Protein 9KHU (pdb70)

Foldseek 3Di:
DLAAPAEEEEEFQQFCLGVVLSVLVVVVVVVVHYAYEYEEEPRNDDDCQFVVSHHYHYWHQPDVDAQQAPPLVVLVSSLVSCLVRVLVVVVVVCVVPVVDHLEYEYELSNLSVLVSCVVVVHAYEYEYSFALLLLVLLLCLVVCVVVVLDDDPQCAPVVRPPDGSNLRFFGPPDHSVSSNVSSVSSLVSNLPGQEYEYAAFCVLCVVCVVVSVVSHPHYYFHQHVSVVSGPDDDPQAVVLQVLLVPADFLQEEEEDAGGRHADELVLQALVLLLVLVLLTQYEYAQAVNRYPDDPDDPPSYDPCSCVSQPVRYHYGRDYPLLCSLLRRRHAAYEYLQGPNNLRSNLLNLHQYEHEHRHGNSSVRNCCSCPPLNLYYYDPDSRHSVSSSVRVNVRSPDVSSVSSVVSNVLRVQLNDVVHRSVVSVVVVSVSSVVD

Nearest PDB structures (foldseek):
  8i90-assembly2_B  TM=8.308E-01  e=8.949E-33  Nemophila menziesii
  7w0k-assembly1_A  TM=8.561E-01  e=2.077E-31  Calotropis gigantea
  6lg0-assembly1_E  TM=8.450E-01  e=1.755E-31  Scutellaria baicalensis
  7w1b-assembly1_A  TM=8.162E-01  e=1.119E-30  Calotropis gigantea
  7w09-assembly1_A  TM=8.205E-01  e=7.988E-30  Calotropis gigantea

Sequence (434 aa):
EQGKGSHLVLLPLPFQGHINPMLQLANLLHSKGFSITIIHPQLNSPNPSDYPNLNFEIIPDGFPQRTGIKIIELLSAVNTNCEAPLRECLARLQAANPLPISCLITDAILYSTQTIAEDLGLPRIVLRTSSPFSFLAFAMYSHLKAKGYLPISEISVVELPPLRVKDLPGYPNTDVNAHSQFFEKIVNTTRSATAVILNSSDHLERAILPELHREFPIPIFFVGPLCKSSNRLSENEQSCLDWLDKQESRSVLYVSFGSVTEMEEADLAETAWGLANSEQPFLWVIRPGLVTGSERTWPHLPEGFAEKTKGKGWVVKWAPQQKVLVHPAVGGFWTHAGWNSTLEGICSGVPMICWPRNGDQTVNARLVSCSWKVGLQLEGRLERGEIEKGLRKLMADEMRERARVLKETAELCVIKGGSSYVAMNKLVNHILSL

Structure (mmCIF, N/CA/C/O backbone):
data_9KHU
#
_entry.id   9KHU
#
_cell.length_a   54.366
_cell.length_b   83.422
_cell.length_c   93.028
_cell.angle_alpha   90.00
_cell.angle_beta   90.00
_cell.angle_gamma   90.00
#
_symmetry.space_group_name_H-M   'P 21 21 21'
#
loop_
_entity.id
_entity.type
_entity.pdbx_description
1 polymer GT
2 non-polymer "URIDINE-5'-DIPHOSPHATE"
3 non-polymer GLYCEROL
4 water water
#
loop_
_atom_site.group_PDB
_atom_site.id
_atom_site.type_symbol
_atom_site.label_atom_id
_atom_site.label_alt_id
_atom_site.label_comp_id
_atom_site.label_asym_id
_atom_site.label_entity_id
_atom_site.label_seq_id
_atom_site.pdbx_PDB_ins_code
_atom_site.Cartn_x
_atom_site.Cartn_y
_atom_site.Cartn_z
_atom_site.occupancy
_atom_site.B_iso_or_equiv
_atom_site.auth_seq_id
_atom_site.auth_comp_id
_atom_site.auth_asym_id
_atom_site.auth_atom_id
_atom_site.pdbx_PDB_model_num
ATOM 1 N N . GLU A 1 11 ? 29.874 34.119 -6.143 1.00 39.66 11 GLU A N 1
ATOM 2 C CA . GLU A 1 11 ? 29.606 34.289 -4.718 1.00 37.26 11 GLU A CA 1
ATOM 3 C C . GLU A 1 11 ? 30.846 34.803 -3.978 1.00 38.99 11 GLU A C 1
ATOM 4 O O . GLU A 1 11 ? 31.976 34.363 -4.231 1.00 30.91 11 GLU A O 1
ATOM 10 N N . GLN A 1 12 ? 30.589 35.709 -3.027 1.00 34.07 12 GLN A N 1
ATOM 11 C CA . GLN A 1 12 ? 31.621 36.605 -2.506 1.00 27.95 12 GLN A CA 1
ATOM 12 C C . GLN A 1 12 ? 32.834 35.855 -1.958 1.00 28.07 12 GLN A C 1
ATOM 13 O O . GLN A 1 12 ? 33.977 36.288 -2.155 1.00 21.23 12 GLN A O 1
ATOM 19 N N . GLY A 1 13 ? 32.616 34.742 -1.262 1.00 22.16 13 GLY A N 1
ATOM 20 C CA . GLY A 1 13 ? 33.749 34.100 -0.627 1.00 21.66 13 GLY A CA 1
ATOM 21 C C . GLY A 1 13 ? 34.419 33.001 -1.415 1.00 30.09 13 GLY A C 1
ATOM 22 O O . GLY A 1 13 ? 35.440 32.474 -0.962 1.00 32.68 13 GLY A O 1
ATOM 23 N N . LYS A 1 14 ? 33.872 32.639 -2.577 1.00 29.07 14 LYS A N 1
ATOM 24 C CA . LYS A 1 14 ? 34.327 31.447 -3.282 1.00 30.59 14 LYS A CA 1
ATOM 25 C C . LYS A 1 14 ? 35.834 31.490 -3.469 1.00 32.48 14 LYS A C 1
ATOM 26 O O . LYS A 1 14 ? 36.406 32.525 -3.822 1.00 33.36 14 LYS A O 1
ATOM 32 N N . GLY A 1 15 ? 36.477 30.358 -3.211 1.00 32.24 15 GLY A N 1
ATOM 33 C CA . GLY A 1 15 ? 37.918 30.289 -3.238 1.00 35.46 15 GLY A CA 1
ATOM 34 C C . GLY A 1 15 ? 38.600 30.645 -1.935 1.00 38.49 15 GLY A C 1
ATOM 35 O O . GLY A 1 15 ? 39.839 30.659 -1.888 1.00 37.36 15 GLY A O 1
ATOM 36 N N . SER A 1 16 ? 37.848 30.933 -0.871 1.00 27.99 16 SER A N 1
ATOM 37 C CA . SER A 1 16 ? 38.455 31.346 0.387 1.00 27.76 16 SER A CA 1
ATOM 38 C C . SER A 1 16 ? 38.151 30.303 1.458 1.00 16.95 16 SER A C 1
ATOM 39 O O . SER A 1 16 ? 36.984 29.980 1.712 1.00 13.27 16 SER A O 1
ATOM 42 N N . HIS A 1 17 ? 39.207 29.776 2.069 1.00 15.52 17 HIS A N 1
ATOM 43 C CA . HIS A 1 17 ? 39.132 28.685 3.030 1.00 22.38 17 HIS A CA 1
ATOM 44 C C . HIS A 1 17 ? 39.206 29.272 4.437 1.00 20.14 17 HIS A C 1
ATOM 45 O O . HIS A 1 17 ? 40.218 29.883 4.802 1.00 13.97 17 HIS A O 1
ATOM 52 N N . LEU A 1 18 ? 38.135 29.106 5.212 1.00 12.51 18 LEU A N 1
ATOM 53 C CA . LEU A 1 18 ? 38.107 29.534 6.603 1.00 11.27 18 LEU A CA 1
ATOM 54 C C . LEU A 1 18 ? 38.105 28.308 7.504 1.00 12.99 18 LEU A C 1
ATOM 55 O O . LEU A 1 18 ? 37.457 27.302 7.202 1.00 9.05 18 LEU A O 1
ATOM 60 N N . VAL A 1 19 ? 38.834 28.398 8.611 1.00 12.06 19 VAL A N 1
ATOM 61 C CA . VAL A 1 19 ? 38.888 27.348 9.617 1.00 6.84 19 VAL A CA 1
ATOM 62 C C . VAL A 1 19 ? 38.257 27.907 10.888 1.00 6.78 19 VAL A C 1
ATOM 63 O O . VAL A 1 19 ? 38.701 28.934 11.408 1.00 8.07 19 VAL A O 1
ATOM 67 N N . LEU A 1 20 ? 37.208 27.258 11.371 1.00 7.62 20 LEU A N 1
ATOM 68 C CA . LEU A 1 20 ? 36.500 27.704 12.560 1.00 8.77 20 LEU A CA 1
ATOM 69 C C . LEU A 1 20 ? 36.782 26.734 13.698 1.00 8.67 20 LEU A C 1
ATOM 70 O O . LEU A 1 20 ? 36.820 25.511 13.499 1.00 5.29 20 LEU A O 1
ATOM 75 N N . LEU A 1 21 ? 37.039 27.289 14.880 1.00 8.30 21 LEU A N 1
ATOM 76 C CA . LEU A 1 21 ? 37.482 26.519 16.043 1.00 8.63 21 LEU A CA 1
ATOM 77 C C . LEU A 1 21 ? 36.508 26.756 17.195 1.00 7.09 21 LEU A C 1
ATOM 78 O O . LEU A 1 21 ? 36.640 27.741 17.941 1.00 8.94 21 LEU A O 1
ATOM 83 N N . PRO A 1 22 ? 35.499 25.900 17.354 1.00 5.67 22 PRO A N 1
ATOM 84 C CA . PRO A 1 22 ? 34.583 26.040 18.487 1.00 3.49 22 PRO A CA 1
ATOM 85 C C . PRO A 1 22 ? 35.194 25.532 19.781 1.00 5.25 22 PRO A C 1
ATOM 86 O O . PRO A 1 22 ? 36.099 24.697 19.795 1.00 6.11 22 PRO A O 1
ATOM 90 N N . LEU A 1 23 ? 34.701 26.057 20.864 1.00 6.60 23 LEU A N 1
ATOM 91 C CA . LEU A 1 23 ? 34.950 25.386 22.130 1.00 6.81 23 LEU A CA 1
ATOM 92 C C . LEU A 1 23 ? 34.033 24.163 22.222 1.00 4.33 23 LEU A C 1
ATOM 93 O O . LEU A 1 23 ? 32.905 24.214 21.744 1.00 6.80 23 LEU A O 1
ATOM 98 N N . PRO A 1 24 ? 34.497 23.039 22.767 1.00 3.73 24 PRO A N 1
ATOM 99 C CA . PRO A 1 24 ? 33.763 21.764 22.608 1.00 4.93 24 PRO A CA 1
ATOM 100 C C . PRO A 1 24 ? 32.650 21.542 23.634 1.00 10.05 24 PRO A C 1
ATOM 101 O O . PRO A 1 24 ? 32.645 20.551 24.390 1.00 8.22 24 PRO A O 1
ATOM 105 N N . PHE A 1 25 ? 31.669 22.451 23.653 1.00 5.99 25 PHE A N 1
ATOM 106 C CA . PHE A 1 25 ? 30.431 22.230 24.389 1.00 6.48 25 PHE A CA 1
ATOM 107 C C . PHE A 1 25 ? 29.302 22.868 23.605 1.00 5.10 25 PHE A C 1
ATOM 108 O O . PHE A 1 25 ? 29.508 23.868 22.916 1.00 7.40 25 PHE A O 1
ATOM 116 N N . GLN A 1 26 ? 28.098 22.314 23.767 1.00 5.37 26 GLN A N 1
ATOM 117 C CA . GLN A 1 26 ? 27.016 22.566 22.816 1.00 6.96 26 GLN A CA 1
ATOM 118 C C . GLN A 1 26 ? 26.712 24.055 22.655 1.00 7.96 26 GLN A C 1
ATOM 119 O O . GLN A 1 26 ? 26.371 24.495 21.555 1.00 8.33 26 GLN A O 1
ATOM 125 N N . GLY A 1 27 ? 26.765 24.831 23.745 1.00 6.10 27 GLY A N 1
ATOM 126 C CA . GLY A 1 27 ? 26.420 26.246 23.682 1.00 5.88 27 GLY A CA 1
ATOM 127 C C . GLY A 1 27 ? 27.462 27.088 22.977 1.00 8.38 27 GLY A C 1
ATOM 128 O O . GLY A 1 27 ? 27.224 28.270 22.713 1.00 5.85 27 GLY A O 1
ATOM 129 N N . HIS A 1 28 ? 28.606 26.492 22.663 1.00 4.51 28 HIS A N 1
ATOM 130 C CA . HIS A 1 28 ? 29.644 27.103 21.855 1.00 6.25 28 HIS A CA 1
ATOM 131 C C . HIS A 1 28 ? 29.673 26.535 20.449 1.00 6.72 28 HIS A C 1
ATOM 132 O O . HIS A 1 28 ? 29.783 27.299 19.488 1.00 5.02 28 HIS A O 1
ATOM 139 N N . ILE A 1 29 ? 29.526 25.213 20.324 1.00 5.60 29 ILE A N 1
ATOM 140 C CA . ILE A 1 29 ? 29.470 24.575 19.010 1.00 4.43 29 ILE A CA 1
ATOM 141 C C . ILE A 1 29 ? 28.340 25.168 18.192 1.00 5.76 29 ILE A C 1
ATOM 142 O O . ILE A 1 29 ? 28.494 25.448 17.001 1.00 6.38 29 ILE A O 1
ATOM 147 N N . ASN A 1 30 ? 27.172 25.338 18.822 1.00 4.05 30 ASN A N 1
ATOM 148 C CA . ASN A 1 30 ? 25.966 25.713 18.092 1.00 6.83 30 ASN A CA 1
ATOM 149 C C . ASN A 1 30 ? 26.104 27.058 17.388 1.00 7.06 30 ASN A C 1
ATOM 150 O O . ASN A 1 30 ? 25.802 27.134 16.184 1.00 4.53 30 ASN A O 1
ATOM 155 N N . PRO A 1 31 ? 26.523 28.141 18.049 1.00 6.01 31 PRO A N 1
ATOM 156 C CA . PRO A 1 31 ? 26.663 29.408 17.312 1.00 5.44 31 PRO A CA 1
ATOM 157 C C . PRO A 1 31 ? 27.824 29.408 16.327 1.00 5.94 31 PRO A C 1
ATOM 158 O O . PRO A 1 31 ? 27.726 30.033 15.257 1.00 4.67 31 PRO A O 1
ATOM 162 N N . MET A 1 32 ? 28.937 28.750 16.664 1.00 4.98 32 MET A N 1
ATOM 163 C CA . MET A 1 32 ? 30.049 28.666 15.717 1.00 3.82 32 MET A CA 1
ATOM 164 C C . MET A 1 32 ? 29.600 28.016 14.409 1.00 5.57 32 MET A C 1
ATOM 165 O O . MET A 1 32 ? 29.984 28.457 13.318 1.00 5.69 32 MET A O 1
ATOM 170 N N . LEU A 1 33 ? 28.763 26.974 14.501 1.00 6.42 33 LEU A N 1
ATOM 171 C CA . LEU A 1 33 ? 28.337 26.254 13.307 1.00 6.17 33 LEU A CA 1
ATOM 172 C C . LEU A 1 33 ? 27.182 26.959 12.616 1.00 5.09 33 LEU A C 1
ATOM 173 O O . LEU A 1 33 ? 27.051 26.863 11.393 1.00 7.44 33 LEU A O 1
ATOM 178 N N . GLN A 1 34 ? 26.348 27.687 13.354 1.00 4.12 34 GLN A N 1
ATOM 179 C CA . GLN A 1 34 ? 25.427 28.595 12.683 1.00 4.93 34 GLN A CA 1
ATOM 180 C C . GLN A 1 34 ? 26.220 29.612 11.874 1.00 5.01 34 GLN A C 1
ATOM 181 O O . GLN A 1 34 ? 25.926 29.866 10.706 1.00 2.57 34 GLN A O 1
ATOM 187 N N . LEU A 1 35 ? 27.260 30.179 12.483 1.00 5.63 35 LEU A N 1
ATOM 188 C CA . LEU A 1 35 ? 28.132 31.086 11.756 1.00 5.22 35 LEU A CA 1
ATOM 189 C C . LEU A 1 35 ? 28.779 30.379 10.576 1.00 6.57 35 LEU A C 1
ATOM 190 O O . LEU A 1 35 ? 28.894 30.953 9.489 1.00 6.16 35 LEU A O 1
ATOM 195 N N . ALA A 1 36 ? 29.194 29.122 10.771 1.00 6.52 36 ALA A N 1
ATOM 196 C CA . ALA A 1 36 ? 29.831 28.369 9.697 1.00 6.59 36 ALA A CA 1
ATOM 197 C C . ALA A 1 36 ? 28.912 28.241 8.491 1.00 9.38 36 ALA A C 1
ATOM 198 O O . ALA A 1 36 ? 29.313 28.521 7.355 1.00 5.72 36 ALA A O 1
ATOM 200 N N . ASN A 1 37 ? 27.674 27.791 8.729 1.00 9.75 37 ASN A N 1
ATOM 201 C CA . ASN A 1 37 ? 26.696 27.624 7.655 1.00 12.31 37 ASN A CA 1
ATOM 202 C C . ASN A 1 37 ? 26.404 28.955 6.980 1.00 11.74 37 ASN A C 1
ATOM 203 O O . ASN A 1 37 ? 26.263 29.024 5.756 1.00 10.62 37 ASN A O 1
ATOM 208 N N . LEU A 1 38 ? 26.300 30.026 7.766 1.00 9.42 38 LEU A N 1
ATOM 209 C CA . LEU A 1 38 ? 26.089 31.344 7.182 1.00 10.55 38 LEU A CA 1
ATOM 210 C C . LEU A 1 38 ? 27.235 31.720 6.254 1.00 11.85 38 LEU A C 1
ATOM 211 O O . LEU A 1 38 ? 27.011 32.169 5.124 1.00 13.84 38 LEU A O 1
ATOM 216 N N . LEU A 1 39 ? 28.475 31.565 6.726 1.00 11.84 39 LEU A N 1
ATOM 217 C CA . LEU A 1 39 ? 29.623 31.913 5.894 1.00 11.40 39 LEU A CA 1
ATOM 218 C C . LEU A 1 39 ? 29.700 31.028 4.663 1.00 11.51 39 LEU A C 1
ATOM 219 O O . LEU A 1 39 ? 30.033 31.502 3.573 1.00 9.85 39 LEU A O 1
ATOM 224 N N . HIS A 1 40 ? 29.427 29.731 4.818 1.00 8.22 40 HIS A N 1
ATOM 225 C CA . HIS A 1 40 ? 29.451 28.857 3.651 1.00 12.50 40 HIS A CA 1
ATOM 226 C C . HIS A 1 40 ? 28.461 29.339 2.591 1.00 15.91 40 HIS A C 1
ATOM 227 O O . HIS A 1 40 ? 28.769 29.332 1.388 1.00 9.40 40 HIS A O 1
ATOM 234 N N . SER A 1 41 ? 27.271 29.777 3.028 1.00 10.50 41 SER A N 1
ATOM 235 C CA . SER A 1 41 ? 26.277 30.350 2.137 1.00 12.07 41 SER A CA 1
ATOM 236 C C . SER A 1 41 ? 26.748 31.657 1.505 1.00 20.02 41 SER A C 1
ATOM 237 O O . SER A 1 41 ? 26.195 32.065 0.480 1.00 18.04 41 SER A O 1
ATOM 240 N N . LYS A 1 42 ? 27.731 32.333 2.098 1.00 15.52 42 LYS A N 1
ATOM 241 C CA . LYS A 1 42 ? 28.342 33.491 1.457 1.00 18.46 42 LYS A CA 1
ATOM 242 C C . LYS A 1 42 ? 29.437 33.094 0.479 1.00 16.75 42 LYS A C 1
ATOM 243 O O . LYS A 1 42 ? 30.026 33.971 -0.164 1.00 16.22 42 LYS A O 1
ATOM 249 N N . GLY A 1 43 ? 29.734 31.804 0.364 1.00 12.27 43 GLY A N 1
ATOM 250 C CA . GLY A 1 43 ? 30.686 31.323 -0.614 1.00 16.29 43 GLY A CA 1
ATOM 251 C C . GLY A 1 43 ? 32.000 30.820 -0.055 1.00 17.32 43 GLY A C 1
ATOM 252 O O . GLY A 1 43 ? 32.854 30.392 -0.838 1.00 20.06 43 GLY A O 1
ATOM 253 N N . PHE A 1 44 ? 32.204 30.844 1.257 1.00 13.27 44 PHE A N 1
ATOM 254 C CA . PHE A 1 44 ? 33.469 30.361 1.797 1.00 13.42 44 PHE A CA 1
ATOM 255 C C . PHE A 1 44 ? 33.475 28.836 1.860 1.00 9.29 44 PHE A C 1
ATOM 256 O O . PHE A 1 44 ? 32.433 28.200 1.981 1.00 9.66 44 PHE A O 1
ATOM 264 N N . SER A 1 45 ? 34.665 28.250 1.757 1.00 10.82 45 SER A N 1
ATOM 265 C CA . SER A 1 45 ? 34.864 26.855 2.130 1.00 13.47 45 SER A CA 1
ATOM 266 C C . SER A 1 45 ? 35.245 26.793 3.601 1.00 12.73 45 SER A C 1
ATOM 267 O O . SER A 1 45 ? 36.131 27.531 4.049 1.00 15.39 45 SER A O 1
ATOM 270 N N . ILE A 1 46 ? 34.581 25.914 4.350 1.00 7.79 46 ILE A N 1
ATOM 271 C CA . ILE A 1 46 ? 34.669 25.900 5.807 1.00 9.56 46 ILE A CA 1
ATOM 272 C C . ILE A 1 46 ? 35.269 24.581 6.268 1.00 13.92 46 ILE A C 1
ATOM 273 O O . ILE A 1 46 ? 34.727 23.506 5.971 1.00 13.79 46 ILE A O 1
ATOM 278 N N . THR A 1 47 ? 36.360 24.661 7.028 1.00 12.72 47 THR A N 1
ATOM 279 C CA . THR A 1 47 ? 36.870 23.537 7.804 1.00 12.47 47 THR A CA 1
ATOM 280 C C . THR A 1 47 ? 36.599 23.841 9.273 1.00 11.41 47 THR A C 1
ATOM 281 O O . THR A 1 47 ? 37.010 24.892 9.774 1.00 8.00 47 THR A O 1
ATOM 285 N N . ILE A 1 48 ? 35.903 22.931 9.955 1.00 11.52 48 ILE A N 1
ATOM 286 C CA . ILE A 1 48 ? 35.809 22.922 11.414 1.00 10.64 48 ILE A CA 1
ATOM 287 C C . ILE A 1 48 ? 36.887 21.977 11.943 1.00 10.67 48 ILE A C 1
ATOM 288 O O . ILE A 1 48 ? 37.033 20.852 11.444 1.00 15.01 48 ILE A O 1
ATOM 293 N N . ILE A 1 49 ? 37.659 22.428 12.931 1.00 5.76 49 ILE A N 1
ATOM 294 C CA . ILE A 1 49 ? 38.509 21.543 13.725 1.00 6.34 49 ILE A CA 1
ATOM 295 C C . ILE A 1 49 ? 37.923 21.442 15.126 1.00 8.95 49 ILE A C 1
ATOM 296 O O . ILE A 1 49 ? 37.666 22.462 15.775 1.00 6.93 49 ILE A O 1
ATOM 301 N N . HIS A 1 50 ? 37.740 20.217 15.604 1.00 9.79 50 HIS A N 1
ATOM 302 C CA . HIS A 1 50 ? 37.089 20.009 16.872 1.00 13.14 50 HIS A CA 1
ATOM 303 C C . HIS A 1 50 ? 37.674 18.828 17.642 1.00 10.01 50 HIS A C 1
ATOM 304 O O . HIS A 1 50 ? 37.943 17.777 17.042 1.00 8.25 50 HIS A O 1
ATOM 311 N N . PRO A 1 51 ? 37.848 18.960 18.967 1.00 9.85 51 PRO A N 1
ATOM 312 C CA . PRO A 1 51 ? 38.191 17.793 19.791 1.00 15.38 51 PRO A CA 1
ATOM 313 C C . PRO A 1 51 ? 37.125 16.713 19.683 1.00 13.75 51 PRO A C 1
ATOM 314 O O . PRO A 1 51 ? 35.990 16.961 19.269 1.00 12.49 51 PRO A O 1
ATOM 318 N N . GLN A 1 52 ? 37.493 15.490 20.086 1.00 13.41 52 GLN A N 1
ATOM 319 C CA . GLN A 1 52 ? 36.482 14.433 20.150 1.00 15.15 52 GLN A CA 1
ATOM 320 C C . GLN A 1 52 ? 35.422 14.750 21.199 1.00 17.85 52 GLN A C 1
ATOM 321 O O . GLN A 1 52 ? 34.253 14.366 21.045 1.00 15.19 52 GLN A O 1
ATOM 327 N N . LEU A 1 53 ? 35.801 15.477 22.245 1.00 14.31 53 LEU A N 1
ATOM 328 C CA . LEU A 1 53 ? 34.867 15.897 23.283 1.00 21.00 53 LEU A CA 1
ATOM 329 C C . LEU A 1 53 ? 33.631 16.573 22.687 1.00 13.09 53 LEU A C 1
ATOM 330 O O . LEU A 1 53 ? 33.745 17.582 21.988 1.00 13.11 53 LEU A O 1
ATOM 335 N N . ASN A 1 54 ? 32.448 16.019 22.972 1.00 12.12 54 ASN A N 1
ATOM 336 C CA . ASN A 1 54 ? 31.166 16.603 22.543 1.00 13.85 54 ASN A CA 1
ATOM 337 C C . ASN A 1 54 ? 31.175 16.928 21.058 1.00 13.84 54 ASN A C 1
ATOM 338 O O . ASN A 1 54 ? 30.538 17.887 20.610 1.00 10.89 54 ASN A O 1
ATOM 343 N N . SER A 1 55 ? 31.902 16.116 20.304 1.00 10.78 55 SER A N 1
ATOM 344 C CA . SER A 1 55 ? 32.062 16.329 18.874 1.00 12.44 55 SER A CA 1
ATOM 345 C C . SER A 1 55 ? 30.705 16.446 18.188 1.00 12.46 55 SER A C 1
ATOM 346 O O . SER A 1 55 ? 29.806 15.638 18.455 1.00 19.25 55 SER A O 1
ATOM 349 N N . PRO A 1 56 ? 30.519 17.410 17.289 1.00 14.01 56 PRO A N 1
ATOM 350 C CA . PRO A 1 56 ? 29.266 17.473 16.528 1.00 14.68 56 PRO A CA 1
ATOM 351 C C . PRO A 1 56 ? 29.195 16.365 15.482 1.00 16.89 56 PRO A C 1
ATOM 352 O O . PRO A 1 56 ? 30.189 15.717 15.142 1.00 13.21 56 PRO A O 1
ATOM 356 N N . ASN A 1 57 ? 27.992 16.161 14.952 1.00 16.52 57 ASN A N 1
ATOM 357 C CA . ASN A 1 57 ? 27.787 15.153 13.918 1.00 18.23 57 ASN A CA 1
ATOM 358 C C . ASN A 1 57 ? 28.092 15.780 12.564 1.00 17.26 57 ASN A C 1
ATOM 359 O O . ASN A 1 57 ? 27.396 16.726 12.162 1.00 14.27 57 ASN A O 1
ATOM 364 N N . PRO A 1 58 ? 29.119 15.325 11.842 1.00 14.29 58 PRO A N 1
ATOM 365 C CA . PRO A 1 58 ? 29.335 15.863 10.489 1.00 15.25 58 PRO A CA 1
ATOM 366 C C . PRO A 1 58 ? 28.101 15.773 9.601 1.00 13.05 58 PRO A C 1
ATOM 367 O O . PRO A 1 58 ? 27.838 16.702 8.828 1.00 14.42 58 PRO A O 1
ATOM 371 N N . SER A 1 59 ? 27.329 14.684 9.699 1.00 12.32 59 SER A N 1
ATOM 372 C CA . SER A 1 59 ? 26.162 14.484 8.834 1.00 14.84 59 SER A CA 1
ATOM 373 C C . SER A 1 59 ? 25.084 15.559 9.002 1.00 14.77 59 SER A C 1
ATOM 374 O O . SER A 1 59 ? 24.271 15.753 8.092 1.00 12.77 59 SER A O 1
ATOM 377 N N . ASP A 1 60 ? 25.040 16.247 10.144 1.00 12.16 60 ASP A N 1
ATOM 378 C CA . ASP A 1 60 ? 24.135 17.377 10.317 1.00 9.79 60 ASP A CA 1
ATOM 379 C C . ASP A 1 60 ? 24.662 18.662 9.689 1.00 7.88 60 ASP A C 1
ATOM 380 O O . ASP A 1 60 ? 23.908 19.633 9.593 1.00 10.40 60 ASP A O 1
ATOM 385 N N . TYR A 1 61 ? 25.926 18.691 9.262 1.00 8.35 61 TYR A N 1
ATOM 386 C CA . TYR A 1 61 ? 26.536 19.866 8.630 1.00 12.12 61 TYR A CA 1
ATOM 387 C C . TYR A 1 61 ? 27.185 19.482 7.300 1.00 11.60 61 TYR A C 1
ATOM 388 O O . TYR A 1 61 ? 28.393 19.630 7.114 1.00 7.57 61 TYR A O 1
ATOM 397 N N . PRO A 1 62 ? 26.394 19.018 6.332 1.00 9.89 62 PRO A N 1
ATOM 398 C CA . PRO A 1 62 ? 26.994 18.424 5.124 1.00 12.67 62 PRO A CA 1
ATOM 399 C C . PRO A 1 62 ? 27.802 19.404 4.300 1.00 10.10 62 PRO A C 1
ATOM 400 O O . PRO A 1 62 ? 28.644 18.974 3.500 1.00 12.16 62 PRO A O 1
ATOM 404 N N . ASN A 1 63 ? 27.616 20.701 4.487 1.00 11.81 63 ASN A N 1
ATOM 405 C CA . ASN A 1 63 ? 28.372 21.689 3.724 1.00 15.91 63 ASN A CA 1
ATOM 406 C C . ASN A 1 63 ? 29.696 22.056 4.360 1.00 14.40 63 ASN A C 1
ATOM 407 O O . ASN A 1 63 ? 30.455 22.826 3.764 1.00 14.66 63 ASN A O 1
ATOM 412 N N . LEU A 1 64 ? 29.980 21.527 5.544 1.00 9.83 64 LEU A N 1
ATOM 413 C CA . LEU A 1 64 ? 31.194 21.806 6.285 1.00 9.21 64 LEU A CA 1
ATOM 414 C C . LEU A 1 64 ? 32.109 20.592 6.242 1.00 11.08 64 LEU A C 1
ATOM 415 O O . LEU A 1 64 ? 31.648 19.446 6.233 1.00 15.26 64 LEU A O 1
ATOM 420 N N . ASN A 1 65 ? 33.411 20.861 6.238 1.00 11.80 65 ASN A N 1
ATOM 421 C CA . ASN A 1 65 ? 34.448 19.850 6.387 1.00 15.91 65 ASN A CA 1
ATOM 422 C C . ASN A 1 65 ? 34.878 19.779 7.850 1.00 11.86 65 ASN A C 1
ATOM 423 O O . ASN A 1 65 ? 35.040 20.809 8.505 1.00 9.48 65 ASN A O 1
ATOM 428 N N . PHE A 1 66 ? 35.031 18.562 8.371 1.00 14.10 66 PHE A N 1
ATOM 429 C CA . PHE A 1 66 ? 35.286 18.347 9.791 1.00 11.56 66 PHE A CA 1
ATOM 430 C C . PHE A 1 66 ? 36.615 17.632 9.978 1.00 13.44 66 PHE A C 1
ATOM 431 O O . PHE A 1 66 ? 36.872 16.607 9.342 1.00 10.44 66 PHE A O 1
ATOM 439 N N . GLU A 1 67 ? 37.446 18.165 10.866 1.00 13.91 67 GLU A N 1
ATOM 440 C CA . GLU A 1 67 ? 38.667 17.504 11.300 1.00 17.78 67 GLU A CA 1
ATOM 441 C C . GLU A 1 67 ? 38.558 17.325 12.803 1.00 14.65 67 GLU A C 1
ATOM 442 O O . GLU A 1 67 ? 38.391 18.308 13.535 1.00 12.10 67 GLU A O 1
ATOM 448 N N . ILE A 1 68 ? 38.608 16.078 13.257 1.00 12.74 68 ILE A N 1
ATOM 449 C CA . ILE A 1 68 ? 38.439 15.749 14.668 1.00 14.90 68 ILE A CA 1
ATOM 450 C C . ILE A 1 68 ? 39.811 15.452 15.250 1.00 12.26 68 ILE A C 1
ATOM 451 O O . ILE A 1 68 ? 40.619 14.756 14.625 1.00 18.90 68 ILE A O 1
ATOM 456 N N . ILE A 1 69 ? 40.098 16.017 16.418 1.00 12.33 69 ILE A N 1
ATOM 457 C CA . ILE A 1 69 ? 41.402 15.835 17.048 1.00 14.28 69 ILE A CA 1
ATOM 458 C C . ILE A 1 69 ? 41.231 15.141 18.393 1.00 17.36 69 ILE A C 1
ATOM 459 O O . ILE A 1 69 ? 40.199 15.316 19.064 1.00 16.31 69 ILE A O 1
ATOM 464 N N . PRO A 1 70 ? 42.216 14.358 18.824 1.00 19.82 70 PRO A N 1
ATOM 465 C CA . PRO A 1 70 ? 42.192 13.834 20.192 1.00 24.37 70 PRO A CA 1
ATOM 466 C C . PRO A 1 70 ? 42.282 14.972 21.197 1.00 27.75 70 PRO A C 1
ATOM 467 O O . PRO A 1 70 ? 42.995 15.954 20.985 1.00 30.45 70 PRO A O 1
ATOM 471 N N . ASP A 1 71 ? 41.535 14.841 22.292 1.00 32.33 71 ASP A N 1
ATOM 472 C CA . ASP A 1 71 ? 41.527 15.829 23.363 1.00 28.76 71 ASP A CA 1
ATOM 473 C C . ASP A 1 71 ? 42.262 15.348 24.613 1.00 38.29 71 ASP A C 1
ATOM 474 O O . ASP A 1 71 ? 42.386 16.113 25.580 1.00 37.97 71 ASP A O 1
ATOM 479 N N . GLY A 1 72 ? 42.731 14.103 24.623 1.00 30.71 72 GLY A N 1
ATOM 480 C CA . GLY A 1 72 ? 43.550 13.579 25.711 1.00 38.97 72 GLY A CA 1
ATOM 481 C C . GLY A 1 72 ? 42.948 13.614 27.101 1.00 37.08 72 GLY A C 1
ATOM 482 O O . GLY A 1 72 ? 43.651 13.947 28.062 1.00 44.10 72 GLY A O 1
ATOM 483 N N . PHE A 1 73 ? 41.681 13.241 27.244 1.00 33.83 73 PHE A N 1
ATOM 484 C CA . PHE A 1 73 ? 41.013 13.341 28.544 1.00 42.40 73 PHE A CA 1
ATOM 485 C C . PHE A 1 73 ? 40.848 11.956 29.184 1.00 49.25 73 PHE A C 1
ATOM 486 O O . PHE A 1 73 ? 39.846 11.262 28.965 1.00 56.40 73 PHE A O 1
ATOM 494 N N . PRO A 1 76 ? 36.492 11.495 31.676 1.00 51.47 76 PRO A N 1
ATOM 495 C CA . PRO A 1 76 ? 35.301 12.349 31.547 1.00 49.32 76 PRO A CA 1
ATOM 496 C C . PRO A 1 76 ? 35.617 13.801 31.911 1.00 48.20 76 PRO A C 1
ATOM 497 O O . PRO A 1 76 ? 36.662 14.297 31.482 1.00 54.28 76 PRO A O 1
ATOM 501 N N . GLN A 1 77 ? 34.738 14.463 32.672 1.00 40.50 77 GLN A N 1
ATOM 502 C CA . GLN A 1 77 ? 35.003 15.806 33.200 1.00 40.44 77 GLN A CA 1
ATOM 503 C C . GLN A 1 77 ? 33.717 16.503 33.644 1.00 35.37 77 GLN A C 1
ATOM 504 O O . GLN A 1 77 ? 32.718 16.513 32.911 1.00 28.82 77 GLN A O 1
ATOM 506 N N . ARG A 1 78 ? 33.735 17.074 34.851 1.00 24.00 78 ARG A N 1
ATOM 507 C CA . ARG A 1 78 ? 32.588 17.795 35.384 1.00 17.91 78 ARG A CA 1
ATOM 508 C C . ARG A 1 78 ? 32.550 19.205 34.809 1.00 15.81 78 ARG A C 1
ATOM 509 O O . ARG A 1 78 ? 33.584 19.855 34.644 1.00 15.99 78 ARG A O 1
ATOM 517 N N . THR A 1 79 ? 31.350 19.676 34.488 1.00 15.36 79 THR A N 1
ATOM 518 C CA . THR A 1 79 ? 31.201 20.953 33.808 1.00 13.30 79 THR A CA 1
ATOM 519 C C . THR A 1 79 ? 30.567 22.032 34.670 1.00 9.98 79 THR A C 1
ATOM 520 O O . THR A 1 79 ? 30.503 23.181 34.229 1.00 13.89 79 THR A O 1
ATOM 524 N N . GLY A 1 80 ? 30.112 21.702 35.878 1.00 13.98 80 GLY A N 1
ATOM 525 C CA . GLY A 1 80 ? 29.475 22.668 36.751 1.00 12.76 80 GLY A CA 1
ATOM 526 C C . GLY A 1 80 ? 30.295 23.097 37.952 1.00 10.87 80 GLY A C 1
ATOM 527 O O . GLY A 1 80 ? 29.866 23.962 38.719 1.00 14.95 80 GLY A O 1
ATOM 528 N N . ILE A 1 81 ? 31.469 22.510 38.144 1.00 10.83 81 ILE A N 1
ATOM 529 C CA . ILE A 1 81 ? 32.406 22.965 39.162 1.00 10.48 81 ILE A CA 1
ATOM 530 C C . ILE A 1 81 ? 33.774 23.090 38.513 1.00 9.05 81 ILE A C 1
ATOM 531 O O . ILE A 1 81 ? 34.013 22.573 37.422 1.00 10.10 81 ILE A O 1
ATOM 536 N N . LYS A 1 82 ? 34.680 23.770 39.215 1.00 10.11 82 LYS A N 1
ATOM 537 C CA . LYS A 1 82 ? 36.081 23.898 38.795 1.00 16.05 82 LYS A CA 1
ATOM 538 C C . LYS A 1 82 ? 36.170 24.342 37.338 1.00 13.93 82 LYS A C 1
ATOM 539 O O . LYS A 1 82 ? 36.890 23.763 36.518 1.00 13.83 82 LYS A O 1
ATOM 545 N N . ILE A 1 83 ? 35.411 25.387 37.016 1.00 9.43 83 ILE A N 1
ATOM 546 C CA . ILE A 1 83 ? 35.185 25.713 35.611 1.00 16.04 83 ILE A CA 1
ATOM 547 C C . ILE A 1 83 ? 36.454 26.275 34.965 1.00 10.29 83 ILE A C 1
ATOM 548 O O . ILE A 1 83 ? 36.817 25.880 33.851 1.00 11.92 83 ILE A O 1
ATOM 553 N N . ILE A 1 84 ? 37.176 27.159 35.665 1.00 14.37 84 ILE A N 1
ATOM 554 C CA . ILE A 1 84 ? 38.437 27.672 35.121 1.00 14.72 84 ILE A CA 1
ATOM 555 C C . ILE A 1 84 ? 39.422 26.529 34.870 1.00 15.22 84 ILE A C 1
ATOM 556 O O . ILE A 1 84 ? 40.095 26.488 33.831 1.00 14.48 84 ILE A O 1
ATOM 561 N N . GLU A 1 85 ? 39.514 25.579 35.804 1.00 10.56 85 GLU A N 1
ATOM 562 C CA . GLU A 1 85 ? 40.370 24.412 35.592 1.00 17.85 85 GLU A CA 1
ATOM 563 C C . GLU A 1 85 ? 39.974 23.651 34.322 1.00 12.37 85 GLU A C 1
ATOM 564 O O . GLU A 1 85 ? 40.828 23.302 33.497 1.00 13.57 85 GLU A O 1
ATOM 570 N N . LEU A 1 86 ? 38.684 23.347 34.166 1.00 10.83 86 LEU A N 1
ATOM 571 C CA . LEU A 1 86 ? 38.232 22.594 32.993 1.00 11.26 86 LEU A CA 1
ATOM 572 C C . LEU A 1 86 ? 38.555 23.339 31.704 1.00 10.54 86 LEU A C 1
ATOM 573 O O . LEU A 1 86 ? 39.088 22.755 30.755 1.00 9.19 86 LEU A O 1
ATOM 578 N N . LEU A 1 87 ? 38.261 24.645 31.668 1.00 7.70 87 LEU A N 1
ATOM 579 C CA . LEU A 1 87 ? 38.441 25.418 30.446 1.00 8.59 87 LEU A CA 1
ATOM 580 C C . LEU A 1 87 ? 39.915 25.620 30.124 1.00 7.49 87 LEU A C 1
ATOM 581 O O . LEU A 1 87 ? 40.286 25.611 28.946 1.00 5.46 87 LEU A O 1
ATOM 586 N N . SER A 1 88 ? 40.770 25.811 31.150 1.00 9.15 88 SER A N 1
ATOM 587 C CA . SER A 1 88 ? 42.227 25.772 30.936 1.00 8.57 88 SER A CA 1
ATOM 588 C C . SER A 1 88 ? 42.671 24.390 30.474 1.00 10.19 88 SER A C 1
ATOM 589 O O . SER A 1 88 ? 43.605 24.255 29.672 1.00 10.78 88 SER A O 1
ATOM 592 N N . ALA A 1 89 ? 42.032 23.344 30.989 1.00 7.78 89 ALA A N 1
ATOM 593 C CA . ALA A 1 89 ? 42.396 21.998 30.561 1.00 9.92 89 ALA A CA 1
ATOM 594 C C . ALA A 1 89 ? 41.968 21.733 29.119 1.00 9.26 89 ALA A C 1
ATOM 595 O O . ALA A 1 89 ? 42.658 21.020 28.379 1.00 5.81 89 ALA A O 1
ATOM 597 N N . VAL A 1 90 ? 40.843 22.302 28.686 1.00 8.04 90 VAL A N 1
ATOM 598 C CA . VAL A 1 90 ? 40.456 22.101 27.292 1.00 9.33 90 VAL A CA 1
ATOM 599 C C . VAL A 1 90 ? 41.455 22.779 26.363 1.00 9.76 90 VAL A C 1
ATOM 600 O O . VAL A 1 90 ? 41.894 22.192 25.362 1.00 9.48 90 VAL A O 1
ATOM 604 N N . ASN A 1 91 ? 41.838 24.017 26.691 1.00 7.60 91 ASN A N 1
ATOM 605 C CA . ASN A 1 91 ? 42.850 24.727 25.916 1.00 9.48 91 ASN A CA 1
ATOM 606 C C . ASN A 1 91 ? 44.135 23.915 25.840 1.00 9.59 91 ASN A C 1
ATOM 607 O O . ASN A 1 91 ? 44.680 23.709 24.752 1.00 9.68 91 ASN A O 1
ATOM 612 N N . THR A 1 92 ? 44.611 23.405 26.985 1.00 8.39 92 THR A N 1
ATOM 613 C CA . THR A 1 92 ? 45.934 22.779 27.033 1.00 9.64 92 THR A CA 1
ATOM 614 C C . THR A 1 92 ? 45.947 21.433 26.319 1.00 7.94 92 THR A C 1
ATOM 615 O O . THR A 1 92 ? 46.822 21.176 25.485 1.00 9.65 92 THR A O 1
ATOM 619 N N . ASN A 1 93 ? 44.988 20.555 26.628 1.00 10.49 93 ASN A N 1
ATOM 620 C CA . ASN A 1 93 ? 45.031 19.197 26.084 1.00 11.71 93 ASN A CA 1
ATOM 621 C C . ASN A 1 93 ? 44.755 19.164 24.592 1.00 12.20 93 ASN A C 1
ATOM 622 O O . ASN A 1 93 ? 45.155 18.212 23.914 1.00 11.93 93 ASN A O 1
ATOM 627 N N . CYS A 1 94 ? 44.072 20.172 24.070 1.00 12.33 94 CYS A N 1
ATOM 628 C CA . CYS A 1 94 ? 43.792 20.236 22.650 1.00 15.19 94 CYS A CA 1
ATOM 629 C C . CYS A 1 94 ? 44.867 20.984 21.870 1.00 13.64 94 CYS A C 1
ATOM 630 O O . CYS A 1 94 ? 44.919 20.854 20.641 1.00 7.02 94 CYS A O 1
ATOM 633 N N . GLU A 1 95 ? 45.742 21.734 22.552 1.00 7.11 95 GLU A N 1
ATOM 634 C CA . GLU A 1 95 ? 46.557 22.720 21.849 1.00 7.46 95 GLU A CA 1
ATOM 635 C C . GLU A 1 95 ? 47.534 22.049 20.889 1.00 7.32 95 GLU A C 1
ATOM 636 O O . GLU A 1 95 ? 47.537 22.338 19.688 1.00 10.06 95 GLU A O 1
ATOM 642 N N . ALA A 1 96 ? 48.376 21.144 21.397 1.00 16.32 96 ALA A N 1
ATOM 643 C CA . ALA A 1 96 ? 49.358 20.479 20.539 1.00 12.41 96 ALA A CA 1
ATOM 644 C C . ALA A 1 96 ? 48.706 19.750 19.374 1.00 14.41 96 ALA A C 1
ATOM 645 O O . ALA A 1 96 ? 49.177 19.911 18.233 1.00 10.83 96 ALA A O 1
ATOM 647 N N . PRO A 1 97 ? 47.647 18.949 19.577 1.00 11.26 97 PRO A N 1
ATOM 648 C CA . PRO A 1 97 ? 46.957 18.326 18.430 1.00 13.30 97 PRO A CA 1
ATOM 649 C C . PRO A 1 97 ? 46.368 19.332 17.463 1.00 14.22 97 PRO A C 1
ATOM 650 O O . PRO A 1 97 ? 46.341 19.083 16.249 1.00 11.36 97 PRO A O 1
ATOM 654 N N . LEU A 1 98 ? 45.856 20.453 17.971 1.00 11.75 98 LEU A N 1
ATOM 655 C CA . LEU A 1 98 ? 45.399 21.511 17.080 1.00 9.12 98 LEU A CA 1
ATOM 656 C C . LEU A 1 98 ? 46.557 22.064 16.262 1.00 10.27 98 LEU A C 1
ATOM 657 O O . LEU A 1 98 ? 46.460 22.209 15.039 1.00 10.16 98 LEU A O 1
ATOM 662 N N . ARG A 1 99 ? 47.661 22.398 16.924 1.00 10.40 99 ARG A N 1
ATOM 663 C CA . ARG A 1 99 ? 48.804 22.929 16.188 1.00 16.66 99 ARG A CA 1
ATOM 664 C C . ARG A 1 99 ? 49.199 21.980 15.060 1.00 14.62 99 ARG A C 1
ATOM 665 O O . ARG A 1 99 ? 49.292 22.382 13.893 1.00 13.03 99 ARG A O 1
ATOM 673 N N . GLU A 1 100 ? 49.392 20.699 15.386 1.00 13.48 100 GLU A N 1
ATOM 674 C CA . GLU A 1 100 ? 49.816 19.746 14.374 1.00 11.81 100 GLU A CA 1
ATOM 675 C C . GLU A 1 100 ? 48.770 19.576 13.276 1.00 15.58 100 GLU A C 1
ATOM 676 O O . GLU A 1 100 ? 49.131 19.358 12.117 1.00 15.68 100 GLU A O 1
ATOM 682 N N . CYS A 1 101 ? 47.475 19.681 13.604 1.00 13.35 101 CYS A N 1
ATOM 683 C CA . CYS A 1 101 ? 46.451 19.482 12.583 1.00 14.47 101 CYS A CA 1
ATOM 684 C C . CYS A 1 101 ? 46.368 20.683 11.645 1.00 15.09 101 CYS A C 1
ATOM 685 O O . CYS A 1 101 ? 46.209 20.521 10.430 1.00 17.69 101 CYS A O 1
ATOM 688 N N . LEU A 1 102 ? 46.495 21.895 12.180 1.00 12.33 102 LEU A N 1
ATOM 689 C CA . LEU A 1 102 ? 46.505 23.067 11.314 1.00 16.39 102 LEU A CA 1
ATOM 690 C C . LEU A 1 102 ? 47.717 23.051 10.389 1.00 26.22 102 LEU A C 1
ATOM 691 O O . LEU A 1 102 ? 47.601 23.351 9.195 1.00 22.25 102 LEU A O 1
ATOM 696 N N . ALA A 1 103 ? 48.891 22.696 10.924 1.00 21.60 103 ALA A N 1
ATOM 697 C CA . ALA A 1 103 ? 50.092 22.641 10.096 1.00 26.70 103 ALA A CA 1
ATOM 698 C C . ALA A 1 103 ? 49.958 21.590 9.004 1.00 26.29 103 ALA A C 1
ATOM 699 O O . ALA A 1 103 ? 50.329 21.830 7.851 1.00 35.26 103 ALA A O 1
ATOM 701 N N . ARG A 1 104 ? 49.437 20.411 9.346 1.00 26.52 104 ARG A N 1
ATOM 702 C CA . ARG A 1 104 ? 49.206 19.402 8.318 1.00 28.20 104 ARG A CA 1
ATOM 703 C C . ARG A 1 104 ? 48.214 19.898 7.269 1.00 36.36 104 ARG A C 1
ATOM 704 O O . ARG A 1 104 ? 48.349 19.584 6.080 1.00 40.62 104 ARG A O 1
ATOM 712 N N . LEU A 1 105 ? 47.215 20.682 7.690 1.00 31.72 105 LEU A N 1
ATOM 713 C CA . LEU A 1 105 ? 46.203 21.173 6.754 1.00 30.19 105 LEU A CA 1
ATOM 714 C C . LEU A 1 105 ? 46.807 22.135 5.743 1.00 31.99 105 LEU A C 1
ATOM 715 O O . LEU A 1 105 ? 46.500 22.062 4.549 1.00 30.80 105 LEU A O 1
ATOM 720 N N . GLN A 1 106 ? 47.643 23.064 6.208 1.00 33.03 106 GLN A N 1
ATOM 721 C CA . GLN A 1 106 ? 48.366 23.929 5.285 1.00 34.61 106 GLN A CA 1
ATOM 722 C C . GLN A 1 106 ? 49.236 23.102 4.347 1.00 40.09 106 GLN A C 1
ATOM 723 O O . GLN A 1 106 ? 49.141 23.222 3.120 1.00 38.27 106 GLN A O 1
ATOM 729 N N . ALA A 1 107 ? 50.074 22.232 4.913 1.00 35.54 107 ALA A N 1
ATOM 730 C CA . ALA A 1 107 ? 50.975 21.431 4.093 1.00 39.30 107 ALA A CA 1
ATOM 731 C C . ALA A 1 107 ? 50.209 20.589 3.076 1.00 44.11 107 ALA A C 1
ATOM 732 O O . ALA A 1 107 ? 50.626 20.471 1.917 1.00 49.38 107 ALA A O 1
ATOM 734 N N . ALA A 1 108 ? 49.080 20.009 3.485 1.00 42.42 108 ALA A N 1
ATOM 735 C CA . ALA A 1 108 ? 48.354 19.074 2.636 1.00 40.27 108 ALA A CA 1
ATOM 736 C C . ALA A 1 108 ? 47.491 19.753 1.579 1.00 45.30 108 ALA A C 1
ATOM 737 O O . ALA A 1 108 ? 46.948 19.059 0.711 1.00 54.07 108 ALA A O 1
ATOM 739 N N . ASN A 1 109 ? 47.339 21.076 1.629 1.00 41.91 109 ASN A N 1
ATOM 740 C CA . ASN A 1 109 ? 46.617 21.822 0.597 1.00 37.37 109 ASN A CA 1
ATOM 741 C C . ASN A 1 109 ? 47.307 23.158 0.379 1.00 33.57 109 ASN A C 1
ATOM 742 O O . ASN A 1 109 ? 46.705 24.221 0.543 1.00 36.56 109 ASN A O 1
ATOM 747 N N . PRO A 1 110 ? 48.583 23.135 -0.021 1.00 41.85 110 PRO A N 1
ATOM 748 C CA . PRO A 1 110 ? 49.254 24.396 -0.381 1.00 44.13 110 PRO A CA 1
ATOM 749 C C . PRO A 1 110 ? 48.514 25.134 -1.473 1.00 40.33 110 PRO A C 1
ATOM 750 O O . PRO A 1 110 ? 48.766 26.326 -1.692 1.00 41.66 110 PRO A O 1
ATOM 754 N N . LEU A 1 111 ? 47.577 24.463 -2.124 1.00 37.36 111 LEU A N 1
ATOM 755 C CA . LEU A 1 111 ? 46.719 25.042 -3.114 1.00 40.42 111 LEU A CA 1
ATOM 756 C C . LEU A 1 111 ? 45.424 25.551 -2.491 1.00 39.49 111 LEU A C 1
ATOM 757 O O . LEU A 1 111 ? 45.132 26.742 -2.572 1.00 42.44 111 LEU A O 1
ATOM 762 N N . PRO A 1 113 ? 45.245 27.643 0.786 1.00 31.43 113 PRO A N 1
ATOM 763 C CA . PRO A 1 113 ? 45.735 28.365 1.964 1.00 33.64 113 PRO A CA 1
ATOM 764 C C . PRO A 1 113 ? 44.597 28.853 2.860 1.00 30.14 113 PRO A C 1
ATOM 765 O O . PRO A 1 113 ? 43.556 29.278 2.355 1.00 22.28 113 PRO A O 1
ATOM 769 N N . ILE A 1 114 ? 44.800 28.792 4.173 1.00 23.88 114 ILE A N 1
ATOM 770 C CA . ILE A 1 114 ? 43.760 29.175 5.119 1.00 18.47 114 ILE A CA 1
ATOM 771 C C . ILE A 1 114 ? 43.741 30.693 5.214 1.00 20.82 114 ILE A C 1
ATOM 772 O O . ILE A 1 114 ? 44.742 31.312 5.586 1.00 23.47 114 ILE A O 1
ATOM 777 N N . SER A 1 115 ? 42.610 31.305 4.846 1.00 18.29 115 SER A N 1
ATOM 778 C CA . SER A 1 115 ? 42.529 32.768 4.851 1.00 22.50 115 SER A CA 1
ATOM 779 C C . SER A 1 115 ? 42.519 33.331 6.276 1.00 23.32 115 SER A C 1
ATOM 780 O O . SER A 1 115 ? 43.124 34.379 6.543 1.00 17.86 115 SER A O 1
ATOM 783 N N . CYS A 1 116 ? 41.833 32.656 7.199 1.00 13.29 116 CYS A N 1
ATOM 784 C CA . CYS A 1 116 ? 41.547 33.210 8.513 1.00 10.40 116 CYS A CA 1
ATOM 785 C C . CYS A 1 116 ? 41.235 32.072 9.487 1.00 11.54 116 CYS A C 1
ATOM 786 O O . CYS A 1 116 ? 40.728 31.026 9.085 1.00 9.47 116 CYS A O 1
ATOM 789 N N . LEU A 1 117 ? 41.528 32.282 10.767 1.00 11.51 117 LEU A N 1
ATOM 790 C CA . LEU A 1 117 ? 41.045 31.408 11.833 1.00 8.11 117 LEU A CA 1
ATOM 791 C C . LEU A 1 117 ? 39.944 32.144 12.586 1.00 10.17 117 LEU A C 1
ATOM 792 O O . LEU A 1 117 ? 40.135 33.298 12.979 1.00 9.85 117 LEU A O 1
ATOM 797 N N . ILE A 1 118 ? 38.808 31.484 12.797 1.00 7.71 118 ILE A N 1
ATOM 798 C CA . ILE A 1 118 ? 37.710 32.046 13.578 1.00 6.51 118 ILE A CA 1
ATOM 799 C C . ILE A 1 118 ? 37.556 31.189 14.829 1.00 6.71 118 ILE A C 1
ATOM 800 O O . ILE A 1 118 ? 37.253 29.991 14.738 1.00 10.36 118 ILE A O 1
ATOM 805 N N . THR A 1 119 ? 37.788 31.791 15.991 1.00 3.81 119 THR A N 1
ATOM 806 C CA . THR A 1 119 ? 38.066 31.036 17.204 1.00 6.99 119 THR A CA 1
ATOM 807 C C . THR A 1 119 ? 37.129 31.446 18.326 1.00 7.16 119 THR A C 1
ATOM 808 O O . THR A 1 119 ? 36.819 32.630 18.499 1.00 5.17 119 THR A O 1
ATOM 812 N N . ASP A 1 120 ? 36.698 30.467 19.108 1.00 4.82 120 ASP A N 1
ATOM 813 C CA . ASP A 1 120 ? 35.903 30.805 20.274 1.00 6.26 120 ASP A CA 1
ATOM 814 C C . ASP A 1 120 ? 36.757 31.637 21.222 1.00 5.18 120 ASP A C 1
ATOM 815 O O . ASP A 1 120 ? 37.916 31.308 21.468 1.00 5.00 120 ASP A O 1
ATOM 820 N N . ALA A 1 121 ? 36.179 32.731 21.734 1.00 6.83 121 ALA A N 1
ATOM 821 C CA . ALA A 1 121 ? 36.884 33.604 22.665 1.00 6.04 121 ALA A CA 1
ATOM 822 C C . ALA A 1 121 ? 37.519 32.825 23.814 1.00 5.34 121 ALA A C 1
ATOM 823 O O . ALA A 1 121 ? 38.586 33.220 24.316 1.00 3.54 121 ALA A O 1
ATOM 825 N N . ILE A 1 122 ? 36.891 31.720 24.237 1.00 2.71 122 ILE A N 1
ATOM 826 C CA . ILE A 1 122 ? 37.410 30.950 25.374 1.00 6.39 122 ILE A CA 1
ATOM 827 C C . ILE A 1 122 ? 38.660 30.153 25.004 1.00 6.51 122 ILE A C 1
ATOM 828 O O . ILE A 1 122 ? 39.395 29.719 25.898 1.00 5.67 122 ILE A O 1
ATOM 833 N N . LEU A 1 123 ? 38.915 29.924 23.715 1.00 7.08 123 LEU A N 1
ATOM 834 C CA . LEU A 1 123 ? 40.119 29.197 23.288 1.00 6.51 123 LEU A CA 1
ATOM 835 C C . LEU A 1 123 ? 41.260 30.194 23.089 1.00 7.91 123 LEU A C 1
ATOM 836 O O . LEU A 1 123 ? 41.692 30.501 21.972 1.00 6.35 123 LEU A O 1
ATOM 841 N N . TYR A 1 124 ? 41.719 30.737 24.212 1.00 6.50 124 TYR A N 1
ATOM 842 C CA . TYR A 1 124 ? 42.743 31.759 24.147 1.00 8.39 124 TYR A CA 1
ATOM 843 C C . TYR A 1 124 ? 44.064 31.197 23.660 1.00 10.02 124 TYR A C 1
ATOM 844 O O . TYR A 1 124 ? 44.969 31.971 23.328 1.00 13.86 124 TYR A O 1
ATOM 853 N N . SER A 1 125 ? 44.188 29.870 23.612 1.00 8.70 125 SER A N 1
ATOM 854 C CA . SER A 1 125 ? 45.394 29.253 23.100 1.00 11.16 125 SER A CA 1
ATOM 855 C C . SER A 1 125 ? 45.545 29.442 21.603 1.00 10.83 125 SER A C 1
ATOM 856 O O . SER A 1 125 ? 46.638 29.184 21.080 1.00 9.14 125 SER A O 1
ATOM 859 N N . THR A 1 126 ? 44.489 29.875 20.903 1.00 6.85 126 THR A N 1
ATOM 860 C CA . THR A 1 126 ? 44.579 29.986 19.450 1.00 10.82 126 THR A CA 1
ATOM 861 C C . THR A 1 126 ? 45.353 31.209 19.003 1.00 7.97 126 THR A C 1
ATOM 862 O O . THR A 1 126 ? 45.710 31.295 17.823 1.00 10.96 126 THR A O 1
ATOM 866 N N . GLN A 1 127 ? 45.633 32.140 19.913 1.00 10.10 127 GLN A N 1
ATOM 867 C CA . GLN A 1 127 ? 46.419 33.314 19.560 1.00 13.33 127 GLN A CA 1
ATOM 868 C C . GLN A 1 127 ? 47.851 32.928 19.189 1.00 12.11 127 GLN A C 1
ATOM 869 O O . GLN A 1 127 ? 48.351 33.280 18.112 1.00 10.04 127 GLN A O 1
ATOM 875 N N . THR A 1 128 ? 48.538 32.212 20.078 1.00 12.76 128 THR A N 1
ATOM 876 C CA . THR A 1 128 ? 49.897 31.778 19.754 1.00 14.63 128 THR A CA 1
ATOM 877 C C . THR A 1 128 ? 49.905 30.884 18.520 1.00 11.67 128 THR A C 1
ATOM 878 O O . THR A 1 128 ? 50.761 31.031 17.638 1.00 9.99 128 THR A O 1
ATOM 882 N N . ILE A 1 129 ? 48.954 29.953 18.437 1.00 11.85 129 ILE A N 1
ATOM 883 C CA . ILE A 1 129 ? 48.838 29.108 17.251 1.00 9.64 129 ILE A CA 1
ATOM 884 C C . ILE A 1 129 ? 48.723 29.955 15.988 1.00 9.36 129 ILE A C 1
ATOM 885 O O . ILE A 1 129 ? 49.371 29.673 14.977 1.00 7.93 129 ILE A O 1
ATOM 890 N N . ALA A 1 130 ? 47.887 30.999 16.013 1.00 11.40 130 ALA A N 1
ATOM 891 C CA . ALA A 1 130 ? 47.697 31.792 14.797 1.00 14.54 130 ALA A CA 1
ATOM 892 C C . ALA A 1 130 ? 48.939 32.613 14.471 1.00 11.33 130 ALA A C 1
ATOM 893 O O . ALA A 1 130 ? 49.287 32.789 13.292 1.00 6.91 130 ALA A O 1
ATOM 895 N N . GLU A 1 131 ? 49.600 33.153 15.494 1.00 10.25 131 GLU A N 1
ATOM 896 C CA . GLU A 1 131 ? 50.799 33.943 15.232 1.00 15.53 131 GLU A CA 1
ATOM 897 C C . GLU A 1 131 ? 51.896 33.086 14.619 1.00 12.14 131 GLU A C 1
ATOM 898 O O . GLU A 1 131 ? 52.575 33.521 13.683 1.00 12.05 131 GLU A O 1
ATOM 904 N N . ASP A 1 132 ? 52.078 31.858 15.124 1.00 13.52 132 ASP A N 1
ATOM 905 C CA . ASP A 1 132 ? 53.126 30.989 14.592 1.00 10.16 132 ASP A CA 1
ATOM 906 C C . ASP A 1 132 ? 52.850 30.607 13.141 1.00 10.88 132 ASP A C 1
ATOM 907 O O . ASP A 1 132 ? 53.781 30.510 12.333 1.00 9.30 132 ASP A O 1
ATOM 912 N N . LEU A 1 133 ? 51.582 30.386 12.784 1.00 10.52 133 LEU A N 1
ATOM 913 C CA . LEU A 1 133 ? 51.227 30.060 11.409 1.00 10.84 133 LEU A CA 1
ATOM 914 C C . LEU A 1 133 ? 51.055 31.298 10.535 1.00 9.29 133 LEU A C 1
ATOM 915 O O . LEU A 1 133 ? 50.678 31.164 9.369 1.00 14.28 133 LEU A O 1
ATOM 920 N N . GLY A 1 134 ? 51.332 32.486 11.060 1.00 10.59 134 GLY A N 1
ATOM 921 C CA . GLY A 1 134 ? 51.022 33.706 10.329 1.00 13.08 134 GLY A CA 1
ATOM 922 C C . GLY A 1 134 ? 49.581 33.787 9.878 1.00 12.63 134 GLY A C 1
ATOM 923 O O . GLY A 1 134 ? 49.300 34.302 8.792 1.00 14.40 134 GLY A O 1
ATOM 924 N N . LEU A 1 135 ? 48.664 33.298 10.680 1.00 11.22 135 LEU A N 1
ATOM 925 C CA . LEU A 1 135 ? 47.297 33.406 10.187 1.00 14.75 135 LEU A CA 1
ATOM 926 C C . LEU A 1 135 ? 46.529 34.479 10.950 1.00 11.82 135 LEU A C 1
ATOM 927 O O . LEU A 1 135 ? 46.721 34.633 12.158 1.00 12.77 135 LEU A O 1
ATOM 932 N N . PRO A 1 136 ? 45.662 35.239 10.286 1.00 11.01 136 PRO A N 1
ATOM 933 C CA . PRO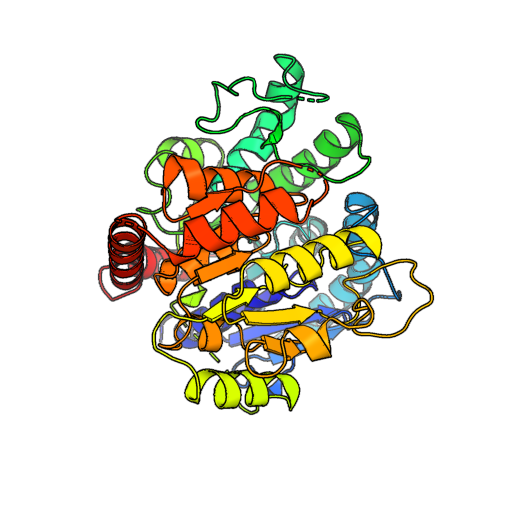 A 1 136 ? 44.822 36.191 11.018 1.00 11.54 136 PRO A CA 1
ATOM 934 C C . PRO A 1 136 ? 43.707 35.497 11.794 1.00 8.75 136 PRO A C 1
ATOM 935 O O . PRO A 1 136 ? 43.154 34.470 11.379 1.00 8.51 136 PRO A O 1
ATOM 939 N N . ARG A 1 137 ? 43.386 36.078 12.916 1.00 6.53 137 ARG A N 1
ATOM 940 C CA . ARG A 1 137 ? 42.353 35.559 13.817 1.00 11.19 137 ARG A CA 1
ATOM 941 C C . ARG A 1 137 ? 41.139 36.496 13.914 1.00 10.50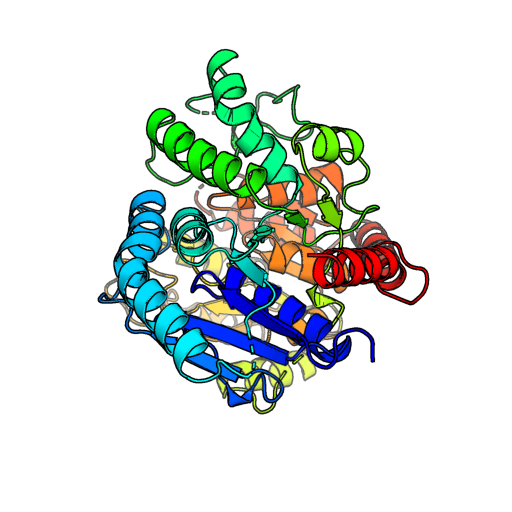 137 ARG A C 1
ATOM 942 O O . ARG A 1 137 ? 41.334 37.682 13.881 1.00 6.96 137 ARG A O 1
ATOM 950 N N . ILE A 1 138 ? 39.947 35.914 13.927 1.00 7.54 138 ILE A N 1
ATOM 951 C CA . ILE A 1 138 ? 38.728 36.616 14.318 1.00 7.66 138 ILE A CA 1
ATOM 952 C C . ILE A 1 138 ? 38.130 35.857 15.496 1.00 13.04 138 ILE A C 1
ATOM 953 O O . ILE A 1 138 ? 38.005 34.625 15.447 1.00 8.87 138 ILE A O 1
ATOM 958 N N . VAL A 1 139 ? 37.769 36.579 16.552 1.00 5.76 139 VAL A N 1
ATOM 959 C CA . VAL A 1 139 ? 37.238 35.957 17.762 1.00 8.94 139 VAL A CA 1
ATOM 960 C C . VAL A 1 139 ? 35.717 36.031 17.744 1.00 8.01 139 VAL A C 1
ATOM 961 O O . VAL A 1 139 ? 35.134 37.107 17.550 1.00 5.42 139 VAL A O 1
ATOM 965 N N . LEU A 1 140 ? 35.083 34.881 17.952 1.00 5.29 140 LEU A N 1
ATOM 966 C CA . LEU A 1 140 ? 33.652 34.787 18.203 1.00 5.76 140 LEU A CA 1
ATOM 967 C C . LEU A 1 140 ? 33.409 34.717 19.699 1.00 4.54 140 LEU A C 1
ATOM 968 O O . LEU A 1 140 ? 33.922 33.815 20.369 1.00 7.55 140 LEU A O 1
ATOM 973 N N . ARG A 1 141 ? 32.602 35.630 20.213 1.00 6.30 141 ARG A N 1
ATOM 974 C CA . ARG A 1 141 ? 32.184 35.589 21.607 1.00 7.33 141 ARG A CA 1
ATOM 975 C C . ARG A 1 141 ? 30.783 34.997 21.669 1.00 7.23 141 ARG A C 1
ATOM 976 O O . ARG A 1 141 ? 29.848 35.558 21.099 1.00 6.83 141 ARG A O 1
ATOM 984 N N . THR A 1 142 ? 30.638 33.869 22.359 1.00 4.05 142 THR A N 1
ATOM 985 C CA . THR A 1 142 ? 29.360 33.171 22.387 1.00 12.08 142 THR A CA 1
ATOM 986 C C . THR A 1 142 ? 28.505 33.526 23.599 1.00 9.10 142 THR A C 1
ATOM 987 O O . THR A 1 142 ? 27.334 33.127 23.653 1.00 6.10 142 THR A O 1
ATOM 991 N N . SER A 1 143 ? 29.055 34.260 24.560 1.00 8.73 143 SER A N 1
ATOM 992 C CA . SER A 1 143 ? 28.277 34.751 25.682 1.00 11.20 143 SER A CA 1
ATOM 993 C C . SER A 1 143 ? 27.569 36.052 25.296 1.00 10.27 143 SER A C 1
ATOM 994 O O . SER A 1 143 ? 27.761 36.591 24.206 1.00 7.70 143 SER A O 1
ATOM 997 N N . SER A 1 144 ? 26.741 36.562 26.206 1.00 4.98 144 SER A N 1
ATOM 998 C CA . SER A 1 144 ? 26.059 37.823 25.949 1.00 8.75 144 SER A CA 1
ATOM 999 C C . SER A 1 144 ? 27.074 38.961 25.806 1.00 8.86 144 SER A C 1
ATOM 1000 O O . SER A 1 144 ? 28.030 39.039 26.587 1.00 10.55 144 SER A O 1
ATOM 1003 N N . PRO A 1 145 ? 26.896 39.863 24.830 1.00 9.94 145 PRO A N 1
ATOM 1004 C CA . PRO A 1 145 ? 27.762 41.056 24.779 1.00 6.76 145 PRO A CA 1
ATOM 1005 C C . PRO A 1 145 ? 27.747 41.856 26.072 1.00 6.93 145 PRO A C 1
ATOM 1006 O O . PRO A 1 145 ? 28.782 42.380 26.478 1.00 6.72 145 PRO A O 1
ATOM 1010 N N . PHE A 1 146 ? 26.611 41.945 26.760 1.00 9.55 146 PHE A N 1
ATOM 1011 C CA . PHE A 1 146 ? 26.606 42.679 28.021 1.00 7.68 146 PHE A CA 1
ATOM 1012 C C . PHE A 1 146 ? 27.616 42.080 28.997 1.00 14.21 146 PHE A C 1
ATOM 1013 O O . PHE A 1 146 ? 28.325 42.814 29.699 1.00 10.31 146 PHE A O 1
ATOM 1021 N N . SER A 1 147 ? 27.696 40.743 29.053 1.00 9.65 147 SER A N 1
ATOM 1022 C CA . SER A 1 147 ? 28.635 40.106 29.971 1.00 13.48 147 SER A CA 1
ATOM 1023 C C . SER A 1 147 ? 30.075 40.507 29.676 1.00 9.32 147 SER A C 1
ATOM 1024 O O . SER A 1 147 ? 30.874 40.640 30.608 1.00 10.56 147 SER A O 1
ATOM 1027 N N . PHE A 1 148 ? 30.425 40.744 28.403 1.00 9.39 148 PHE A N 1
ATOM 1028 C CA . PHE A 1 148 ? 31.780 41.204 28.103 1.00 10.56 148 PHE A CA 1
ATOM 1029 C C . PHE A 1 148 ? 32.125 42.477 28.861 1.00 13.18 148 PHE A C 1
ATOM 1030 O O . PHE A 1 148 ? 33.263 42.642 29.327 1.00 10.47 148 PHE A O 1
ATOM 1038 N N . LEU A 1 149 ? 31.185 43.425 28.930 1.00 9.96 149 LEU A N 1
ATOM 1039 C CA . LEU A 1 149 ? 31.438 44.663 29.665 1.00 12.22 149 LEU A CA 1
ATOM 1040 C C . LEU A 1 149 ? 31.855 44.376 31.102 1.00 10.92 149 LEU A C 1
ATOM 1041 O O . LEU A 1 149 ? 32.756 45.031 31.646 1.00 12.84 149 LEU A O 1
ATOM 1046 N N . ALA A 1 150 ? 31.185 43.418 31.745 1.00 9.03 150 ALA A N 1
ATOM 1047 C CA . ALA A 1 150 ? 31.560 43.030 33.101 1.00 8.46 150 ALA A CA 1
ATOM 1048 C C . ALA A 1 150 ? 32.967 42.460 33.120 1.00 10.37 150 ALA A C 1
ATOM 1049 O O . ALA A 1 150 ? 33.795 42.868 33.937 1.00 6.23 150 ALA A O 1
ATOM 1051 N N . PHE A 1 151 ? 33.259 41.522 32.210 1.00 8.83 151 PHE A N 1
ATOM 1052 C CA . PHE A 1 151 ? 34.598 40.943 32.159 1.00 12.43 151 PHE A CA 1
ATOM 1053 C C . PHE A 1 151 ? 35.663 42.002 31.921 1.00 10.55 151 PHE A C 1
ATOM 1054 O O . PHE A 1 151 ? 36.752 41.925 32.494 1.00 12.22 151 PHE A O 1
ATOM 1062 N N . ALA A 1 152 ? 35.378 42.985 31.064 1.00 10.07 152 ALA A N 1
ATOM 1063 C CA . ALA A 1 152 ? 36.386 43.988 30.720 1.00 13.23 152 ALA A CA 1
ATOM 1064 C C . ALA A 1 152 ? 36.780 44.839 31.924 1.00 18.34 152 ALA A C 1
ATOM 1065 O O . ALA A 1 152 ? 37.945 45.241 32.063 1.00 20.56 152 ALA A O 1
ATOM 1067 N N . MET A 1 153 ? 35.821 45.155 32.786 1.00 10.38 153 MET A N 1
ATOM 1068 C CA . MET A 1 153 ? 36.056 46.034 33.919 1.00 16.88 153 MET A CA 1
ATOM 1069 C C . MET A 1 153 ? 36.077 45.259 35.240 1.00 15.67 153 MET A C 1
ATOM 1070 O O . MET A 1 153 ? 35.829 45.820 36.304 1.00 13.10 153 MET A O 1
ATOM 1075 N N . TYR A 1 154 ? 36.422 43.969 35.182 1.00 15.03 154 TYR A N 1
ATOM 1076 C CA . TYR A 1 154 ? 36.368 43.123 36.372 1.00 20.40 154 TYR A CA 1
ATOM 1077 C C . TYR A 1 154 ? 37.233 43.671 37.506 1.00 19.98 154 TYR A C 1
ATOM 1078 O O . TYR A 1 154 ? 36.777 43.780 38.650 1.00 16.91 154 TYR A O 1
ATOM 1087 N N . SER A 1 155 ? 38.495 44.002 37.221 1.00 11.95 155 SER A N 1
ATOM 1088 C CA . SER A 1 155 ? 39.343 44.499 38.303 1.00 15.07 155 SER A CA 1
ATOM 1089 C C . SER A 1 155 ? 38.871 45.856 38.805 1.00 17.75 155 SER A C 1
ATOM 1090 O O . SER A 1 155 ? 39.078 46.185 39.978 1.00 23.11 155 SER A O 1
ATOM 1093 N N . HIS A 1 156 ? 38.222 46.651 37.951 1.00 13.49 156 HIS A N 1
ATOM 1094 C CA . HIS A 1 156 ? 37.580 47.861 38.449 1.00 17.54 156 HIS A CA 1
ATOM 1095 C C . HIS A 1 156 ? 36.440 47.540 39.402 1.00 21.50 156 HIS A C 1
ATOM 1096 O O . HIS A 1 156 ? 36.206 48.288 40.354 1.00 24.75 156 HIS A O 1
ATOM 1103 N N . LEU A 1 157 ? 35.709 46.449 39.166 1.00 20.26 157 LEU A N 1
ATOM 1104 C CA . LEU A 1 157 ? 34.635 46.106 40.092 1.00 19.69 157 LEU A CA 1
ATOM 1105 C C . LEU A 1 157 ? 35.206 45.639 41.423 1.00 27.10 157 LEU A C 1
ATOM 1106 O O . LEU A 1 157 ? 34.646 45.941 42.487 1.00 22.15 157 LEU A O 1
ATOM 1111 N N . LYS A 1 158 ? 36.323 44.908 41.390 1.00 19.55 158 LYS A N 1
ATOM 1112 C CA . LYS A 1 158 ? 37.020 44.620 42.635 1.00 24.20 158 LYS A CA 1
ATOM 1113 C C . LYS A 1 158 ? 37.434 45.915 43.325 1.00 25.43 158 LYS A C 1
ATOM 1114 O O . LYS A 1 158 ? 37.254 46.066 44.540 1.00 19.56 158 LYS A O 1
ATOM 1120 N N . ALA A 1 159 ? 37.942 46.881 42.552 1.00 25.00 159 ALA A N 1
ATOM 1121 C CA . ALA A 1 159 ? 38.469 48.110 43.136 1.00 25.85 159 ALA A CA 1
ATOM 1122 C C . ALA A 1 159 ? 37.411 48.829 43.960 1.00 29.17 159 ALA A C 1
ATOM 1123 O O . ALA A 1 159 ? 37.667 49.248 45.096 1.00 32.86 159 ALA A O 1
ATOM 1125 N N . LYS A 1 160 ? 36.219 48.980 43.406 1.00 24.07 160 LYS A N 1
ATOM 1126 C CA . LYS A 1 160 ? 35.145 49.704 44.064 1.00 24.33 160 LYS A CA 1
ATOM 1127 C C . LYS A 1 160 ? 34.495 48.910 45.193 1.00 25.79 160 LYS A C 1
ATOM 1128 O O . LYS A 1 160 ? 33.500 49.371 45.762 1.00 33.84 160 LYS A O 1
ATOM 1134 N N . GLY A 1 161 ? 35.030 47.741 45.536 1.00 31.03 161 GLY A N 1
ATOM 1135 C CA . GLY A 1 161 ? 34.467 46.954 46.616 1.00 23.35 161 GLY A CA 1
ATOM 1136 C C . GLY A 1 161 ? 33.178 46.229 46.301 1.00 32.96 161 GLY A C 1
ATOM 1137 O O . GLY A 1 161 ? 32.468 45.824 47.227 1.00 31.45 161 GLY A O 1
ATOM 1138 N N . TYR A 1 162 ? 32.833 46.064 45.021 1.00 32.09 162 TYR A N 1
ATOM 1139 C CA . TYR A 1 162 ? 31.719 45.185 44.677 1.00 23.40 162 TYR A CA 1
ATOM 1140 C C . TYR A 1 162 ? 32.074 43.734 44.948 1.00 26.38 162 TYR A C 1
ATOM 1141 O O . TYR A 1 162 ? 31.239 42.958 45.429 1.00 29.12 162 TYR A O 1
ATOM 1150 N N . LEU A 1 163 ? 33.290 43.350 44.625 1.00 24.40 163 LEU A N 1
ATOM 1151 C CA . LEU A 1 163 ? 33.738 41.995 44.835 1.00 31.53 163 LEU A CA 1
ATOM 1152 C C . LEU A 1 163 ? 34.820 41.963 45.912 1.00 30.30 163 LEU A C 1
ATOM 1153 O O . LEU A 1 163 ? 35.509 42.963 46.136 1.00 28.01 163 LEU A O 1
ATOM 1158 N N . PRO A 1 164 ? 34.980 40.832 46.616 1.00 30.83 164 PRO A N 1
ATOM 1159 C CA . PRO A 1 164 ? 34.152 39.631 46.455 1.00 26.86 164 PRO A CA 1
ATOM 1160 C C . PRO A 1 164 ? 32.784 39.732 47.133 1.00 29.01 164 PRO A C 1
ATOM 1161 O O . PRO A 1 164 ? 32.518 40.705 47.830 1.00 30.79 164 PRO A O 1
ATOM 1165 N N . ILE A 1 165 ? 31.952 38.713 46.919 1.00 35.64 165 ILE A N 1
ATOM 1166 C CA . ILE A 1 165 ? 30.628 38.559 47.529 1.00 39.83 165 ILE A CA 1
ATOM 1167 C C . ILE A 1 165 ? 29.584 38.929 46.492 1.00 36.49 165 ILE A C 1
ATOM 1168 O O . ILE A 1 165 ? 28.430 38.525 46.599 1.00 35.30 165 ILE A O 1
ATOM 1173 N N . SER A 1 170 ? 24.826 42.217 48.197 1.00 15.74 170 SER A N 1
ATOM 1174 C CA . SER A 1 170 ? 24.487 41.120 47.284 1.00 26.23 170 SER A CA 1
ATOM 1175 C C . SER A 1 170 ? 23.405 41.596 46.319 1.00 33.22 170 SER A C 1
ATOM 1176 O O . SER A 1 170 ? 23.386 41.203 45.150 1.00 27.41 170 SER A O 1
ATOM 1179 N N . GLU A 1 171 ? 22.497 42.440 46.811 1.00 23.41 171 GLU A N 1
ATOM 1180 C CA . GLU A 1 171 ? 21.536 43.110 45.951 1.00 23.82 171 GLU A CA 1
ATOM 1181 C C . GLU A 1 171 ? 21.924 44.553 45.665 1.00 20.38 171 GLU A C 1
ATOM 1182 O O . GLU A 1 171 ? 21.164 45.266 45.006 1.00 23.08 171 GLU A O 1
ATOM 1188 N N . ILE A 1 172 ? 23.099 44.994 46.122 1.00 18.97 172 ILE A N 1
ATOM 1189 C CA . ILE A 1 172 ? 23.539 46.352 45.827 1.00 23.23 172 ILE A CA 1
ATOM 1190 C C . ILE A 1 172 ? 23.641 46.564 44.317 1.00 19.41 172 ILE A C 1
ATOM 1191 O O . ILE A 1 172 ? 24.158 45.715 43.582 1.00 12.59 172 ILE A O 1
ATOM 1196 N N . SER A 1 173 ? 23.132 47.706 43.853 1.00 13.15 173 SER A N 1
ATOM 1197 C CA . SER A 1 173 ? 23.210 48.071 42.445 1.00 17.60 173 SER A CA 1
ATOM 1198 C C . SER A 1 173 ? 24.660 48.269 42.022 1.00 17.95 173 SER A C 1
ATOM 1199 O O . SER A 1 173 ? 25.414 49.006 42.673 1.00 16.22 173 SER A O 1
ATOM 1202 N N . VAL A 1 174 ? 25.060 47.610 40.935 1.00 10.16 174 VAL A N 1
ATOM 1203 C CA . VAL A 1 174 ? 26.357 47.905 40.323 1.00 10.21 174 VAL A CA 1
ATOM 1204 C C . VAL A 1 174 ? 26.123 49.100 39.401 1.00 13.17 174 VAL A C 1
ATOM 1205 O O . VAL A 1 174 ? 25.602 48.964 38.287 1.00 14.24 174 VAL A O 1
ATOM 1209 N N . VAL A 1 175 ? 26.456 50.296 39.889 1.00 13.57 175 VAL A N 1
ATOM 1210 C CA . VAL A 1 175 ? 26.012 51.495 39.186 1.00 14.88 175 VAL A CA 1
ATOM 1211 C C . VAL A 1 175 ? 26.654 51.586 37.807 1.00 14.57 175 VAL A C 1
ATOM 1212 O O . VAL A 1 175 ? 26.039 52.102 36.863 1.00 11.39 175 VAL A O 1
ATOM 1216 N N . GLU A 1 176 ? 27.872 51.057 37.649 1.00 11.44 176 GLU A N 1
ATOM 1217 C CA . GLU A 1 176 ? 28.501 51.094 36.336 1.00 17.42 176 GLU A CA 1
ATOM 1218 C C . GLU A 1 176 ? 27.793 50.207 35.318 1.00 18.25 176 GLU A C 1
ATOM 1219 O O . GLU A 1 176 ? 27.991 50.402 34.113 1.00 15.97 176 GLU A O 1
ATOM 1225 N N . LEU A 1 177 ? 26.968 49.249 35.763 1.00 14.03 177 LEU A N 1
ATOM 1226 C CA . LEU A 1 177 ? 26.450 48.200 34.881 1.00 13.93 177 LEU A CA 1
ATOM 1227 C C . LEU A 1 177 ? 24.980 47.951 35.174 1.00 15.46 177 LEU A C 1
ATOM 1228 O O . LEU A 1 177 ? 24.576 46.831 35.507 1.00 15.63 177 LEU A O 1
ATOM 1233 N N . PRO A 1 178 ? 24.149 48.980 35.064 1.00 12.74 178 PRO A N 1
ATOM 1234 C CA . PRO A 1 178 ? 22.720 48.792 35.284 1.00 11.56 178 PRO A CA 1
ATOM 1235 C C . PRO A 1 178 ? 22.145 47.928 34.181 1.00 14.35 178 PRO A C 1
ATOM 1236 O O . PRO A 1 178 ? 22.603 47.999 33.028 1.00 10.46 178 PRO A O 1
ATOM 1240 N N . PRO A 1 179 ? 21.163 47.071 34.495 1.00 10.55 179 PRO A N 1
ATOM 1241 C CA . PRO A 1 179 ? 20.549 46.887 35.812 1.00 11.89 179 PRO A CA 1
ATOM 1242 C C . PRO A 1 179 ? 21.195 45.880 36.756 1.00 11.19 179 PRO A C 1
ATOM 1243 O O . PRO A 1 179 ? 20.465 45.441 37.636 1.00 10.68 179 PRO A O 1
ATOM 1247 N N . LEU A 1 180 ? 22.472 45.525 36.589 1.00 7.75 180 LEU A N 1
ATOM 1248 C CA . LEU A 1 180 ? 23.064 44.439 37.362 1.00 10.60 180 LEU A CA 1
ATOM 1249 C C . LEU A 1 180 ? 23.201 44.815 38.830 1.00 17.65 180 LEU A C 1
ATOM 1250 O O . LEU A 1 180 ? 23.530 45.957 39.167 1.00 8.92 180 LEU A O 1
ATOM 1255 N N . ARG A 1 181 ? 22.975 43.826 39.694 1.00 13.01 181 ARG A N 1
ATOM 1256 C CA . ARG A 1 181 ? 23.368 43.846 41.092 1.00 13.68 181 ARG A CA 1
ATOM 1257 C C . ARG A 1 181 ? 24.644 43.024 41.290 1.00 11.65 181 ARG A C 1
ATOM 1258 O O . ARG A 1 181 ? 25.110 42.317 40.396 1.00 8.02 181 ARG A O 1
ATOM 1266 N N . VAL A 1 182 ? 25.222 43.138 42.489 1.00 9.60 182 VAL A N 1
ATOM 1267 C CA . VAL A 1 182 ? 26.412 42.358 42.823 1.00 10.90 182 VAL A CA 1
ATOM 1268 C C . VAL A 1 182 ? 26.174 40.873 42.549 1.00 10.82 182 VAL A C 1
ATOM 1269 O O . VAL A 1 182 ? 27.002 40.191 41.939 1.00 10.18 182 VAL A O 1
ATOM 1273 N N . LYS A 1 183 ? 25.033 40.351 43.002 1.00 11.07 183 LYS A N 1
ATOM 1274 C CA . LYS A 1 183 ? 24.748 38.931 42.834 1.00 14.12 183 LYS A CA 1
ATOM 1275 C C . LYS A 1 183 ? 24.612 38.535 41.363 1.00 12.46 183 LYS A C 1
ATOM 1276 O O . LYS A 1 183 ? 24.716 37.348 41.040 1.00 12.18 183 LYS A O 1
ATOM 1282 N N . ASP A 1 184 ? 24.405 39.493 40.461 1.00 12.93 184 ASP A N 1
ATOM 1283 C CA . ASP A 1 184 ? 24.306 39.196 39.033 1.00 10.21 184 ASP A CA 1
ATOM 1284 C C . ASP A 1 184 ? 25.647 39.176 38.321 1.00 9.88 184 ASP A C 1
ATOM 1285 O O . ASP A 1 184 ? 25.698 38.771 37.153 1.00 8.82 184 ASP A O 1
ATOM 1290 N N . LEU A 1 185 ? 26.716 39.630 38.975 1.00 9.75 185 LEU A N 1
ATOM 1291 C CA . LEU A 1 185 ? 27.995 39.747 38.294 1.00 12.48 185 LEU A CA 1
ATOM 1292 C C . LEU A 1 185 ? 28.472 38.356 37.876 1.00 13.86 185 LEU A C 1
ATOM 1293 O O . LEU A 1 185 ? 28.180 37.367 38.557 1.00 10.03 185 LEU A O 1
ATOM 1298 N N . PRO A 1 186 ? 29.139 38.230 36.737 1.00 9.01 186 PRO A N 1
ATOM 1299 C CA . PRO A 1 186 ? 29.457 36.893 36.229 1.00 9.02 186 PRO A CA 1
ATOM 1300 C C . PRO A 1 186 ? 30.568 36.247 37.044 1.00 10.87 186 PRO A C 1
ATOM 1301 O O . PRO A 1 186 ? 31.561 36.892 37.394 1.00 12.97 186 PRO A O 1
ATOM 1305 N N . GLY A 1 187 ? 30.379 34.959 37.361 1.00 8.88 187 GLY A N 1
ATOM 1306 C CA . GLY A 1 187 ? 31.341 34.203 38.145 1.00 6.29 187 GLY A CA 1
ATOM 1307 C C . GLY A 1 187 ? 31.119 32.707 38.071 1.00 10.86 187 GLY A C 1
ATOM 1308 O O . GLY A 1 187 ? 30.113 32.220 37.544 1.00 7.90 187 GLY A O 1
ATOM 1309 N N . TYR A 1 188 ? 32.094 31.974 38.623 1.00 8.52 188 TYR A N 1
ATOM 1310 C CA . TYR A 1 188 ? 32.106 30.514 38.686 1.00 8.84 188 TYR A CA 1
ATOM 1311 C C . TYR A 1 188 ? 32.087 30.021 40.134 1.00 11.40 188 TYR A C 1
ATOM 1312 O O . TYR A 1 188 ? 32.607 30.691 41.033 1.00 9.13 188 TYR A O 1
ATOM 1321 N N . PRO A 1 189 ? 31.509 28.846 40.390 1.00 13.83 189 PRO A N 1
ATOM 1322 C CA . PRO A 1 189 ? 31.396 28.367 41.777 1.00 12.46 189 PRO A CA 1
ATOM 1323 C C . PRO A 1 189 ? 32.761 28.233 42.445 1.00 10.25 189 PRO A C 1
ATOM 1324 O O . PRO A 1 189 ? 33.736 27.814 41.821 1.00 7.49 189 PRO A O 1
ATOM 1328 N N . ASN A 1 190 ? 32.819 28.590 43.728 1.00 9.33 190 ASN A N 1
ATOM 1329 C CA . ASN A 1 190 ? 33.972 28.289 44.583 1.00 13.14 190 ASN A CA 1
ATOM 1330 C C . ASN A 1 190 ? 35.272 28.813 43.974 1.00 13.63 190 ASN A C 1
ATOM 1331 O O . ASN A 1 190 ? 36.298 28.129 43.936 1.00 12.08 190 ASN A O 1
ATOM 1336 N N . THR A 1 191 ? 35.224 30.056 43.502 1.00 11.66 191 THR A N 1
ATOM 1337 C CA . THR A 1 191 ? 36.330 30.637 42.760 1.00 11.69 191 THR A CA 1
ATOM 1338 C C . THR A 1 191 ? 36.577 32.055 43.258 1.00 13.58 191 THR A C 1
ATOM 1339 O O . THR A 1 191 ? 35.634 32.842 43.381 1.00 12.79 191 THR A O 1
ATOM 1343 N N . ASP A 1 192 ? 37.841 32.349 43.584 1.00 12.03 192 ASP A N 1
ATOM 1344 C CA . ASP A 1 192 ? 38.283 33.607 44.181 1.00 16.38 192 ASP A CA 1
ATOM 1345 C C . ASP A 1 192 ? 38.339 34.717 43.128 1.00 19.66 192 ASP A C 1
ATOM 1346 O O . ASP A 1 192 ? 38.525 34.469 41.935 1.00 15.66 192 ASP A O 1
ATOM 1351 N N . VAL A 1 193 ? 38.207 35.962 43.591 1.00 16.45 193 VAL A N 1
ATOM 1352 C CA . VAL A 1 193 ? 38.268 37.100 42.676 1.00 19.19 193 VAL A CA 1
ATOM 1353 C C . VAL A 1 193 ? 39.552 37.054 41.854 1.00 15.16 193 VAL A C 1
ATOM 1354 O O . VAL A 1 193 ? 39.531 37.257 40.634 1.00 16.94 193 VAL A O 1
ATOM 1358 N N . ASN A 1 194 ? 40.674 36.722 42.495 1.00 13.86 194 ASN A N 1
ATOM 1359 C CA . ASN A 1 194 ? 41.967 36.745 41.815 1.00 20.17 194 ASN A CA 1
ATOM 1360 C C . ASN A 1 194 ? 42.023 35.746 40.662 1.00 21.10 194 ASN A C 1
ATOM 1361 O O . ASN A 1 194 ? 42.569 36.050 39.592 1.00 16.35 194 ASN A O 1
ATOM 1366 N N . ALA A 1 195 ? 41.507 34.534 40.875 1.00 16.11 195 ALA A N 1
ATOM 1367 C CA . ALA A 1 195 ? 41.429 33.570 39.783 1.00 14.02 195 ALA A CA 1
ATOM 1368 C C . ALA A 1 195 ? 40.511 34.076 38.674 1.00 12.74 195 ALA A C 1
ATOM 1369 O O . ALA A 1 195 ? 40.828 33.929 37.485 1.00 10.33 195 ALA A O 1
ATOM 1371 N N . HIS A 1 196 ? 39.380 34.698 39.044 1.00 11.28 196 HIS A N 1
ATOM 1372 C CA . HIS A 1 196 ? 38.487 35.283 38.042 1.00 12.58 196 HIS A CA 1
ATOM 1373 C C . HIS A 1 196 ? 39.208 36.361 37.240 1.00 15.58 196 HIS A C 1
ATOM 1374 O O . HIS A 1 196 ? 39.084 36.417 36.013 1.00 18.01 196 HIS A O 1
ATOM 1381 N N . SER A 1 197 ? 39.955 37.237 37.921 1.00 9.33 197 SER A N 1
ATOM 1382 C CA . SER A 1 197 ? 40.612 38.344 37.224 1.00 16.71 197 SER A CA 1
ATOM 1383 C C . SER A 1 197 ? 41.666 37.840 36.259 1.00 14.65 197 SER A C 1
ATOM 1384 O O . SER A 1 197 ? 41.778 38.352 35.141 1.00 19.25 197 SER A O 1
ATOM 1387 N N . GLN A 1 198 ? 42.454 36.847 36.682 1.00 19.55 198 GLN A N 1
ATOM 1388 C CA . GLN A 1 198 ? 43.428 36.203 35.809 1.00 15.84 198 GLN A CA 1
ATOM 1389 C C . GLN A 1 198 ? 42.766 35.665 34.552 1.00 15.63 198 GLN A C 1
ATOM 1390 O O . GLN A 1 198 ? 43.178 35.974 33.431 1.00 16.64 198 GLN A O 1
ATOM 1396 N N . PHE A 1 199 ? 41.759 34.809 34.733 1.00 13.72 199 PHE A N 1
ATOM 1397 C CA . PHE A 1 199 ? 41.094 34.162 33.610 1.00 14.29 199 PHE A CA 1
ATOM 1398 C C . PHE A 1 199 ? 40.440 35.190 32.684 1.00 14.20 199 PHE A C 1
ATOM 1399 O O . PHE A 1 199 ? 40.736 35.241 31.488 1.00 19.54 199 PHE A O 1
ATOM 1407 N N . PHE A 1 200 ? 39.540 36.017 33.227 1.00 16.60 200 PHE A N 1
ATOM 1408 C CA . PHE A 1 200 ? 38.815 36.995 32.417 1.00 13.24 200 PHE A CA 1
ATOM 1409 C C . PHE A 1 200 ? 39.759 37.943 31.685 1.00 17.09 200 PHE A C 1
ATOM 1410 O O . PHE A 1 200 ? 39.478 38.358 30.554 1.00 14.84 200 PHE A O 1
ATOM 1418 N N . GLU A 1 201 ? 40.874 38.314 32.317 1.00 15.20 201 GLU A N 1
ATOM 1419 C CA . GLU A 1 201 ? 41.836 39.203 31.664 1.00 17.70 201 GLU A CA 1
ATOM 1420 C C . GLU A 1 201 ? 42.518 38.521 30.485 1.00 13.74 201 GLU A C 1
ATOM 1421 O O . GLU A 1 201 ? 42.848 39.178 29.488 1.00 11.56 201 GLU A O 1
ATOM 1427 N N . LYS A 1 202 ? 42.729 37.207 30.583 1.00 13.57 202 LYS A N 1
ATOM 1428 C CA . LYS A 1 202 ? 43.286 36.439 29.479 1.00 12.05 202 LYS A CA 1
ATOM 1429 C C . LYS A 1 202 ? 42.326 36.384 28.291 1.00 12.34 202 LYS A C 1
ATOM 1430 O O . LYS A 1 202 ? 42.727 36.603 27.142 1.00 8.91 202 LYS A O 1
ATOM 1436 N N . ILE A 1 203 ? 41.059 36.054 28.538 1.00 13.53 203 ILE A N 1
ATOM 1437 C CA . ILE A 1 203 ? 40.085 36.016 27.446 1.00 9.03 203 ILE A CA 1
ATOM 1438 C C . ILE A 1 203 ? 39.878 37.406 26.852 1.00 11.39 203 ILE A C 1
ATOM 1439 O O . ILE A 1 203 ? 39.804 37.570 25.629 1.00 9.90 203 ILE A O 1
ATOM 1444 N N . VAL A 1 204 ? 39.765 38.424 27.704 1.00 7.05 204 VAL A N 1
ATOM 1445 C CA . VAL A 1 204 ? 39.585 39.785 27.213 1.00 9.41 204 VAL A CA 1
ATOM 1446 C C . VAL A 1 204 ? 40.755 40.183 26.326 1.00 10.23 204 VAL A C 1
ATOM 1447 O O . VAL A 1 204 ? 40.572 40.725 25.231 1.00 6.78 204 VAL A O 1
ATOM 1451 N N . ASN A 1 205 ? 41.974 39.885 26.781 1.00 8.20 205 ASN A N 1
ATOM 1452 C CA . ASN A 1 205 ? 43.168 40.279 26.056 1.00 10.52 205 ASN A CA 1
ATOM 1453 C C . ASN A 1 205 ? 43.265 39.566 24.719 1.00 12.02 205 ASN A C 1
ATOM 1454 O O . ASN A 1 205 ? 43.565 40.190 23.698 1.00 6.65 205 ASN A O 1
ATOM 1459 N N . THR A 1 206 ? 43.019 38.256 24.695 1.00 11.21 206 THR A N 1
ATOM 1460 C CA . THR A 1 206 ? 43.154 37.557 23.426 1.00 11.77 206 THR A CA 1
ATOM 1461 C C . THR A 1 206 ? 41.977 37.812 22.491 1.00 13.48 206 THR A C 1
ATOM 1462 O O . THR A 1 206 ? 42.104 37.557 21.291 1.00 6.11 206 THR A O 1
ATOM 1466 N N . THR A 1 207 ? 40.848 38.325 23.000 1.00 10.11 207 THR A N 1
ATOM 1467 C CA . THR A 1 207 ? 39.829 38.875 22.113 1.00 9.38 207 THR A CA 1
ATOM 1468 C C . THR A 1 207 ? 40.290 40.206 21.511 1.00 10.11 207 THR A C 1
ATOM 1469 O O . THR A 1 207 ? 40.194 40.419 20.295 1.00 7.62 207 THR A O 1
ATOM 1473 N N . ARG A 1 208 ? 40.825 41.101 22.343 1.00 8.64 208 ARG A N 1
ATOM 1474 C CA . ARG A 1 208 ? 41.243 42.425 21.867 1.00 14.74 208 ARG A CA 1
ATOM 1475 C C . ARG A 1 208 ? 42.427 42.369 20.904 1.00 12.00 208 ARG A C 1
ATOM 1476 O O . ARG A 1 208 ? 42.615 43.307 20.125 1.00 14.98 208 ARG A O 1
ATOM 1484 N N . SER A 1 209 ? 43.221 41.301 20.936 1.00 13.98 209 SER A N 1
ATOM 1485 C CA . SER A 1 209 ? 44.371 41.155 20.047 1.00 13.26 209 SER A CA 1
ATOM 1486 C C . SER A 1 209 ? 44.011 40.601 18.668 1.00 15.48 209 SER A C 1
ATOM 1487 O O . SER A 1 209 ? 44.883 40.563 17.794 1.00 12.66 209 SER A O 1
ATOM 1490 N N . ALA A 1 210 ? 42.764 40.179 18.445 1.00 7.40 210 ALA A N 1
ATOM 1491 C CA . ALA A 1 210 ? 42.357 39.660 17.147 1.00 7.97 210 ALA A CA 1
ATOM 1492 C C . ALA A 1 210 ? 42.162 40.803 16.152 1.00 7.81 210 ALA A C 1
ATOM 1493 O O . ALA A 1 210 ? 42.308 41.984 16.483 1.00 10.83 210 ALA A O 1
ATOM 1495 N N . THR A 1 211 ? 41.834 40.445 14.898 1.00 5.83 211 THR A N 1
ATOM 1496 C CA . THR A 1 211 ? 41.544 41.456 13.884 1.00 7.46 211 THR A CA 1
ATOM 1497 C C . THR A 1 211 ? 40.136 42.013 14.023 1.00 6.86 211 THR A C 1
ATOM 1498 O O . THR A 1 211 ? 39.852 43.087 13.494 1.00 6.57 211 THR A O 1
ATOM 1502 N N . ALA A 1 212 ? 39.261 41.317 14.735 1.00 9.06 212 ALA A N 1
ATOM 1503 C CA . ALA A 1 212 ? 37.861 41.696 14.849 1.00 6.29 212 ALA A CA 1
ATOM 1504 C C . ALA A 1 212 ? 37.209 40.756 15.849 1.00 6.05 212 ALA A C 1
ATOM 1505 O O . ALA A 1 212 ? 37.757 39.704 16.196 1.00 6.96 212 ALA A O 1
ATOM 1507 N N . VAL A 1 213 ? 36.012 41.130 16.280 1.00 8.17 213 VAL A N 1
ATOM 1508 C CA . VAL A 1 213 ? 35.239 40.348 17.233 1.00 8.22 213 VAL A CA 1
ATOM 1509 C C . VAL A 1 213 ? 33.827 40.232 16.695 1.00 8.06 213 VAL A C 1
ATOM 1510 O O . VAL A 1 213 ? 33.223 41.242 16.327 1.00 10.47 213 VAL A O 1
ATOM 1514 N N . ILE A 1 214 ? 33.317 39.006 16.634 1.00 6.89 214 ILE A N 1
ATOM 1515 C CA . ILE A 1 214 ? 31.933 38.731 16.283 1.00 9.69 214 ILE A CA 1
ATOM 1516 C C . ILE A 1 214 ? 31.125 38.571 17.566 1.00 9.00 214 ILE A C 1
ATOM 1517 O O . ILE A 1 214 ? 31.540 37.868 18.493 1.00 8.62 214 ILE A O 1
ATOM 1522 N N . LEU A 1 215 ? 29.974 39.218 17.616 1.00 9.58 215 LEU A N 1
ATOM 1523 C CA . LEU A 1 215 ? 29.065 39.123 18.739 1.00 7.28 215 LEU A CA 1
ATOM 1524 C C . LEU A 1 215 ? 27.740 38.572 18.244 1.00 6.31 215 LEU A C 1
ATOM 1525 O O . LEU A 1 215 ? 27.256 38.969 17.179 1.00 4.68 215 LEU A O 1
ATOM 1530 N N . ASN A 1 216 ? 27.176 37.637 19.015 1.00 6.06 216 ASN A N 1
ATOM 1531 C CA . ASN A 1 216 ? 25.929 36.969 18.645 1.00 7.47 216 ASN A CA 1
ATOM 1532 C C . ASN A 1 216 ? 24.745 37.726 19.250 1.00 6.34 216 ASN A C 1
ATOM 1533 O O . ASN A 1 216 ? 24.063 37.284 20.177 1.00 10.31 216 ASN A O 1
ATOM 1538 N N . SER A 1 217 ? 24.511 38.898 18.689 1.00 5.86 217 SER A N 1
ATOM 1539 C CA . SER A 1 217 ? 23.424 39.758 19.113 1.00 8.94 217 SER A CA 1
ATOM 1540 C C . SER A 1 217 ? 23.214 40.775 17.993 1.00 12.13 217 SER A C 1
ATOM 1541 O O . SER A 1 217 ? 23.918 40.755 16.977 1.00 10.24 217 SER A O 1
ATOM 1544 N N . SER A 1 218 ? 22.239 41.663 18.180 1.00 6.73 218 SER A N 1
ATOM 1545 C CA . SER A 1 218 ? 21.917 42.686 17.200 1.00 10.30 218 SER A CA 1
ATOM 1546 C C . SER A 1 218 ? 22.163 44.071 17.784 1.00 11.98 218 SER A C 1
ATOM 1547 O O . SER A 1 218 ? 22.254 44.243 19.002 1.00 10.03 218 SER A O 1
ATOM 1550 N N . ASP A 1 219 ? 22.262 45.063 16.889 1.00 12.89 219 ASP A N 1
ATOM 1551 C CA . ASP A 1 219 ? 22.356 46.464 17.308 1.00 14.05 219 ASP A CA 1
ATOM 1552 C C . ASP A 1 219 ? 21.227 46.839 18.256 1.00 11.07 219 ASP A C 1
ATOM 1553 O O . ASP A 1 219 ? 21.434 47.569 19.234 1.00 13.06 219 ASP A O 1
ATOM 1558 N N . HIS A 1 220 ? 20.027 46.336 17.975 1.00 10.80 220 HIS A N 1
ATOM 1559 C CA . HIS A 1 220 ? 18.837 46.697 18.737 1.00 21.96 220 HIS A CA 1
ATOM 1560 C C . HIS A 1 220 ? 18.815 46.033 20.113 1.00 17.11 220 HIS A C 1
ATOM 1561 O O . HIS A 1 220 ? 18.472 46.678 21.112 1.00 20.51 220 HIS A O 1
ATOM 1568 N N . LEU A 1 221 ? 19.171 44.745 20.190 1.00 11.27 221 LEU A N 1
ATOM 1569 C CA . LEU A 1 221 ? 19.220 44.080 21.490 1.00 11.67 221 LEU A CA 1
ATOM 1570 C C . LEU A 1 221 ? 20.253 44.721 22.401 1.00 12.82 221 LEU A C 1
ATOM 1571 O O . LEU A 1 221 ? 20.082 44.732 23.624 1.00 13.54 221 LEU A O 1
ATOM 1576 N N . GLU A 1 222 ? 21.326 45.256 21.832 1.00 11.12 222 GLU A N 1
ATOM 1577 C CA . GLU A 1 222 ? 22.402 45.842 22.613 1.00 12.21 222 GLU A CA 1
ATOM 1578 C C . GLU A 1 222 ? 22.319 47.364 22.700 1.00 13.84 222 GLU A C 1
ATOM 1579 O O . GLU A 1 222 ? 23.294 47.995 23.124 1.00 12.44 222 GLU A O 1
ATOM 1585 N N . ARG A 1 223 ? 21.182 47.964 22.320 1.00 11.93 223 ARG A N 1
ATOM 1586 C CA . ARG A 1 223 ? 21.144 49.411 22.094 1.00 20.35 223 ARG A CA 1
ATOM 1587 C C . ARG A 1 223 ? 21.603 50.191 23.324 1.00 17.75 223 ARG A C 1
ATOM 1588 O O . ARG A 1 223 ? 22.276 51.219 23.200 1.00 18.53 223 ARG A O 1
ATOM 1590 N N . ALA A 1 224 ? 21.279 49.702 24.520 1.00 20.08 224 ALA A N 1
ATOM 1591 C CA . ALA A 1 224 ? 21.590 50.455 25.731 1.00 18.45 224 ALA A CA 1
ATOM 1592 C C . ALA A 1 224 ? 23.086 50.581 25.991 1.00 22.16 224 ALA A C 1
ATOM 1593 O O . ALA A 1 224 ? 23.502 51.519 26.683 1.00 24.53 224 ALA A O 1
ATOM 1595 N N . ILE A 1 225 ? 23.902 49.661 25.473 1.00 16.95 225 ILE A N 1
ATOM 1596 C CA . ILE A 1 225 ? 25.324 49.601 25.783 1.00 11.98 225 ILE A CA 1
ATOM 1597 C C . ILE A 1 225 ? 26.196 49.702 24.545 1.00 15.46 225 ILE A C 1
ATOM 1598 O O . ILE A 1 225 ? 27.418 49.585 24.655 1.00 15.88 225 ILE A O 1
ATOM 1603 N N . LEU A 1 226 ? 25.604 49.926 23.377 1.00 15.47 226 LEU A N 1
ATOM 1604 C CA . LEU A 1 226 ? 26.336 49.788 22.120 1.00 21.82 226 LEU A CA 1
ATOM 1605 C C . LEU A 1 226 ? 27.537 50.716 22.054 1.00 26.84 226 LEU A C 1
ATOM 1606 O O . LEU A 1 226 ? 28.656 50.234 21.789 1.00 22.72 226 LEU A O 1
ATOM 1611 N N . PRO A 1 227 ? 27.399 52.024 22.289 1.00 24.08 227 PRO A N 1
ATOM 1612 C CA . PRO A 1 227 ? 28.597 52.876 22.334 1.00 20.29 227 PRO A CA 1
ATOM 1613 C C . PRO A 1 227 ? 29.638 52.349 23.295 1.00 22.31 227 PRO A C 1
ATOM 1614 O O . PRO A 1 227 ? 30.819 52.244 22.937 1.00 26.65 227 PRO A O 1
ATOM 1618 N N . GLU A 1 228 ? 29.224 51.974 24.505 1.00 19.87 228 GLU A N 1
ATOM 1619 C CA . GLU A 1 228 ? 30.174 51.442 25.479 1.00 21.49 228 GLU A CA 1
ATOM 1620 C C . GLU A 1 228 ? 30.924 50.234 24.928 1.00 17.78 228 GLU A C 1
ATOM 1621 O O . GLU A 1 228 ? 32.141 50.096 25.125 1.00 11.19 228 GLU A O 1
ATOM 1627 N N . LEU A 1 229 ? 30.207 49.334 24.256 1.00 16.32 229 LEU A N 1
ATOM 1628 C CA . LEU A 1 229 ? 30.828 48.118 23.735 1.00 23.83 229 LEU A CA 1
ATOM 1629 C C . LEU A 1 229 ? 31.964 48.448 22.768 1.00 15.17 229 LEU A C 1
ATOM 1630 O O . LEU A 1 229 ? 33.060 47.877 22.859 1.00 12.54 229 LEU A O 1
ATOM 1635 N N . HIS A 1 230 ? 31.720 49.380 21.841 1.00 21.17 230 HIS A N 1
ATOM 1636 C CA . HIS A 1 230 ? 32.726 49.726 20.835 1.00 19.08 230 HIS A CA 1
ATOM 1637 C C . HIS A 1 230 ? 33.988 50.257 21.487 1.00 19.96 230 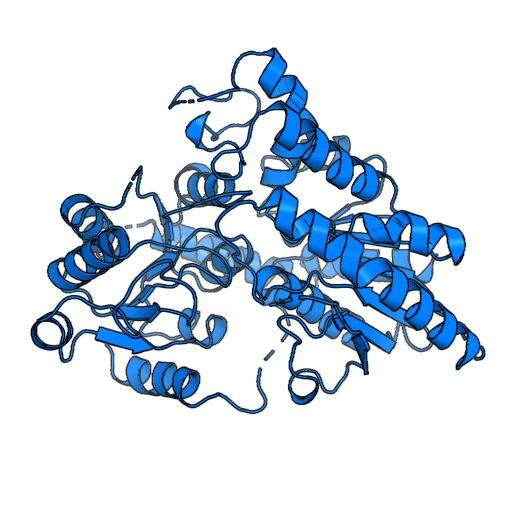HIS A C 1
ATOM 1638 O O . HIS A 1 230 ? 35.104 49.991 21.014 1.00 14.53 230 HIS A O 1
ATOM 1645 N N . ARG A 1 231 ? 33.822 51.003 22.586 1.00 21.04 231 ARG A N 1
ATOM 1646 C CA . ARG A 1 231 ? 34.934 51.652 23.269 1.00 20.62 231 ARG A CA 1
ATOM 1647 C C . ARG A 1 231 ? 35.786 50.670 24.038 1.00 16.74 231 ARG A C 1
ATOM 1648 O O . ARG A 1 231 ? 36.916 51.007 24.401 1.00 17.67 231 ARG A O 1
ATOM 1656 N N . GLU A 1 232 ? 35.264 49.483 24.331 1.00 17.16 232 GLU A N 1
ATOM 1657 C CA . GLU A 1 232 ? 36.055 48.491 25.049 1.00 19.52 232 GLU A CA 1
ATOM 1658 C C . GLU A 1 232 ? 36.832 47.568 24.120 1.00 15.16 232 GLU A C 1
ATOM 1659 O O . GLU A 1 232 ? 37.494 46.644 24.605 1.00 14.99 232 GLU A O 1
ATOM 1665 N N . PHE A 1 233 ? 36.803 47.819 22.811 1.00 18.57 233 PHE A N 1
ATOM 1666 C CA . PHE A 1 233 ? 37.524 47.010 21.826 1.00 15.89 233 PHE A CA 1
ATOM 1667 C C . PHE A 1 233 ? 38.347 47.922 20.934 1.00 19.89 233 PHE A C 1
ATOM 1668 O O . PHE A 1 233 ? 37.775 48.797 20.244 1.00 17.44 233 PHE A O 1
ATOM 1676 N N . PRO A 1 234 ? 39.668 47.741 20.843 1.00 21.45 234 PRO A N 1
ATOM 1677 C CA . PRO A 1 234 ? 40.452 48.529 19.890 1.00 16.79 234 PRO A CA 1
ATOM 1678 C C . PRO A 1 234 ? 40.226 48.130 18.437 1.00 15.51 234 PRO A C 1
ATOM 1679 O O . PRO A 1 234 ? 40.873 48.694 17.549 1.00 13.20 234 PRO A O 1
ATOM 1683 N N . ILE A 1 235 ? 39.297 47.213 18.177 1.00 15.94 235 ILE A N 1
ATOM 1684 C CA . ILE A 1 235 ? 39.148 46.569 16.871 1.00 10.50 235 ILE A CA 1
ATOM 1685 C C . ILE A 1 235 ? 37.682 46.552 16.490 1.00 10.44 235 ILE A C 1
ATOM 1686 O O . ILE A 1 235 ? 36.798 46.773 17.334 1.00 8.32 235 ILE A O 1
ATOM 1691 N N . PRO A 1 236 ? 37.383 46.292 15.217 1.00 8.64 236 PRO A N 1
ATOM 1692 C CA . PRO A 1 236 ? 35.990 46.279 14.769 1.00 8.16 236 PRO A CA 1
ATOM 1693 C C . PRO A 1 236 ? 35.198 45.142 15.392 1.00 10.51 236 PRO A C 1
ATOM 1694 O O . PRO A 1 236 ? 35.717 44.049 15.634 1.00 8.92 236 PRO A O 1
ATOM 1698 N N . ILE A 1 237 ? 33.905 45.413 15.580 1.00 10.79 237 ILE A N 1
ATOM 1699 C CA . ILE A 1 237 ? 32.934 44.542 16.242 1.00 15.20 237 ILE A CA 1
ATOM 1700 C C . ILE A 1 237 ? 31.803 44.292 15.261 1.00 9.94 237 ILE A C 1
ATOM 1701 O O . ILE A 1 237 ? 31.271 45.248 14.689 1.00 11.42 237 ILE A O 1
ATOM 1706 N N . PHE A 1 238 ? 31.385 43.035 15.111 1.00 7.14 238 PHE A N 1
ATOM 1707 C CA . PHE A 1 238 ? 30.269 42.709 14.222 1.00 9.93 238 PHE A CA 1
ATOM 1708 C C . PHE A 1 238 ? 29.124 42.098 15.014 1.00 9.55 238 PHE A C 1
ATOM 1709 O O . PHE A 1 238 ? 29.281 41.036 15.635 1.00 8.14 238 PHE A O 1
ATOM 1717 N N . PHE A 1 239 ? 27.971 42.752 14.957 1.00 8.85 239 PHE A N 1
ATOM 1718 C CA . PHE A 1 239 ? 26.770 42.292 15.632 1.00 10.76 239 PHE A CA 1
ATOM 1719 C C . PHE A 1 239 ? 25.951 41.564 14.585 1.00 8.65 239 PHE A C 1
ATOM 1720 O O . PHE A 1 239 ? 25.111 42.155 13.909 1.00 9.58 239 PHE A O 1
ATOM 1728 N N . VAL A 1 240 ? 26.199 40.258 14.467 1.00 7.53 240 VAL A N 1
ATOM 1729 C CA . VAL A 1 240 ? 25.607 39.435 13.419 1.00 7.15 240 VAL A CA 1
ATOM 1730 C C . VAL A 1 240 ? 24.420 38.615 13.902 1.00 7.28 240 VAL A C 1
ATOM 1731 O O . VAL A 1 240 ? 23.785 37.941 13.091 1.00 10.69 240 VAL A O 1
ATOM 1735 N N . GLY A 1 241 ? 24.084 38.659 15.190 1.00 10.30 241 GLY A N 1
ATOM 1736 C CA . GLY A 1 241 ? 23.045 37.804 15.708 1.00 7.65 241 GLY A CA 1
ATOM 1737 C C . GLY A 1 241 ? 21.666 38.435 15.711 1.00 12.29 241 GLY A C 1
ATOM 1738 O O . GLY A 1 241 ? 21.470 39.575 15.275 1.00 11.50 241 GLY A O 1
ATOM 1739 N N . PRO A 1 242 ? 20.665 37.693 16.219 1.00 14.11 242 PRO A N 1
ATOM 1740 C CA . PRO A 1 242 ? 20.808 36.346 16.797 1.00 8.62 242 PRO A CA 1
ATOM 1741 C C . PRO A 1 242 ? 21.088 35.292 15.734 1.00 9.42 242 PRO A C 1
ATOM 1742 O O . PRO A 1 242 ? 20.339 35.154 14.776 1.00 13.46 242 PRO A O 1
ATOM 1746 N N . LEU A 1 243 ? 22.177 34.548 15.908 1.00 10.06 243 LEU A N 1
ATOM 1747 C CA . LEU A 1 243 ? 22.588 33.591 14.885 1.00 10.58 243 LEU A CA 1
ATOM 1748 C C . LEU A 1 243 ? 21.606 32.443 14.737 1.00 13.67 243 LEU A C 1
ATOM 1749 O O . LEU A 1 243 ? 21.554 31.815 13.675 1.00 10.00 243 LEU A O 1
ATOM 1754 N N . CYS A 1 244 ? 20.833 32.145 15.774 1.00 10.39 244 CYS A N 1
ATOM 1755 C CA . CYS A 1 244 ? 19.866 31.070 15.644 1.00 14.17 244 CYS A CA 1
ATOM 1756 C C . CYS A 1 244 ? 18.785 31.382 14.626 1.00 19.41 244 CYS A C 1
ATOM 1757 O O . CYS A 1 244 ? 18.171 30.441 14.108 1.00 18.65 244 CYS A O 1
ATOM 1760 N N . LYS A 1 245 ? 18.532 32.670 14.331 1.00 16.81 245 LYS A N 1
ATOM 1761 C CA . LYS A 1 245 ? 17.534 33.015 13.318 1.00 22.97 245 LYS A CA 1
ATOM 1762 C C . LYS A 1 245 ? 17.986 32.673 11.909 1.00 20.72 245 LYS A C 1
ATOM 1763 O O . LYS A 1 245 ? 17.195 32.838 10.978 1.00 32.48 245 LYS A O 1
ATOM 1769 N N . SER A 1 246 ? 19.218 32.211 11.724 1.00 23.23 246 SER A N 1
ATOM 1770 C CA . SER A 1 246 ? 19.715 31.842 10.393 1.00 32.64 246 SER A CA 1
ATOM 1771 C C . SER A 1 246 ? 19.212 30.473 9.930 1.00 35.20 246 SER A C 1
ATOM 1772 O O . SER A 1 246 ? 19.878 29.452 10.146 1.00 37.80 246 SER A O 1
ATOM 1775 N N . SER A 1 252 ? 17.240 18.561 11.962 1.00 39.58 252 SER A N 1
ATOM 1776 C CA . SER A 1 252 ? 18.484 18.288 11.257 1.00 40.45 252 SER A CA 1
ATOM 1777 C C . SER A 1 252 ? 18.212 17.408 10.035 1.00 46.79 252 SER A C 1
ATOM 1778 O O . SER A 1 252 ? 17.321 17.699 9.232 1.00 45.46 252 SER A O 1
ATOM 1781 N N . ASN A 1 253 ? 19.007 16.343 9.893 1.00 44.16 253 ASN A N 1
ATOM 1782 C CA . ASN A 1 253 ? 18.766 15.285 8.918 1.00 37.19 253 ASN A CA 1
ATOM 1783 C C . ASN A 1 253 ? 18.135 14.057 9.555 1.00 35.59 253 ASN A C 1
ATOM 1784 O O . ASN A 1 253 ? 17.710 13.146 8.835 1.00 32.21 253 ASN A O 1
ATOM 1789 N N . ARG A 1 254 ? 18.060 14.029 10.884 1.00 27.93 254 ARG A N 1
ATOM 1790 C CA . ARG A 1 254 ? 17.491 12.925 11.639 1.00 30.41 254 ARG A CA 1
ATOM 1791 C C . ARG A 1 254 ? 17.460 13.269 13.126 1.00 26.52 254 ARG A C 1
ATOM 1792 O O . ARG A 1 254 ? 18.475 13.679 13.699 1.00 20.36 254 ARG A O 1
ATOM 1800 N N . LEU A 1 255 ? 16.293 13.133 13.747 1.00 20.41 255 LEU A N 1
ATOM 1801 C CA . LEU A 1 255 ? 16.139 13.349 15.177 1.00 18.90 255 LEU A CA 1
ATOM 1802 C C . LEU A 1 255 ? 16.341 12.042 15.929 1.00 17.38 255 LEU A C 1
ATOM 1803 O O . LEU A 1 255 ? 15.933 10.974 15.463 1.00 19.06 255 LEU A O 1
ATOM 1808 N N . SER A 1 256 ? 16.977 12.133 17.096 1.00 17.17 256 SER A N 1
ATOM 1809 C CA . SER A 1 256 ? 17.081 10.983 17.981 1.00 18.12 256 SER A CA 1
ATOM 1810 C C . SER A 1 256 ? 15.696 10.585 18.483 1.00 15.44 256 SER A C 1
ATOM 1811 O O . SER A 1 256 ? 14.705 11.302 18.300 1.00 13.65 256 SER A O 1
ATOM 1814 N N . GLU A 1 257 ? 15.632 9.419 19.127 1.00 17.57 257 GLU A N 1
ATOM 1815 C CA . GLU A 1 257 ? 14.367 8.982 19.704 1.00 14.53 257 GLU A CA 1
ATOM 1816 C C . GLU A 1 257 ? 13.839 10.027 20.680 1.00 15.37 257 GLU A C 1
ATOM 1817 O O . GLU A 1 257 ? 12.664 10.405 20.629 1.00 9.58 257 GLU A O 1
ATOM 1823 N N . ASN A 1 258 ? 14.714 10.519 21.570 1.00 16.46 258 ASN A N 1
ATOM 1824 C CA . ASN A 1 258 ? 14.284 11.460 22.603 1.00 15.48 258 ASN A CA 1
ATOM 1825 C C . ASN A 1 258 ? 13.818 12.776 21.987 1.00 13.52 258 ASN A C 1
ATOM 1826 O O . ASN A 1 258 ? 12.828 13.367 22.439 1.00 14.63 258 ASN A O 1
ATOM 1831 N N . GLU A 1 259 ? 14.509 13.244 20.948 1.00 7.26 259 GLU A N 1
ATOM 1832 C CA . GLU A 1 259 ? 14.128 14.510 20.329 1.00 13.90 259 GLU A CA 1
ATOM 1833 C C . GLU A 1 259 ? 12.799 14.400 19.587 1.00 10.77 259 GLU A C 1
ATOM 1834 O O . GLU A 1 259 ? 11.980 15.327 19.634 1.00 4.95 259 GLU A O 1
ATOM 1840 N N . GLN A 1 260 ? 12.572 13.286 18.881 1.00 13.37 260 GLN A N 1
ATOM 1841 C CA . GLN A 1 260 ? 11.345 13.152 18.092 1.00 12.00 260 GLN A CA 1
ATOM 1842 C C . GLN A 1 260 ? 10.120 12.971 18.985 1.00 14.90 260 GLN A C 1
ATOM 1843 O O . GLN A 1 260 ? 9.027 13.432 18.632 1.00 14.12 260 GLN A O 1
ATOM 1849 N N . SER A 1 261 ? 10.287 12.331 20.150 1.00 11.11 261 SER A N 1
ATOM 1850 C CA . SER A 1 261 ? 9.185 12.215 21.103 1.00 15.75 261 SER A CA 1
ATOM 1851 C C . SER A 1 261 ? 8.795 13.573 21.680 1.00 13.21 261 SER A C 1
ATOM 1852 O O . SER A 1 261 ? 7.646 13.772 22.101 1.00 13.24 261 SER A O 1
ATOM 1855 N N . CYS A 1 262 ? 9.746 14.497 21.742 1.00 10.10 262 CYS A N 1
ATOM 1856 C CA . CYS A 1 262 ? 9.451 15.861 22.159 1.00 12.53 262 CYS A CA 1
ATOM 1857 C C . CYS A 1 262 ? 8.381 16.474 21.277 1.00 6.25 262 CYS A C 1
ATOM 1858 O O . CYS A 1 262 ? 7.393 17.021 21.775 1.00 7.42 262 CYS A O 1
ATOM 1861 N N . LEU A 1 263 ? 8.540 16.332 19.959 1.00 8.44 263 LEU A N 1
ATOM 1862 C CA . LEU A 1 263 ? 7.630 16.957 19.012 1.00 8.73 263 LEU A CA 1
ATOM 1863 C C . LEU A 1 263 ? 6.289 16.239 18.975 1.00 11.64 263 LEU A C 1
ATOM 1864 O O . LEU A 1 263 ? 5.235 16.889 18.917 1.00 9.05 263 LEU A O 1
ATOM 1869 N N . ASP A 1 264 ? 6.302 14.904 19.030 1.00 10.94 264 ASP A N 1
ATOM 1870 C CA . ASP A 1 264 ? 5.042 14.166 19.003 1.00 13.35 264 ASP A CA 1
ATOM 1871 C C . ASP A 1 264 ? 4.238 14.436 20.260 1.00 10.51 264 ASP A C 1
ATOM 1872 O O . ASP A 1 264 ? 3.005 14.525 20.219 1.00 9.43 264 ASP A O 1
ATOM 1877 N N . TRP A 1 265 ? 4.923 14.598 21.387 1.00 9.85 265 TRP A N 1
ATOM 1878 C CA . TRP A 1 265 ? 4.208 14.894 22.617 1.00 8.88 265 TRP A CA 1
ATOM 1879 C C . TRP A 1 265 ? 3.632 16.313 22.594 1.00 8.33 265 TRP A C 1
ATOM 1880 O O . TRP A 1 265 ? 2.491 16.520 23.009 1.00 6.07 265 TRP A O 1
ATOM 1891 N N . LEU A 1 266 ? 4.388 17.298 22.086 1.00 6.13 266 LEU A N 1
ATOM 1892 C CA . LEU A 1 266 ? 3.882 18.674 22.033 1.00 7.87 266 LEU A CA 1
ATOM 1893 C C . LEU A 1 266 ? 2.660 18.785 21.127 1.00 6.95 266 LEU A C 1
ATOM 1894 O O . LEU A 1 266 ? 1.716 19.525 21.430 1.00 6.54 266 LEU A O 1
ATOM 1899 N N . ASP A 1 267 ? 2.659 18.053 20.012 1.00 7.21 267 ASP A N 1
ATOM 1900 C CA . ASP A 1 267 ? 1.520 18.068 19.099 1.00 10.57 267 ASP A CA 1
ATOM 1901 C C . ASP A 1 267 ? 0.217 17.713 19.800 1.00 8.80 267 ASP A C 1
ATOM 1902 O O . ASP A 1 267 ? -0.848 18.103 19.321 1.00 12.76 267 ASP A O 1
ATOM 1907 N N . LYS A 1 268 ? 0.278 16.970 20.910 1.00 9.02 268 LYS A N 1
ATOM 1908 C CA . LYS A 1 268 ? -0.899 16.588 21.681 1.00 12.14 268 LYS A CA 1
ATOM 1909 C C . LYS A 1 268 ? -1.319 17.628 22.706 1.00 10.50 268 LYS A C 1
ATOM 1910 O O . LYS A 1 268 ? -2.357 17.444 23.352 1.00 12.55 268 LYS A O 1
ATOM 1916 N N . GLN A 1 269 ? -0.555 18.701 22.879 1.00 8.69 269 GLN A N 1
ATOM 1917 C CA . GLN A 1 269 ? -0.784 19.619 23.984 1.00 11.92 269 GLN A CA 1
ATOM 1918 C C . GLN A 1 269 ? -1.440 20.921 23.520 1.00 8.51 269 GLN A C 1
ATOM 1919 O O . GLN A 1 269 ? -1.326 21.337 22.368 1.00 9.51 269 GLN A O 1
ATOM 1925 N N . GLU A 1 270 ? -2.131 21.562 24.456 1.00 9.36 270 GLU A N 1
ATOM 1926 C CA . GLU A 1 270 ? -2.864 22.784 24.164 1.00 9.08 270 GLU A CA 1
ATOM 1927 C C . GLU A 1 270 ? -1.903 23.911 23.796 1.00 10.16 270 GLU A C 1
ATOM 1928 O O . GLU A 1 270 ? -0.793 24.016 24.327 1.00 6.77 270 GLU A O 1
ATOM 1934 N N . SER A 1 271 ? -2.347 24.775 22.888 1.00 8.75 271 SER A N 1
ATOM 1935 C CA . SER A 1 271 ? -1.512 25.886 22.458 1.00 7.01 271 SER A CA 1
ATOM 1936 C C . SER A 1 271 ? -1.068 26.692 23.664 1.00 7.21 271 SER A C 1
ATOM 1937 O O . SER A 1 271 ? -1.874 26.981 24.549 1.00 4.38 271 SER A O 1
ATOM 1940 N N . ARG A 1 272 ? 0.233 27.021 23.700 1.00 7.58 272 ARG A N 1
ATOM 1941 C CA . ARG A 1 272 ? 0.915 27.826 24.719 1.00 6.38 272 ARG A CA 1
ATOM 1942 C C . ARG A 1 272 ? 0.784 27.278 26.128 1.00 8.98 272 ARG A C 1
ATOM 1943 O O . ARG A 1 272 ? 1.063 28.011 27.087 1.00 8.16 272 ARG A O 1
ATOM 1951 N N . SER A 1 273 ? 0.359 26.022 26.303 1.00 6.87 273 SER A N 1
ATOM 1952 C CA . SER A 1 273 ? 0.176 25.505 27.652 1.00 5.89 273 SER A CA 1
ATOM 1953 C C . SER A 1 273 ? 1.433 24.869 28.236 1.00 9.17 273 SER A C 1
ATOM 1954 O O . SER A 1 273 ? 1.484 24.652 29.451 1.00 7.36 273 SER A O 1
ATOM 1957 N N . VAL A 1 274 ? 2.454 24.599 27.435 1.00 5.19 274 VAL A N 1
ATOM 1958 C CA . VAL A 1 274 ? 3.583 23.806 27.906 1.00 4.98 274 VAL A CA 1
ATOM 1959 C C . VAL A 1 274 ? 4.673 24.727 28.403 1.00 4.70 274 VAL A C 1
ATOM 1960 O O . VAL A 1 274 ? 5.023 25.717 27.749 1.00 6.66 274 VAL A O 1
ATOM 1964 N N . LEU A 1 275 ? 5.238 24.367 29.553 1.00 6.37 275 LEU A N 1
ATOM 1965 C CA . LEU A 1 275 ? 6.477 24.940 30.060 1.00 6.53 275 LEU A CA 1
ATOM 1966 C C . LEU A 1 275 ? 7.628 24.015 29.670 1.00 4.92 275 LEU A C 1
ATOM 1967 O O . LEU A 1 275 ? 7.705 22.878 30.143 1.00 4.50 275 LEU A O 1
ATOM 1972 N N . TYR A 1 276 ? 8.510 24.492 28.800 1.00 3.97 276 TYR A N 1
ATOM 1973 C CA . TYR A 1 276 ? 9.706 23.747 28.415 1.00 3.78 276 TYR A CA 1
ATOM 1974 C C . TYR A 1 276 ? 10.799 24.075 29.423 1.00 3.58 276 TYR A C 1
ATOM 1975 O O . TYR A 1 276 ? 11.016 25.244 29.751 1.00 5.24 276 TYR A O 1
ATOM 1984 N N . VAL A 1 277 ? 11.454 23.048 29.937 1.00 5.92 277 VAL A N 1
ATOM 1985 C CA . VAL A 1 277 ? 12.441 23.179 31.001 1.00 6.05 277 VAL A CA 1
ATOM 1986 C C . VAL A 1 277 ? 13.739 22.545 30.539 1.00 5.07 277 VAL A C 1
ATOM 1987 O O . VAL A 1 277 ? 13.784 21.346 30.239 1.00 6.66 277 VAL A O 1
ATOM 1991 N N . SER A 1 278 ? 14.798 23.341 30.511 1.00 8.07 278 SER A N 1
ATOM 1992 C CA . SER A 1 278 ? 16.110 22.872 30.102 1.00 5.74 278 SER A CA 1
ATOM 1993 C C . SER A 1 278 ? 17.142 23.834 30.641 1.00 5.22 278 SER A C 1
ATOM 1994 O O . SER A 1 278 ? 16.973 25.049 30.506 1.00 8.07 278 SER A O 1
ATOM 1997 N N . PHE A 1 279 ? 18.215 23.288 31.236 1.00 6.54 279 PHE A N 1
ATOM 1998 C CA . PHE A 1 279 ? 19.283 24.095 31.820 1.00 7.33 279 PHE A CA 1
ATOM 1999 C C . PHE A 1 279 ? 20.586 24.027 31.019 1.00 5.70 279 PHE A C 1
ATOM 2000 O O . PHE A 1 279 ? 21.680 24.153 31.584 1.00 3.92 279 PHE A O 1
ATOM 2008 N N . GLY A 1 280 ? 20.488 23.856 29.703 1.00 5.58 280 GLY A N 1
ATOM 2009 C CA . GLY A 1 280 ? 21.664 23.898 28.841 1.00 6.21 280 GLY A CA 1
ATOM 2010 C C . GLY A 1 280 ? 22.401 22.568 28.793 1.00 7.33 280 GLY A C 1
ATOM 2011 O O . GLY A 1 280 ? 21.881 21.517 29.163 1.00 8.70 280 GLY A O 1
ATOM 2012 N N . SER A 1 281 ? 23.656 22.639 28.353 1.00 6.63 281 SER A N 1
ATOM 2013 C CA . SER A 1 281 ? 24.487 21.473 28.088 1.00 5.55 281 SER A CA 1
ATOM 2014 C C . SER A 1 281 ? 25.548 21.195 29.153 1.00 6.23 281 SER A C 1
ATOM 2015 O O . SER A 1 281 ? 26.167 20.124 29.112 1.00 8.04 281 SER A O 1
ATOM 2018 N N . VAL A 1 282 ? 25.805 22.125 30.073 1.00 3.60 282 VAL A N 1
ATOM 2019 C CA . VAL A 1 282 ? 26.939 21.977 30.986 1.00 7.19 282 VAL A CA 1
ATOM 2020 C C . VAL A 1 282 ? 26.594 22.218 32.441 1.00 5.19 282 VAL A C 1
ATOM 2021 O O . VAL A 1 282 ? 27.383 21.816 33.312 1.00 10.61 282 VAL A O 1
ATOM 2025 N N . THR A 1 283 ? 25.484 22.871 32.801 1.00 4.95 283 THR A N 1
ATOM 2026 C CA . THR A 1 283 ? 25.254 23.095 34.231 1.00 11.92 283 THR A CA 1
ATOM 2027 C C . THR A 1 283 ? 24.879 21.785 34.936 1.00 9.98 283 THR A C 1
ATOM 2028 O O . THR A 1 283 ? 24.451 20.809 34.312 1.00 7.95 283 THR A O 1
ATOM 2032 N N . GLU A 1 284 ? 25.098 21.762 36.252 1.00 11.76 284 GLU A N 1
ATOM 2033 C CA . GLU A 1 284 ? 24.920 20.575 37.085 1.00 8.77 284 GLU A CA 1
ATOM 2034 C C . GLU A 1 284 ? 24.058 20.888 38.301 1.00 14.58 284 GLU A C 1
ATOM 2035 O O . GLU A 1 284 ? 23.966 22.039 38.745 1.00 20.31 284 GLU A O 1
ATOM 2041 N N . MET A 1 285 ? 23.427 19.838 38.840 1.00 16.29 285 MET A N 1
ATOM 2042 C CA . MET A 1 285 ? 22.627 19.905 40.065 1.00 19.73 285 MET A CA 1
ATOM 2043 C C . MET A 1 285 ? 22.882 18.680 40.938 1.00 21.93 285 MET A C 1
ATOM 2044 O O . MET A 1 285 ? 23.303 17.621 40.460 1.00 15.27 285 MET A O 1
ATOM 2049 N N . GLU A 1 286 ? 22.588 18.824 42.229 1.00 28.03 286 GLU A N 1
ATOM 2050 C CA . GLU A 1 286 ? 22.545 17.666 43.111 1.00 19.02 286 GLU A CA 1
ATOM 2051 C C . GLU A 1 286 ? 21.121 17.135 43.198 1.00 18.31 286 GLU A C 1
ATOM 2052 O O . GLU A 1 286 ? 20.152 17.806 42.826 1.00 16.11 286 GLU A O 1
ATOM 2058 N N . GLU A 1 287 ? 21.010 15.906 43.707 1.00 24.22 287 GLU A N 1
ATOM 2059 C CA . GLU A 1 287 ? 19.714 15.252 43.855 1.00 23.98 287 GLU A CA 1
ATOM 2060 C C . GLU A 1 287 ? 18.675 16.155 44.505 1.00 22.36 287 GLU A C 1
ATOM 2061 O O . GLU A 1 287 ? 17.495 16.123 44.132 1.00 24.54 287 GLU A O 1
ATOM 2067 N N . ALA A 1 288 ? 19.080 16.945 45.502 1.00 19.83 288 ALA A N 1
ATOM 2068 C CA . ALA A 1 288 ? 18.083 17.662 46.297 1.00 24.69 288 ALA A CA 1
ATOM 2069 C C . ALA A 1 288 ? 17.484 18.817 45.516 1.00 21.08 288 ALA A C 1
ATOM 2070 O O . ALA A 1 288 ? 16.280 19.090 45.612 1.00 16.87 288 ALA A O 1
ATOM 2072 N N . ASP A 1 289 ? 18.315 19.526 44.754 1.00 23.27 289 ASP A N 1
ATOM 2073 C CA . ASP A 1 289 ? 17.795 20.597 43.914 1.00 22.99 289 ASP A CA 1
ATOM 2074 C C . ASP A 1 289 ? 16.880 20.046 42.836 1.00 14.08 289 ASP A C 1
ATOM 2075 O O . ASP A 1 289 ? 15.875 20.676 42.481 1.00 14.44 289 ASP A O 1
ATOM 2080 N N . LEU A 1 290 ? 17.225 18.878 42.294 1.00 11.54 290 LEU A N 1
ATOM 2081 C CA . LEU A 1 290 ? 16.382 18.268 41.277 1.00 13.26 290 LEU A CA 1
ATOM 2082 C C . LEU A 1 290 ? 15.025 17.876 41.849 1.00 13.36 290 LEU A C 1
ATOM 2083 O O . LEU A 1 290 ? 14.005 17.981 41.155 1.00 13.11 290 LEU A O 1
ATOM 2088 N N . ALA A 1 291 ? 14.990 17.440 43.114 1.00 12.21 291 ALA A N 1
ATOM 2089 C CA . ALA A 1 291 ? 13.720 17.100 43.747 1.00 10.07 291 ALA A CA 1
ATOM 2090 C C . ALA A 1 291 ? 12.843 18.327 43.903 1.00 13.41 291 ALA A C 1
ATOM 2091 O O . ALA A 1 291 ? 11.629 18.266 43.654 1.00 14.14 291 ALA A O 1
ATOM 2093 N N . GLU A 1 292 ? 13.433 19.450 44.328 1.00 14.34 292 GLU A N 1
ATOM 2094 C CA . GLU A 1 292 ? 12.655 20.677 44.478 1.00 10.19 292 GLU A CA 1
ATOM 2095 C C . GLU A 1 292 ? 12.131 21.146 43.126 1.00 14.89 292 GLU A C 1
ATOM 2096 O O . GLU A 1 292 ? 10.959 21.522 43.000 1.00 11.17 292 GLU A O 1
ATOM 2102 N N . THR A 1 293 ? 12.997 21.140 42.105 1.00 13.22 293 THR A N 1
ATOM 2103 C CA . THR A 1 293 ? 12.550 21.372 40.736 1.00 14.68 293 THR A CA 1
ATOM 2104 C C . THR A 1 293 ? 11.335 20.517 40.438 1.00 9.56 293 THR A C 1
ATOM 2105 O O . THR A 1 293 ? 10.284 21.008 40.019 1.00 14.85 293 THR A O 1
ATOM 2109 N N . ALA A 1 294 ? 11.488 19.215 40.639 1.00 9.93 294 ALA A N 1
ATOM 2110 C CA . ALA A 1 294 ? 10.467 18.265 40.240 1.00 10.72 294 ALA A CA 1
ATOM 2111 C C . ALA A 1 294 ? 9.161 18.530 40.976 1.00 11.22 294 ALA A C 1
ATOM 2112 O O . ALA A 1 294 ? 8.092 18.555 40.360 1.00 13.87 294 ALA A O 1
ATOM 2114 N N . TRP A 1 295 ? 9.219 18.722 42.302 1.00 11.12 295 TRP A N 1
ATOM 2115 C CA . TRP A 1 295 ? 7.974 18.938 43.038 1.00 11.06 295 TRP A CA 1
ATOM 2116 C C . TRP A 1 295 ? 7.414 20.327 42.770 1.00 10.50 295 TRP A C 1
ATOM 2117 O O . TRP A 1 295 ? 6.190 20.504 42.706 1.00 11.39 295 TRP A O 1
ATOM 2128 N N . GLY A 1 296 ? 8.283 21.322 42.597 1.00 9.12 296 GLY A N 1
ATOM 2129 C CA . GLY A 1 296 ? 7.794 22.612 42.144 1.00 13.00 296 GLY A CA 1
ATOM 2130 C C . GLY A 1 296 ? 7.077 22.501 40.813 1.00 13.91 296 GLY A C 1
ATOM 2131 O O . GLY A 1 296 ? 5.998 23.078 40.617 1.00 11.30 296 GLY A O 1
ATOM 2132 N N . LEU A 1 297 ? 7.659 21.739 39.884 1.00 10.48 297 LEU A N 1
ATOM 2133 C CA . LEU A 1 297 ? 7.041 21.521 38.581 1.00 11.75 297 LEU A CA 1
ATOM 2134 C C . LEU A 1 297 ? 5.705 20.815 38.721 1.00 10.90 297 LEU A C 1
ATOM 2135 O O . LEU A 1 297 ? 4.696 21.244 38.147 1.00 14.36 297 LEU A O 1
ATOM 2140 N N . ALA A 1 298 ? 5.696 19.697 39.451 1.00 9.96 298 ALA A N 1
ATOM 2141 C CA . ALA A 1 298 ? 4.476 18.923 39.637 1.00 12.39 298 ALA A CA 1
ATOM 2142 C C . ALA A 1 298 ? 3.405 19.742 40.341 1.00 9.26 298 ALA A C 1
ATOM 2143 O O . ALA A 1 298 ? 2.241 19.738 39.925 1.00 16.49 298 ALA A O 1
ATOM 2145 N N . ASN A 1 299 ? 3.779 20.455 41.416 1.00 12.28 299 ASN A N 1
ATOM 2146 C CA . ASN A 1 299 ? 2.782 21.210 42.183 1.00 17.23 299 ASN A CA 1
ATOM 2147 C C . ASN A 1 299 ? 2.210 22.374 41.379 1.00 17.25 299 ASN A C 1
ATOM 2148 O O . ASN A 1 299 ? 1.055 22.766 41.590 1.00 16.81 299 ASN A O 1
ATOM 2153 N N . SER A 1 300 ? 2.998 22.952 40.464 1.00 17.39 300 SER A N 1
ATOM 2154 C CA . SER A 1 300 ? 2.470 24.026 39.626 1.00 11.51 300 SER A CA 1
ATOM 2155 C C . SER A 1 300 ? 1.351 23.540 38.715 1.00 13.42 300 SER A C 1
ATOM 2156 O O . SER A 1 300 ? 0.598 24.369 38.190 1.00 16.02 300 SER A O 1
ATOM 2159 N N . GLU A 1 301 ? 1.237 22.222 38.508 1.00 13.92 301 GLU A N 1
ATOM 2160 C CA . GLU A 1 301 ? 0.233 21.579 37.659 1.00 14.30 301 GLU 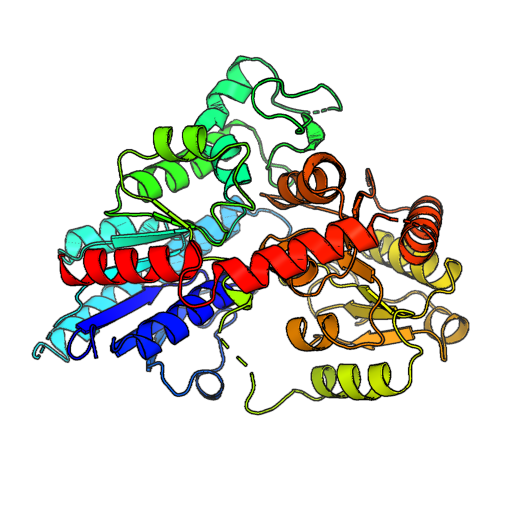A CA 1
ATOM 2161 C C . GLU A 1 301 ? 0.276 22.043 36.206 1.00 12.76 301 GLU A C 1
ATOM 2162 O O . GLU A 1 301 ? -0.663 21.771 35.452 1.00 10.61 301 GLU A O 1
ATOM 2168 N N . GLN A 1 302 ? 1.348 22.721 35.785 1.00 11.67 302 GLN A N 1
ATOM 2169 C CA . GLN A 1 302 ? 1.494 23.114 34.387 1.00 11.09 302 GLN A CA 1
ATOM 2170 C C . GLN A 1 302 ? 1.972 21.929 33.553 1.00 7.47 302 GLN A C 1
ATOM 2171 O O . GLN A 1 302 ? 2.783 21.131 34.027 1.00 11.98 302 GLN A O 1
ATOM 2177 N N . PRO A 1 303 ? 1.479 21.773 32.326 1.00 6.95 303 PRO A N 1
ATOM 2178 C CA . PRO A 1 303 ? 2.120 20.824 31.403 1.00 11.94 303 PRO A CA 1
ATOM 2179 C C . PRO A 1 303 ? 3.581 21.209 31.193 1.00 7.58 303 PRO A C 1
ATOM 2180 O O . PRO A 1 303 ? 3.927 22.389 31.139 1.00 5.04 303 PRO A O 1
ATOM 2184 N N . PHE A 1 304 ? 4.449 20.205 31.071 1.00 9.00 304 PHE A N 1
ATOM 2185 C CA . PHE A 1 304 ? 5.869 20.515 30.970 1.00 10.10 304 PHE A CA 1
ATOM 2186 C C . PHE A 1 304 ? 6.592 19.475 30.123 1.00 9.46 304 PHE A C 1
ATOM 2187 O O . PHE A 1 304 ? 6.272 18.281 30.160 1.00 11.76 304 PHE A O 1
ATOM 2195 N N . LEU A 1 305 ? 7.565 19.949 29.341 1.00 6.75 305 LEU A N 1
ATOM 2196 C CA . LEU A 1 305 ? 8.543 19.092 28.668 1.00 5.55 305 LEU A CA 1
ATOM 2197 C C . LEU A 1 305 ? 9.872 19.365 29.356 1.00 5.93 305 LEU A C 1
ATOM 2198 O O . LEU A 1 305 ? 10.412 20.468 29.257 1.00 7.60 305 LEU A O 1
ATOM 2203 N N . TRP A 1 306 ? 10.377 18.381 30.084 1.00 7.81 306 TRP A N 1
ATOM 2204 C CA . TRP A 1 306 ? 11.542 18.560 30.936 1.00 6.22 306 TRP A CA 1
ATOM 2205 C C . TRP A 1 306 ? 12.726 17.790 30.367 1.00 6.31 306 TRP A C 1
ATOM 2206 O O . TRP A 1 306 ? 12.659 16.566 30.216 1.00 6.19 306 TRP A O 1
ATOM 2217 N N . VAL A 1 307 ? 13.804 18.508 30.069 1.00 5.36 307 VAL A N 1
ATOM 2218 C CA . VAL A 1 307 ? 15.053 17.901 29.638 1.00 4.87 307 VAL A CA 1
ATOM 2219 C C . VAL A 1 307 ? 15.919 17.684 30.875 1.00 7.63 307 VAL A C 1
ATOM 2220 O O . VAL A 1 307 ? 16.253 18.638 31.585 1.00 4.31 307 VAL A O 1
ATOM 2224 N N . ILE A 1 308 ? 16.240 16.424 31.156 1.00 5.77 308 ILE A N 1
ATOM 2225 C CA . ILE A 1 308 ? 17.190 16.052 32.201 1.00 5.32 308 ILE A CA 1
ATOM 2226 C C . ILE A 1 308 ? 18.321 15.339 31.475 1.00 8.37 308 ILE A C 1
ATOM 2227 O O . ILE A 1 308 ? 18.281 14.127 31.264 1.00 4.12 308 ILE A O 1
ATOM 2232 N N . ARG A 1 309 ? 19.329 16.095 31.065 1.00 5.46 309 ARG A N 1
ATOM 2233 C CA . ARG A 1 309 ? 20.370 15.515 30.249 1.00 12.54 309 ARG A CA 1
ATOM 2234 C C . ARG A 1 309 ? 21.198 14.541 31.085 1.00 12.04 309 ARG A C 1
ATOM 2235 O O . ARG A 1 309 ? 21.294 14.682 32.309 1.00 7.84 309 ARG A O 1
ATOM 2243 N N . PRO A 1 310 ? 21.759 13.514 30.453 1.00 14.25 310 PRO A N 1
ATOM 2244 C CA . PRO A 1 310 ? 22.751 12.667 31.140 1.00 16.65 310 PRO A CA 1
ATOM 2245 C C . PRO A 1 310 ? 23.944 13.513 31.562 1.00 13.28 310 PRO A C 1
ATOM 2246 O O . PRO A 1 310 ? 24.615 14.136 30.731 1.00 21.73 310 PRO A O 1
ATOM 2250 N N . GLY A 1 311 ? 24.184 13.564 32.862 1.00 9.28 311 GLY A N 1
ATOM 2251 C CA . GLY A 1 311 ? 25.226 14.403 33.418 1.00 14.64 311 GLY A CA 1
ATOM 2252 C C . GLY A 1 311 ? 24.731 15.625 34.171 1.00 13.24 311 GLY A C 1
ATOM 2253 O O . GLY A 1 311 ? 25.541 16.290 34.827 1.00 8.74 311 GLY A O 1
ATOM 2254 N N . LEU A 1 312 ? 23.444 15.970 34.082 1.00 11.95 312 LEU A N 1
ATOM 2255 C CA . LEU A 1 312 ? 22.943 17.098 34.865 1.00 10.46 312 LEU A CA 1
ATOM 2256 C C . LEU A 1 312 ? 23.158 16.864 36.359 1.00 13.57 312 LEU A C 1
ATOM 2257 O O . LEU A 1 312 ? 23.702 17.721 37.061 1.00 15.83 312 LEU A O 1
ATOM 2262 N N . VAL A 1 313 ? 22.767 15.692 36.852 1.00 16.39 313 VAL A N 1
ATOM 2263 C CA . VAL A 1 313 ? 22.737 15.402 38.286 1.00 19.09 313 VAL A CA 1
ATOM 2264 C C . VAL A 1 313 ? 24.036 14.713 38.680 1.00 12.68 313 VAL A C 1
ATOM 2265 O O . VAL A 1 313 ? 24.364 13.638 38.167 1.00 12.01 313 VAL A O 1
ATOM 2269 N N . THR A 1 314 ? 24.777 15.329 39.591 1.00 19.26 314 THR A N 1
ATOM 2270 C CA . THR A 1 314 ? 26.101 14.855 39.968 1.00 25.81 314 THR A CA 1
ATOM 2271 C C . THR A 1 314 ? 26.070 14.137 41.311 1.00 26.42 314 THR A C 1
ATOM 2272 O O . THR A 1 314 ? 25.197 14.371 42.154 1.00 25.92 314 THR A O 1
ATOM 2276 N N . GLY A 1 315 ? 27.045 13.244 41.491 1.00 27.44 315 GLY A N 1
ATOM 2277 C CA . GLY A 1 315 ? 27.282 12.615 42.774 1.00 31.04 315 GLY A CA 1
ATOM 2278 C C . GLY A 1 315 ? 26.110 11.859 43.347 1.00 35.19 315 GLY A C 1
ATOM 2279 O O . GLY A 1 315 ? 26.058 11.637 44.559 1.00 39.92 315 GLY A O 1
ATOM 2280 N N . SER A 1 316 ? 25.158 11.458 42.520 1.00 30.62 316 SER A N 1
ATOM 2281 C CA . SER A 1 316 ? 24.059 10.667 43.040 1.00 34.07 316 SER A CA 1
ATOM 2282 C C . SER A 1 316 ? 24.396 9.184 42.917 1.00 35.91 316 SER A C 1
ATOM 2283 O O . SER A 1 316 ? 25.338 8.781 42.224 1.00 28.97 316 SER A O 1
ATOM 2286 N N . GLU A 1 317 ? 23.644 8.373 43.646 1.00 32.92 317 GLU A N 1
ATOM 2287 C CA . GLU A 1 317 ? 23.774 6.931 43.553 1.00 38.15 317 GLU A CA 1
ATOM 2288 C C . GLU A 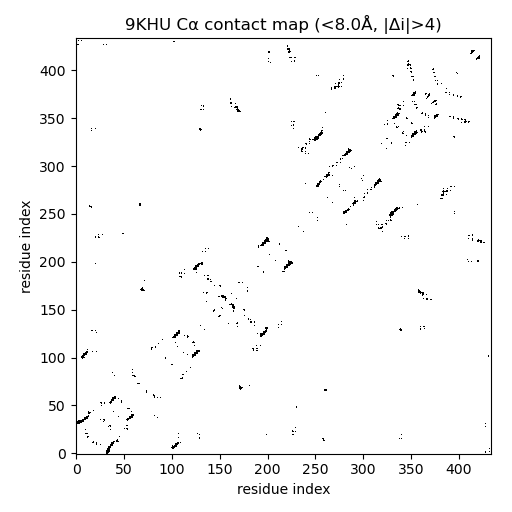1 317 ? 22.590 6.288 42.847 1.00 29.99 317 GLU A C 1
ATOM 2289 O O . GLU A 1 317 ? 22.648 5.092 42.538 1.00 22.17 317 GLU A O 1
ATOM 2295 N N . ARG A 1 318 ? 21.529 7.048 42.593 1.00 29.89 318 ARG A N 1
ATOM 2296 C CA . ARG A 1 318 ? 20.382 6.585 41.832 1.00 37.60 318 ARG A CA 1
ATOM 2297 C C . ARG A 1 318 ? 20.609 6.825 40.336 1.00 32.25 318 ARG A C 1
ATOM 2298 O O . ARG A 1 318 ? 21.513 7.560 39.918 1.00 23.77 318 ARG A O 1
ATOM 2300 N N . THR A 1 319 ? 19.779 6.171 39.527 1.00 33.32 319 THR A N 1
ATOM 2301 C CA . THR A 1 319 ? 19.905 6.202 38.077 1.00 26.44 319 THR A CA 1
ATOM 2302 C C . THR A 1 319 ? 19.014 7.283 37.468 1.00 25.57 319 THR A C 1
ATOM 2303 O O . THR A 1 319 ? 17.994 7.697 38.038 1.00 21.61 319 THR A O 1
ATOM 2307 N N . TRP A 1 320 ? 19.426 7.739 36.293 1.00 19.45 320 TRP A N 1
ATOM 2308 C CA . TRP A 1 320 ? 18.602 8.622 35.488 1.00 12.71 320 TRP A CA 1
ATOM 2309 C C . TRP A 1 320 ? 17.162 8.118 35.503 1.00 15.89 320 TRP A C 1
ATOM 2310 O O . TRP A 1 320 ? 16.932 6.903 35.455 1.00 22.00 320 TRP A O 1
ATOM 2321 N N . PRO A 1 321 ? 16.163 9.009 35.543 1.00 8.87 321 PRO A N 1
ATOM 2322 C CA . PRO A 1 321 ? 16.323 10.460 35.509 1.00 8.95 321 PRO A CA 1
ATOM 2323 C C . PRO A 1 321 ? 16.409 11.067 36.904 1.00 15.28 321 PRO A C 1
ATOM 2324 O O . PRO A 1 321 ? 16.163 12.270 37.050 1.00 14.14 321 PRO A O 1
ATOM 2328 N N . HIS A 1 322 ? 16.717 10.239 37.910 1.00 13.05 322 HIS A N 1
ATOM 2329 C CA . HIS A 1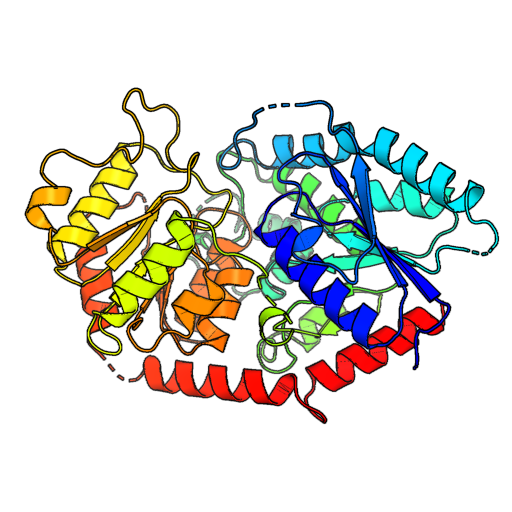 322 ? 16.913 10.700 39.289 1.00 18.68 322 HIS A CA 1
ATOM 2330 C C . HIS A 1 322 ? 15.662 11.375 39.842 1.00 21.98 322 HIS A C 1
ATOM 2331 O O . HIS A 1 322 ? 15.752 12.315 40.633 1.00 13.05 322 HIS A O 1
ATOM 2338 N N . LEU A 1 323 ? 14.473 10.910 39.413 1.00 13.27 323 LEU A N 1
ATOM 2339 C CA . LEU A 1 323 ? 13.358 11.717 39.874 1.00 17.05 323 LEU A CA 1
ATOM 2340 C C . LEU A 1 323 ? 12.752 11.125 41.137 1.00 19.41 323 LEU A C 1
ATOM 2341 O O . LEU A 1 323 ? 12.774 9.908 41.327 1.00 14.90 323 LEU A O 1
ATOM 2346 N N . PRO A 1 324 ? 12.190 11.947 42.021 1.00 19.85 324 PRO A N 1
ATOM 2347 C CA . PRO A 1 324 ? 11.636 11.395 43.261 1.00 12.85 324 PRO A CA 1
ATOM 2348 C C . PRO A 1 324 ? 10.535 10.392 42.959 1.00 16.73 324 PRO A C 1
ATOM 2349 O O . PRO A 1 324 ? 9.846 10.470 41.934 1.00 15.00 324 PRO A O 1
ATOM 2353 N N . GLU A 1 325 ? 10.405 9.414 43.852 1.00 13.42 325 GLU A N 1
ATOM 2354 C CA . GLU A 1 325 ? 9.321 8.449 43.744 1.00 17.76 325 GLU A CA 1
ATOM 2355 C C . GLU A 1 325 ? 7.988 9.175 43.795 1.00 13.78 325 GLU A C 1
ATOM 2356 O O . GLU A 1 325 ? 7.826 10.169 44.513 1.00 12.68 325 GLU A O 1
ATOM 2362 N N . GLY A 1 326 ? 7.033 8.684 43.014 1.00 16.86 326 GLY A N 1
ATOM 2363 C CA . GLY A 1 326 ? 5.731 9.302 42.930 1.00 17.33 326 GLY A CA 1
ATOM 2364 C C . GLY A 1 326 ? 5.622 10.429 41.920 1.00 24.42 326 GLY A C 1
ATOM 2365 O O . GLY A 1 326 ? 4.500 10.819 41.570 1.00 17.14 326 GLY A O 1
ATOM 2366 N N . PHE A 1 327 ? 6.745 10.965 41.433 1.00 13.74 327 PHE A N 1
ATOM 2367 C CA . PHE A 1 327 ? 6.658 12.113 40.536 1.00 13.25 327 PHE A CA 1
ATOM 2368 C C . PHE A 1 327 ? 5.945 11.732 39.251 1.00 13.95 327 PHE A C 1
ATOM 2369 O O . PHE A 1 327 ? 4.974 12.383 38.852 1.00 12.58 327 PHE A O 1
ATOM 2377 N N . ALA A 1 328 ? 6.432 10.685 38.577 1.00 12.35 328 ALA A N 1
ATOM 2378 C CA . ALA A 1 328 ? 5.804 10.238 37.339 1.00 15.50 328 ALA A CA 1
ATOM 2379 C C . ALA A 1 328 ? 4.314 10.002 37.536 1.00 25.71 328 ALA A C 1
ATOM 2380 O O . ALA A 1 328 ? 3.497 10.371 36.682 1.00 26.95 328 ALA A O 1
ATOM 2382 N N . GLU A 1 329 ? 3.941 9.408 38.673 1.00 21.77 329 GLU A N 1
ATOM 2383 C CA . GLU A 1 329 ? 2.535 9.138 38.958 1.00 25.49 329 GLU A CA 1
ATOM 2384 C C . GLU A 1 329 ? 1.743 10.432 39.079 1.00 28.36 329 GLU A C 1
ATOM 2385 O O . GLU A 1 329 ? 0.704 10.600 38.429 1.00 31.86 329 GLU A O 1
ATOM 2387 N N . LYS A 1 330 ? 2.221 11.369 39.906 1.00 21.28 330 LYS A N 1
ATOM 2388 C CA . LYS A 1 330 ? 1.492 12.618 40.082 1.00 20.44 330 LYS A CA 1
ATOM 2389 C C . LYS A 1 330 ? 1.383 13.436 38.797 1.00 27.55 330 LYS A C 1
ATOM 2390 O O . LYS A 1 330 ? 0.481 14.274 38.694 1.00 26.75 330 LYS A O 1
ATOM 2396 N N . THR A 1 331 ? 2.264 13.221 37.815 1.00 20.41 331 THR A N 1
ATOM 2397 C CA . THR A 1 331 ? 2.314 14.079 36.637 1.00 24.16 331 THR A CA 1
ATOM 2398 C C . THR A 1 331 ? 1.929 13.372 35.346 1.00 26.04 331 THR A C 1
ATOM 2399 O O . THR A 1 331 ? 1.909 14.017 34.292 1.00 23.41 331 THR A O 1
ATOM 2403 N N . LYS A 1 332 ? 1.636 12.073 35.396 1.00 30.21 332 LYS A N 1
ATOM 2404 C CA . LYS A 1 332 ? 1.152 11.345 34.229 1.00 24.00 332 LYS A CA 1
ATOM 2405 C C . LYS A 1 332 ? 0.136 12.178 33.454 1.00 24.03 332 LYS A C 1
ATOM 2406 O O . LYS A 1 332 ? -0.785 12.760 34.033 1.00 25.86 332 LYS A O 1
ATOM 2412 N N . GLY A 1 333 ? 0.321 12.255 32.139 1.00 26.35 333 GLY A N 1
ATOM 2413 C CA . GLY A 1 333 ? -0.522 13.072 31.299 1.00 25.88 333 GLY A CA 1
ATOM 2414 C C . GLY A 1 333 ? -0.104 14.528 31.207 1.00 21.23 333 GLY A C 1
ATOM 2415 O O . GLY A 1 333 ? -0.278 15.142 30.148 1.00 23.61 333 GLY A O 1
ATOM 2416 N N . LYS A 1 334 ? 0.461 15.093 32.283 1.00 16.91 334 LYS A N 1
ATOM 2417 C CA . LYS A 1 334 ? 0.862 16.502 32.299 1.00 20.03 334 LYS A CA 1
ATOM 2418 C C . LYS A 1 334 ? 2.293 16.738 31.818 1.00 15.96 334 LYS A C 1
ATOM 2419 O O . LYS A 1 334 ? 2.574 17.803 31.254 1.00 14.80 334 LYS A O 1
ATOM 2425 N N . GLY A 1 335 ? 3.203 15.779 32.024 1.00 13.00 335 GLY A N 1
ATOM 2426 C CA . GLY A 1 335 ? 4.611 16.006 31.777 1.00 14.89 335 GLY A CA 1
ATOM 2427 C C . GLY A 1 335 ? 5.233 14.980 30.848 1.00 14.28 335 GLY A C 1
ATOM 2428 O O . GLY A 1 335 ? 4.692 13.898 30.612 1.00 12.02 335 GLY A O 1
ATOM 2429 N N . TRP A 1 336 ? 6.403 15.352 30.323 1.00 13.87 336 TRP A N 1
ATOM 2430 C CA . TRP A 1 336 ? 7.211 14.498 29.458 1.00 8.48 336 TRP A CA 1
ATOM 2431 C C . TRP A 1 336 ? 8.664 14.791 29.777 1.00 8.40 336 TRP A C 1
ATOM 2432 O O . TRP A 1 336 ? 9.088 15.951 29.712 1.00 9.19 336 TRP A O 1
ATOM 2443 N N . VAL A 1 337 ? 9.423 13.756 30.120 1.00 8.32 337 VAL A N 1
ATOM 2444 C CA . VAL A 1 337 ? 10.816 13.887 30.526 1.00 5.77 337 VAL A CA 1
ATOM 2445 C C . VAL A 1 337 ? 11.692 13.204 29.489 1.00 7.58 337 VAL A C 1
ATOM 2446 O O . VAL A 1 337 ? 11.423 12.063 29.089 1.00 10.26 337 VAL A O 1
ATOM 2450 N N . VAL A 1 338 ? 12.743 13.890 29.062 1.00 4.42 338 VAL A N 1
ATOM 2451 C CA . VAL A 1 338 ? 13.634 13.373 28.031 1.00 6.16 338 VAL A CA 1
ATOM 2452 C C . VAL A 1 338 ? 15.063 13.742 28.383 1.00 7.59 338 VAL A C 1
ATOM 2453 O O . VAL A 1 338 ? 15.328 14.514 29.313 1.00 5.41 338 VAL A O 1
ATOM 2457 N N . LYS A 1 339 ? 15.986 13.176 27.613 1.00 6.92 339 LYS A N 1
ATOM 2458 C CA . LYS A 1 339 ? 17.405 13.397 27.840 1.00 9.08 339 LYS A CA 1
ATOM 2459 C C . LYS A 1 339 ? 17.952 14.525 26.995 1.00 8.40 339 LYS A C 1
ATOM 2460 O O . LYS A 1 339 ? 19.024 15.058 27.305 1.00 3.90 339 LYS A O 1
ATOM 2466 N N . TRP A 1 340 ? 17.233 14.892 25.940 1.00 6.79 340 TRP A N 1
ATOM 2467 C CA . TRP A 1 340 ? 17.664 15.946 25.046 1.00 7.59 340 TRP A CA 1
ATOM 2468 C C . TRP A 1 340 ? 16.451 16.391 24.250 1.00 10.10 340 TRP A C 1
ATOM 2469 O O . TRP A 1 340 ? 15.603 15.568 23.890 1.00 8.32 340 TRP A O 1
ATOM 2480 N N . ALA A 1 341 ? 16.367 17.690 23.992 1.00 6.29 341 ALA A N 1
ATOM 2481 C CA . ALA A 1 341 ? 15.276 18.176 23.183 1.00 5.91 341 ALA A CA 1
ATOM 2482 C C . ALA A 1 341 ? 15.811 18.886 21.948 1.00 6.73 341 ALA A C 1
ATOM 2483 O O . ALA A 1 341 ? 16.933 19.415 21.960 1.00 5.61 341 ALA A O 1
ATOM 2485 N N . PRO A 1 342 ? 15.061 18.872 20.859 1.00 2.30 342 PRO A N 1
ATOM 2486 C CA . PRO A 1 342 ? 15.436 19.696 19.693 1.00 6.35 342 PRO A CA 1
ATOM 2487 C C . PRO A 1 342 ? 14.950 21.104 20.014 1.00 3.95 342 PRO A C 1
ATOM 2488 O O . PRO A 1 342 ? 13.863 21.536 19.636 1.00 4.31 342 PRO A O 1
ATOM 2492 N N . GLN A 1 343 ? 15.775 21.807 20.789 1.00 4.24 343 GLN A N 1
ATOM 2493 C CA . GLN A 1 343 ? 15.305 22.979 21.524 1.00 7.37 343 GLN A CA 1
ATOM 2494 C C . GLN A 1 343 ? 14.680 24.012 20.599 1.00 6.72 343 GLN A C 1
ATOM 2495 O O . GLN A 1 343 ? 13.612 24.556 20.893 1.00 5.05 343 GLN A O 1
ATOM 2501 N N . GLN A 1 344 ? 15.343 24.322 19.488 1.00 8.17 344 GLN A N 1
ATOM 2502 C CA . GLN A 1 344 ? 14.834 25.408 18.661 1.00 7.91 344 GLN A CA 1
ATOM 2503 C C . GLN A 1 344 ? 13.487 25.051 18.032 1.00 9.58 344 GLN A C 1
ATOM 2504 O O . GLN A 1 344 ? 12.625 25.929 17.877 1.00 6.35 344 GLN A O 1
ATOM 2510 N N . LYS A 1 345 ? 13.278 23.772 17.688 1.00 4.87 345 LYS A N 1
ATOM 2511 C CA . LYS A 1 345 ? 11.978 23.344 17.177 1.00 11.34 345 LYS A CA 1
ATOM 2512 C C . LYS A 1 345 ? 10.935 23.295 18.287 1.00 8.60 345 LYS A C 1
ATOM 2513 O O . LYS A 1 345 ? 9.764 23.657 18.075 1.00 6.24 345 LYS A O 1
ATOM 2519 N N . VAL A 1 346 ? 11.343 22.845 19.476 1.00 8.78 346 VAL A N 1
ATOM 2520 C CA . VAL A 1 346 ? 10.464 22.895 20.642 1.00 9.06 346 VAL A CA 1
ATOM 2521 C C . VAL A 1 346 ? 9.974 24.323 20.867 1.00 6.59 346 VAL A C 1
ATOM 2522 O O . VAL A 1 346 ? 8.776 24.570 21.069 1.00 6.66 346 VAL A O 1
ATOM 2526 N N . LEU A 1 347 ? 10.898 25.289 20.826 1.00 6.64 347 LEU A N 1
ATOM 2527 C CA . LEU A 1 347 ? 10.564 26.652 21.238 1.00 6.45 347 LEU A CA 1
ATOM 2528 C C . LEU A 1 347 ? 9.623 27.345 20.256 1.00 6.65 347 LEU A C 1
ATOM 2529 O O . LEU A 1 347 ? 8.843 28.208 20.667 1.00 6.91 347 LEU A O 1
ATOM 2534 N N . VAL A 1 348 ? 9.675 27.014 18.959 1.00 10.78 348 VAL A N 1
ATOM 2535 C CA . VAL A 1 348 ? 8.706 27.598 18.030 1.00 12.82 348 VAL A CA 1
ATOM 2536 C C . VAL A 1 348 ? 7.412 26.796 17.974 1.00 11.75 348 VAL A C 1
ATOM 2537 O O . VAL A 1 348 ? 6.495 27.168 17.231 1.00 12.64 348 VAL A O 1
ATOM 2541 N N . HIS A 1 349 ? 7.299 25.723 18.758 1.00 8.56 349 HIS A N 1
ATOM 2542 C CA . HIS A 1 349 ? 6.130 24.854 18.702 1.00 11.13 349 HIS A CA 1
ATOM 2543 C C . HIS A 1 349 ? 4.935 25.526 19.363 1.00 8.07 349 HIS A C 1
ATOM 2544 O O . HIS A 1 349 ? 5.060 26.044 20.477 1.00 7.62 349 HIS A O 1
ATOM 2551 N N . PRO A 1 350 ? 3.763 25.512 18.722 1.00 10.94 350 PRO A N 1
ATOM 2552 C CA . PRO A 1 350 ? 2.626 26.310 19.233 1.00 8.82 350 PRO A CA 1
ATOM 2553 C C . PRO A 1 350 ? 2.196 25.946 20.649 1.00 8.42 350 PRO A C 1
ATOM 2554 O O . PRO A 1 350 ? 1.574 26.781 21.325 1.00 5.35 350 PRO A O 1
ATOM 2558 N N . ALA A 1 351 ? 2.514 24.733 21.121 1.00 6.53 351 ALA A N 1
ATOM 2559 C CA . ALA A 1 351 ? 2.120 24.311 22.458 1.00 6.20 351 ALA A CA 1
ATOM 2560 C C . ALA A 1 351 ? 2.985 24.924 23.550 1.00 5.65 351 ALA A C 1
ATOM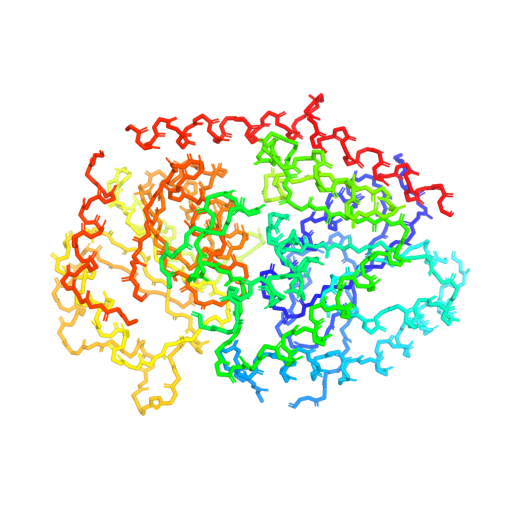 2561 O O . ALA A 1 351 ? 2.546 24.977 24.708 1.00 5.76 351 ALA A O 1
ATOM 2563 N N . VAL A 1 352 ? 4.186 25.392 23.212 1.00 5.50 352 VAL A N 1
ATOM 2564 C CA . VAL A 1 352 ? 5.127 25.879 24.214 1.00 4.29 352 VAL A CA 1
ATOM 2565 C C . VAL A 1 352 ? 4.778 27.322 24.545 1.00 9.07 352 VAL A C 1
ATOM 2566 O O . VAL A 1 352 ? 4.737 28.185 23.659 1.00 9.83 352 VAL A O 1
ATOM 2570 N N . GLY A 1 353 ? 4.514 27.585 25.826 1.00 7.94 353 GLY A N 1
ATOM 2571 C CA . GLY A 1 353 ? 4.073 28.895 26.247 1.00 5.24 353 GLY A CA 1
ATOM 2572 C C . GLY A 1 353 ? 5.019 29.570 27.219 1.00 8.02 353 GLY A C 1
ATOM 2573 O O . GLY A 1 353 ? 4.899 30.772 27.467 1.00 6.73 353 GLY A O 1
ATOM 2574 N N . GLY A 1 354 ? 5.961 28.810 27.782 1.00 6.34 354 GLY A N 1
ATOM 2575 C CA . GLY A 1 354 ? 6.989 29.383 28.627 1.00 5.85 354 GLY A CA 1
ATOM 2576 C C . GLY A 1 354 ? 8.225 28.510 28.617 1.00 6.52 354 GLY A C 1
ATOM 2577 O O . GLY A 1 354 ? 8.205 27.374 28.131 1.00 3.51 354 GLY A O 1
ATOM 2578 N N . PHE A 1 355 ? 9.301 29.052 29.194 1.00 4.32 355 PHE A N 1
ATOM 2579 C CA . PHE A 1 355 ? 10.634 28.457 29.095 1.00 6.12 355 PHE A CA 1
ATOM 2580 C C . PHE A 1 355 ? 11.371 28.711 30.398 1.00 4.63 355 PHE A C 1
ATOM 2581 O O . PHE A 1 355 ? 11.710 29.853 30.718 1.00 5.13 355 PHE A O 1
ATOM 2589 N N . TRP A 1 356 ? 11.610 27.657 31.156 1.00 6.23 356 TRP A N 1
ATOM 2590 C CA . TRP A 1 356 ? 12.432 27.747 32.352 1.00 5.18 356 TRP A CA 1
ATOM 2591 C C . TRP A 1 356 ? 13.835 27.402 31.902 1.00 6.65 356 TRP A C 1
ATOM 2592 O O . TRP A 1 356 ? 14.110 26.252 31.540 1.00 6.69 356 TRP A O 1
ATOM 2603 N N . THR A 1 357 ? 14.710 28.403 31.895 1.00 8.61 357 THR A N 1
ATOM 2604 C CA . THR A 1 357 ? 16.061 28.279 31.383 1.00 3.61 357 THR A CA 1
ATOM 2605 C C . THR A 1 357 ? 17.068 28.599 32.481 1.00 7.52 357 THR A C 1
ATOM 2606 O O . THR A 1 357 ? 16.731 29.175 33.522 1.00 7.70 357 THR A O 1
ATOM 2610 N N . HIS A 1 358 ? 18.316 28.206 32.241 1.00 5.44 358 HIS A N 1
ATOM 2611 C CA . HIS A 1 358 ? 19.441 28.695 33.027 1.00 8.02 358 HIS A CA 1
ATOM 2612 C C . HIS A 1 358 ? 19.981 30.022 32.495 1.00 6.38 358 HIS A C 1
ATOM 2613 O O . HIS A 1 358 ? 20.962 30.556 33.038 1.00 6.02 358 HIS A O 1
ATOM 2620 N N . ALA A 1 359 ? 19.371 30.557 31.441 1.00 3.39 359 ALA A N 1
ATOM 2621 C CA . ALA A 1 359 ? 19.754 31.852 30.870 1.00 6.27 359 ALA A CA 1
ATOM 2622 C C . ALA A 1 359 ? 21.144 31.814 30.243 1.00 4.15 359 ALA A C 1
ATOM 2623 O O . ALA A 1 359 ? 21.844 32.831 30.210 1.00 2.55 359 ALA A O 1
ATOM 2625 N N . GLY A 1 360 ? 21.566 30.651 29.744 1.00 4.27 360 GLY A N 1
ATOM 2626 C CA . GLY A 1 360 ? 22.658 30.650 28.787 1.00 5.16 360 GLY A CA 1
ATOM 2627 C C . GLY A 1 360 ? 22.301 31.528 27.606 1.00 4.34 360 GLY A C 1
ATOM 2628 O O . GLY A 1 360 ? 21.124 31.724 27.298 1.00 3.81 360 GLY A O 1
ATOM 2629 N N . TRP A 1 361 ? 23.316 32.113 26.962 1.00 6.80 361 TRP A N 1
ATOM 2630 C CA . TRP A 1 361 ? 23.010 33.144 25.969 1.00 4.71 361 TRP A CA 1
ATOM 2631 C C . TRP A 1 361 ? 22.230 32.568 24.788 1.00 3.66 361 TRP A C 1
ATOM 2632 O O . TRP A 1 361 ? 21.271 33.189 24.309 1.00 2.97 361 TRP A O 1
ATOM 2643 N N . ASN A 1 362 ? 22.609 31.375 24.314 1.00 5.50 362 ASN A N 1
ATOM 2644 C CA . ASN A 1 362 ? 21.884 30.777 23.197 1.00 5.40 362 ASN A CA 1
ATOM 2645 C C . ASN A 1 362 ? 20.417 30.569 23.540 1.00 5.87 362 ASN A C 1
ATOM 2646 O O . ASN A 1 362 ? 19.530 30.878 22.729 1.00 5.74 362 ASN A O 1
ATOM 2651 N N . SER A 1 363 ? 20.142 30.075 24.755 1.00 7.23 363 SER A N 1
ATOM 2652 C CA . SER A 1 363 ? 18.765 29.781 25.134 1.00 6.54 363 SER A CA 1
ATOM 2653 C C . SER A 1 363 ? 17.986 31.075 25.341 1.00 6.29 363 SER A C 1
ATOM 2654 O O . SER A 1 363 ? 16.790 31.144 25.046 1.00 5.66 363 SER A O 1
ATOM 2657 N N . THR A 1 364 ? 18.636 32.099 25.903 1.00 6.43 364 THR A N 1
ATOM 2658 C CA . THR A 1 364 ? 18.019 33.419 25.990 1.00 5.78 364 THR A CA 1
ATOM 2659 C C . THR A 1 364 ? 17.626 33.916 24.605 1.00 6.99 364 THR A C 1
ATOM 2660 O O . THR A 1 364 ? 16.470 34.285 24.369 1.00 5.34 364 THR A O 1
ATOM 2664 N N . LEU A 1 365 ? 18.577 33.908 23.663 1.00 5.37 365 LEU A N 1
ATOM 2665 C CA . LEU A 1 365 ? 18.271 34.358 22.315 1.00 3.96 365 LEU A CA 1
ATOM 2666 C C . LEU A 1 365 ? 17.177 33.509 21.689 1.00 9.91 365 LEU A C 1
ATOM 2667 O O . LEU A 1 365 ? 16.303 34.029 20.980 1.00 9.03 365 LEU A O 1
ATOM 2672 N N . GLU A 1 366 ? 17.238 32.190 21.893 1.00 8.24 366 GLU A N 1
ATOM 2673 C CA . GLU A 1 366 ? 16.268 31.316 21.251 1.00 7.08 366 GLU A CA 1
ATOM 2674 C C . GLU A 1 366 ? 14.871 31.565 21.808 1.00 9.72 366 GLU A C 1
ATOM 2675 O O . GLU A 1 366 ? 13.881 31.532 21.060 1.00 7.92 366 GLU A O 1
ATOM 2681 N N . GLY A 1 367 ? 14.774 31.859 23.107 1.00 5.66 367 GLY A N 1
ATOM 2682 C CA . GLY A 1 367 ? 13.486 32.235 23.670 1.00 7.32 367 GLY A CA 1
ATOM 2683 C C . GLY A 1 367 ? 12.990 33.561 23.125 1.00 9.01 367 GLY A C 1
ATOM 2684 O O . GLY A 1 367 ? 11.817 33.700 22.777 1.00 8.77 367 GLY A O 1
ATOM 2685 N N . ILE A 1 368 ? 13.885 34.542 23.012 1.00 8.61 368 ILE A N 1
ATOM 2686 C CA . ILE A 1 368 ? 13.525 35.833 22.422 1.00 11.30 368 ILE A CA 1
ATOM 2687 C C . ILE A 1 368 ? 13.065 35.657 20.970 1.00 12.86 368 ILE A C 1
ATOM 2688 O O . ILE A 1 368 ? 12.024 36.186 20.561 1.00 11.09 368 ILE A O 1
ATOM 2693 N N . CYS A 1 369 ? 13.834 34.909 20.169 1.00 7.12 369 CYS A N 1
ATOM 2694 C CA . CYS A 1 369 ? 13.490 34.676 18.764 1.00 8.75 369 CYS A CA 1
ATOM 2695 C C . CYS A 1 369 ? 12.189 33.926 18.567 1.00 11.92 369 CYS A C 1
ATOM 2696 O O . CYS A 1 369 ? 11.625 33.958 17.465 1.00 15.64 369 CYS A O 1
ATOM 2699 N N . SER A 1 370 ? 11.733 33.210 19.576 1.00 6.09 370 SER A N 1
ATOM 2700 C CA . SER A 1 370 ? 10.511 32.431 19.468 1.00 8.88 370 SER A CA 1
ATOM 2701 C C . SER A 1 370 ? 9.337 33.109 20.155 1.00 9.19 370 SER A C 1
ATOM 2702 O O . SER A 1 370 ? 8.211 32.602 20.087 1.00 15.42 370 SER A O 1
ATOM 2705 N N . GLY A 1 371 ? 9.574 34.255 20.783 1.00 9.20 371 GLY A N 1
ATOM 2706 C CA . GLY A 1 371 ? 8.563 34.966 21.529 1.00 13.85 371 GLY A CA 1
ATOM 2707 C C . GLY A 1 371 ? 8.109 34.282 22.796 1.00 13.60 371 GLY A C 1
ATOM 2708 O O . GLY A 1 371 ? 7.017 34.574 23.281 1.00 17.02 371 GLY A O 1
ATOM 2709 N N . VAL A 1 372 ? 8.909 33.386 23.358 1.00 8.50 372 VAL A N 1
ATOM 2710 C CA . VAL A 1 372 ? 8.488 32.574 24.498 1.00 9.84 372 VAL A CA 1
ATOM 2711 C C . VAL A 1 372 ? 8.971 33.252 25.769 1.00 9.75 372 VAL A C 1
ATOM 2712 O O . VAL A 1 372 ? 10.186 33.414 25.948 1.00 7.51 372 VAL A O 1
ATOM 2716 N N . PRO A 1 373 ? 8.077 33.664 26.674 1.00 10.29 373 PRO A N 1
ATOM 2717 C CA . PRO A 1 373 ? 8.530 34.238 27.940 1.00 11.26 373 PRO A CA 1
ATOM 2718 C C . PRO A 1 373 ? 9.315 33.201 28.729 1.00 10.81 373 PRO A C 1
ATOM 2719 O O . PRO A 1 373 ? 9.083 31.994 28.615 1.00 8.89 373 PRO A O 1
ATOM 2723 N N . MET A 1 374 ? 10.249 33.684 29.544 1.00 10.42 374 MET A N 1
ATOM 2724 C CA . MET A 1 374 ? 11.200 32.809 30.214 1.00 10.66 374 MET A CA 1
ATOM 2725 C C . MET A 1 374 ? 11.236 33.066 31.712 1.00 11.61 374 MET A C 1
ATOM 2726 O O . MET A 1 374 ? 11.113 34.206 32.176 1.00 13.09 374 MET A O 1
ATOM 2731 N N . ILE A 1 375 ? 11.432 31.994 32.471 1.00 6.99 375 ILE A N 1
ATOM 2732 C CA . ILE A 1 375 ? 11.827 32.097 33.867 1.00 8.74 375 ILE A CA 1
ATOM 2733 C C . ILE A 1 375 ? 13.244 31.558 33.974 1.00 9.79 375 ILE A C 1
ATOM 2734 O O . ILE A 1 375 ? 13.555 30.482 33.443 1.00 7.51 375 ILE A O 1
ATOM 2739 N N . CYS A 1 376 ? 14.100 32.311 34.652 1.00 9.72 376 CYS A N 1
ATOM 2740 C CA . CYS A 1 376 ? 15.540 32.093 34.641 1.00 11.38 376 CYS A CA 1
ATOM 2741 C C . CYS A 1 376 ? 16.014 31.640 36.010 1.00 15.61 376 CYS A C 1
ATOM 2742 O O . CYS A 1 376 ? 15.711 32.286 37.030 1.00 15.97 376 CYS A O 1
ATOM 2745 N N . TRP A 1 377 ? 16.777 30.543 36.031 1.00 10.48 377 TRP A N 1
ATOM 2746 C CA . TRP A 1 377 ? 17.537 30.139 37.213 1.00 11.43 377 TRP A CA 1
ATOM 2747 C C . TRP A 1 377 ? 19.002 30.032 36.805 1.00 12.77 377 TRP A C 1
ATOM 2748 O O . TRP A 1 377 ? 19.495 28.938 36.501 1.00 8.06 377 TRP A O 1
ATOM 2759 N N . PRO A 1 378 ? 19.727 31.148 36.793 1.00 9.95 378 PRO A N 1
ATOM 2760 C CA . PRO A 1 378 ? 21.108 31.124 36.315 1.00 8.26 378 PRO A CA 1
ATOM 2761 C C . PRO A 1 378 ? 22.036 30.485 37.339 1.00 9.30 378 PRO A C 1
ATOM 2762 O O . PRO A 1 378 ? 21.759 30.450 38.540 1.00 8.80 378 PRO A O 1
ATOM 2766 N N . ARG A 1 379 ? 23.166 29.976 36.846 1.00 7.80 379 ARG A N 1
ATOM 2767 C CA . ARG A 1 379 ? 24.138 29.313 37.713 1.00 10.12 379 ARG A CA 1
ATOM 2768 C C . ARG A 1 379 ? 25.488 30.016 37.705 1.00 8.72 379 ARG A C 1
ATOM 2769 O O . ARG A 1 379 ? 25.976 30.388 38.773 1.00 15.64 379 ARG A O 1
ATOM 2777 N N . ASN A 1 380 ? 26.113 30.226 36.546 1.00 9.53 380 ASN A N 1
ATOM 2778 C CA . ASN A 1 380 ? 27.485 30.719 36.540 1.00 5.70 380 ASN A CA 1
ATOM 2779 C C . ASN A 1 380 ? 27.773 31.454 35.231 1.00 8.10 380 ASN A C 1
ATOM 2780 O O . ASN A 1 380 ? 26.947 31.492 34.317 1.00 5.34 380 ASN A O 1
ATOM 2785 N N . GLY A 1 381 ? 28.959 32.056 35.152 1.00 6.47 381 GLY A N 1
ATOM 2786 C CA . GLY A 1 381 ? 29.303 32.841 33.972 1.00 7.78 381 GLY A CA 1
ATOM 2787 C C . GLY A 1 381 ? 28.256 33.897 33.652 1.00 8.12 381 GLY A C 1
ATOM 2788 O O . GLY A 1 381 ? 27.648 34.494 34.549 1.00 4.32 381 GLY A O 1
ATOM 2789 N N . ASP A 1 382 ? 28.029 34.127 32.348 1.00 5.94 382 ASP A N 1
ATOM 2790 C CA . ASP A 1 382 ? 27.119 35.183 31.921 1.00 5.36 382 ASP A CA 1
ATOM 2791 C C . ASP A 1 382 ? 25.656 34.860 32.209 1.00 7.66 382 ASP A C 1
ATOM 2792 O O . ASP A 1 382 ? 24.793 35.734 32.050 1.00 10.08 382 ASP A O 1
ATOM 2797 N N . GLN A 1 383 ? 25.352 33.640 32.645 1.00 5.64 383 GLN A N 1
ATOM 2798 C CA . GLN A 1 383 ? 23.972 33.297 32.972 1.00 6.12 383 GLN A CA 1
ATOM 2799 C C . GLN A 1 383 ? 23.333 34.320 33.909 1.00 7.31 383 GLN A C 1
ATOM 2800 O O . GLN A 1 383 ? 22.172 34.715 33.716 1.00 7.38 383 GLN A O 1
ATOM 2806 N N . THR A 1 384 ? 24.059 34.730 34.958 1.00 6.78 384 THR A N 1
ATOM 2807 C CA . THR A 1 384 ? 23.474 35.639 35.944 1.00 8.49 384 THR A CA 1
ATOM 2808 C C . THR A 1 384 ? 23.250 37.023 35.341 1.00 6.26 384 THR A C 1
ATOM 2809 O O . THR A 1 384 ? 22.264 37.698 35.655 1.00 7.73 384 THR A O 1
ATOM 2813 N N . VAL A 1 385 ? 24.159 37.460 34.475 1.00 7.49 385 VAL A N 1
ATOM 2814 C CA . VAL A 1 385 ? 23.921 38.657 33.677 1.00 7.83 385 VAL A CA 1
ATOM 2815 C C . VAL A 1 385 ? 22.658 38.479 32.845 1.00 7.65 385 VAL A C 1
ATOM 2816 O O . VAL A 1 385 ? 21.713 39.259 32.948 1.00 7.68 385 VAL A O 1
ATOM 2820 N N . ASN A 1 386 ? 22.621 37.428 32.021 1.00 9.95 386 ASN A N 1
ATOM 2821 C CA . ASN A 1 386 ? 21.523 37.272 31.072 1.00 7.37 386 ASN A CA 1
ATOM 2822 C C . ASN A 1 386 ? 20.175 37.231 31.788 1.00 11.00 386 ASN A C 1
ATOM 2823 O O . ASN A 1 386 ? 19.194 37.848 31.332 1.00 6.63 386 ASN A O 1
ATOM 2828 N N . ALA A 1 387 ? 20.115 36.543 32.934 1.00 8.36 387 ALA A N 1
ATOM 2829 C CA . ALA A 1 387 ? 18.843 36.399 33.634 1.00 7.38 387 ALA A CA 1
ATOM 2830 C C . ALA A 1 387 ? 18.352 37.748 34.133 1.00 9.32 387 ALA A C 1
ATOM 2831 O O . ALA A 1 387 ? 17.154 38.046 34.071 1.00 9.99 387 ALA A O 1
ATOM 2833 N N . ARG A 1 388 ? 19.262 38.574 34.643 1.00 8.39 388 ARG A N 1
ATOM 2834 C CA . ARG A 1 388 ? 18.869 39.916 35.051 1.00 9.67 388 ARG A CA 1
ATOM 2835 C C . ARG A 1 388 ? 18.403 40.726 33.850 1.00 11.88 388 ARG A C 1
ATOM 2836 O O . ARG A 1 388 ? 17.408 41.451 33.933 1.00 12.98 388 ARG A O 1
ATOM 2844 N N . LEU A 1 389 ? 19.086 40.581 32.708 1.00 11.49 389 LEU A N 1
ATOM 2845 C CA . LEU A 1 389 ? 18.649 41.272 31.499 1.00 10.79 389 LEU A CA 1
ATOM 2846 C C . LEU A 1 389 ? 17.259 40.829 31.087 1.00 13.50 389 LEU A C 1
ATOM 2847 O O . LEU A 1 389 ? 16.430 41.654 30.680 1.00 14.70 389 LEU A O 1
ATOM 2852 N N . VAL A 1 390 ? 16.989 39.523 31.149 1.00 9.71 390 VAL A N 1
ATOM 2853 C CA . VAL A 1 390 ? 15.674 39.044 30.743 1.00 9.35 390 VAL A CA 1
ATOM 2854 C C . VAL A 1 390 ? 14.604 39.656 31.630 1.00 15.03 390 VAL A C 1
ATOM 2855 O O . VAL A 1 390 ? 13.548 40.090 31.151 1.00 14.78 390 VAL A O 1
ATOM 2859 N N . SER A 1 391 ? 14.865 39.719 32.935 1.00 9.87 391 SER A N 1
ATOM 2860 C CA . SER A 1 391 ? 13.814 40.088 33.873 1.00 14.50 391 SER A CA 1
ATOM 2861 C C . SER A 1 391 ? 13.715 41.592 34.105 1.00 15.54 391 SER A C 1
ATOM 2862 O O . SER A 1 391 ? 12.625 42.087 34.418 1.00 15.26 391 SER A O 1
ATOM 2865 N N . CYS A 1 392 ? 14.804 42.338 33.919 1.00 12.73 392 CYS A N 1
ATOM 2866 C CA . CYS A 1 392 ? 14.833 43.762 34.255 1.00 19.75 392 CYS A CA 1
ATOM 2867 C C . CYS A 1 392 ? 14.969 44.691 33.065 1.00 21.39 392 CYS A C 1
ATOM 2868 O O . CYS A 1 392 ? 14.368 45.769 33.063 1.00 33.24 392 CYS A O 1
ATOM 2871 N N . SER A 1 393 ? 15.755 44.319 32.060 1.00 15.88 393 SER A N 1
ATOM 2872 C CA . SER A 1 393 ? 15.977 45.204 30.919 1.00 20.81 393 SER A CA 1
ATOM 2873 C C . SER A 1 393 ? 15.006 44.922 29.773 1.00 22.84 393 SER A C 1
ATOM 2874 O O . SER A 1 393 ? 14.194 45.781 29.419 1.00 30.96 393 SER A O 1
ATOM 2877 N N . TRP A 1 394 ? 15.079 43.728 29.179 1.00 22.69 394 TRP A N 1
ATOM 2878 C CA . TRP A 1 394 ? 14.127 43.369 28.135 1.00 17.87 394 TRP A CA 1
ATOM 2879 C C . TRP A 1 394 ? 12.757 43.036 28.702 1.00 20.04 394 TRP A C 1
ATOM 2880 O O . TRP A 1 394 ? 11.762 43.126 27.973 1.00 20.61 394 TRP A O 1
ATOM 2891 N N . LYS A 1 395 ? 12.685 42.655 29.979 1.00 15.31 395 LYS A N 1
ATOM 2892 C CA . LYS A 1 395 ? 11.420 42.359 30.648 1.00 19.13 395 LYS A CA 1
ATOM 2893 C C . LYS A 1 395 ? 10.560 41.381 29.840 1.00 17.73 395 LYS A C 1
ATOM 2894 O O . LYS A 1 395 ? 9.358 41.579 29.663 1.00 19.78 395 LYS A O 1
ATOM 2900 N N . VAL A 1 396 ? 11.181 40.304 29.352 1.00 16.23 396 VAL A N 1
ATOM 2901 C CA . VAL A 1 396 ? 10.420 39.244 28.692 1.00 15.96 396 VAL A CA 1
ATOM 2902 C C . VAL A 1 396 ? 10.430 37.984 29.548 1.00 17.44 396 VAL A C 1
ATOM 2903 O O . VAL A 1 396 ? 10.329 36.869 29.021 1.00 16.94 396 VAL A O 1
ATOM 2907 N N . GLY A 1 397 ? 10.545 38.143 30.863 1.00 15.15 397 GLY A N 1
ATOM 2908 C CA . GLY A 1 397 ? 10.539 36.990 31.740 1.00 11.96 397 GLY A CA 1
ATOM 2909 C C . GLY A 1 397 ? 10.914 37.372 33.154 1.00 12.61 397 GLY A C 1
ATOM 2910 O O . GLY A 1 397 ? 11.121 38.544 33.476 1.00 16.36 397 GLY A O 1
ATOM 2911 N N . LEU A 1 398 ? 11.004 36.344 33.997 1.00 17.50 398 LEU A N 1
ATOM 2912 C CA . LEU A 1 398 ? 11.236 36.483 35.428 1.00 11.84 398 LEU A CA 1
ATOM 2913 C C . LEU A 1 398 ? 12.464 35.687 35.856 1.00 18.33 398 LEU A C 1
ATOM 2914 O O . LEU A 1 398 ? 12.964 34.818 35.137 1.00 11.86 398 LEU A O 1
ATOM 2919 N N . GLN A 1 399 ? 12.911 35.963 37.080 1.00 17.43 399 GLN A N 1
ATOM 2920 C CA . GLN A 1 399 ? 14.081 35.329 37.664 1.00 16.93 399 GLN A CA 1
ATOM 2921 C C . GLN A 1 399 ? 13.704 34.671 38.988 1.00 23.75 399 GLN A C 1
ATOM 2922 O O . GLN A 1 399 ? 13.067 35.299 39.844 1.00 21.12 399 GLN A O 1
ATOM 2928 N N . LEU A 1 400 ? 14.081 33.399 39.147 1.00 16.75 400 LEU A N 1
ATOM 2929 C CA . LEU A 1 400 ? 14.097 32.773 40.463 1.00 16.68 400 LEU A CA 1
ATOM 2930 C C . LEU A 1 400 ? 15.346 33.231 41.194 1.00 18.89 400 LEU A C 1
ATOM 2931 O O . LEU A 1 400 ? 16.462 33.017 40.707 1.00 26.79 400 LEU A O 1
ATOM 2936 N N . GLU A 1 401 ? 15.163 33.869 42.344 1.00 22.16 401 GLU A N 1
ATOM 2937 C CA . GLU A 1 401 ? 16.278 34.346 43.152 1.00 32.85 401 GLU A CA 1
ATOM 2938 C C . GLU A 1 401 ? 16.648 33.277 44.178 1.00 36.76 401 GLU A C 1
ATOM 2939 O O . GLU A 1 401 ? 15.787 32.797 44.927 1.00 36.93 401 GLU A O 1
ATOM 2945 N N . GLY A 1 402 ? 17.923 32.900 44.204 1.00 39.66 402 GLY A N 1
ATOM 2946 C CA . GLY A 1 402 ? 18.370 31.808 45.055 1.00 23.10 402 GLY A CA 1
ATOM 2947 C C . GLY A 1 402 ? 19.118 30.772 44.243 1.00 33.31 402 GLY A C 1
ATOM 2948 O O . GLY A 1 402 ? 19.028 30.761 43.008 1.00 36.17 402 GLY A O 1
ATOM 2949 N N . ARG A 1 404 ? 19.903 28.052 45.706 1.00 28.26 404 ARG A N 1
ATOM 2950 C CA . ARG A 1 404 ? 19.075 26.928 46.127 1.00 21.85 404 ARG A CA 1
ATOM 2951 C C . ARG A 1 404 ? 17.653 27.025 45.592 1.00 24.13 404 ARG A C 1
ATOM 2952 O O . ARG A 1 404 ? 16.978 28.036 45.756 1.00 26.63 404 ARG A O 1
ATOM 2954 N N . LEU A 1 405 ? 17.209 25.966 44.929 1.00 26.34 405 LEU A N 1
ATOM 2955 C CA . LEU A 1 405 ? 15.830 25.868 44.482 1.00 24.72 405 LEU A CA 1
ATOM 2956 C C . LEU A 1 405 ? 14.955 25.342 45.612 1.00 29.58 405 LEU A C 1
ATOM 2957 O O . LEU A 1 405 ? 15.343 24.432 46.354 1.00 25.94 405 LEU A O 1
ATOM 2962 N N . GLU A 1 406 ? 13.764 25.904 45.724 1.00 28.73 406 GLU A N 1
ATOM 2963 C CA . GLU A 1 406 ? 12.797 25.462 46.709 1.00 18.50 406 GLU A CA 1
ATOM 2964 C C . GLU A 1 406 ? 11.443 25.371 46.025 1.00 19.62 406 GLU A C 1
ATOM 2965 O O . GLU A 1 406 ? 11.024 26.320 45.351 1.00 20.31 406 GLU A O 1
ATOM 2971 N N . ARG A 1 407 ? 10.767 24.224 46.192 1.00 13.02 407 ARG A N 1
ATOM 2972 C CA . ARG A 1 407 ? 9.565 23.931 45.407 1.00 13.13 407 ARG A CA 1
ATOM 2973 C C . ARG A 1 407 ? 8.503 25.020 45.551 1.00 17.42 407 ARG A C 1
ATOM 2974 O O . ARG A 1 407 ? 7.766 25.307 44.597 1.00 18.59 407 ARG A O 1
ATOM 2982 N N . GLY A 1 408 ? 8.367 25.598 46.745 1.00 18.65 408 GLY A N 1
ATOM 2983 C CA . GLY A 1 408 ? 7.364 26.623 46.958 1.00 13.76 408 GLY A CA 1
ATOM 2984 C C . GLY A 1 408 ? 7.585 27.795 46.025 1.00 15.72 408 GLY A C 1
ATOM 2985 O O . GLY A 1 408 ? 6.712 28.125 45.221 1.00 16.01 408 GLY A O 1
ATOM 2986 N N . GLU A 1 409 ? 8.766 28.412 46.111 1.00 13.67 409 GLU A N 1
ATOM 2987 C CA . GLU A 1 409 ? 9.080 29.560 45.260 1.00 17.57 409 GLU A CA 1
ATOM 2988 C C . GLU A 1 409 ? 8.989 29.200 43.782 1.00 16.38 409 GLU A C 1
ATOM 2989 O O . GLU A 1 409 ? 8.588 30.030 42.952 1.00 14.97 409 GLU A O 1
ATOM 2995 N N . ILE A 1 410 ? 9.386 27.973 43.430 1.00 16.99 410 ILE A N 1
ATOM 2996 C CA . ILE A 1 410 ? 9.378 27.558 42.030 1.00 13.89 410 ILE A CA 1
ATOM 2997 C C . ILE A 1 410 ? 7.959 27.545 41.500 1.00 10.53 410 ILE A C 1
ATOM 2998 O O . ILE A 1 410 ? 7.670 28.090 40.430 1.00 15.30 410 ILE A O 1
ATOM 3003 N N . GLU A 1 411 ? 7.050 26.916 42.247 1.00 17.18 411 GLU A N 1
ATOM 3004 C CA . GLU A 1 411 ? 5.651 26.846 41.834 1.00 20.65 411 GLU A CA 1
ATOM 3005 C C . GLU A 1 411 ? 5.047 28.239 41.670 1.00 14.82 411 GLU A C 1
ATOM 3006 O O . GLU A 1 411 ? 4.315 28.499 40.707 1.00 13.58 411 GLU A O 1
ATOM 3012 N N . LYS A 1 412 ? 5.331 29.146 42.609 1.00 16.09 412 LYS A N 1
ATOM 3013 C CA . LYS A 1 412 ? 4.907 30.537 42.445 1.00 21.27 412 LYS A CA 1
ATOM 3014 C C . LYS A 1 412 ? 5.441 31.127 41.139 1.00 13.68 412 LYS A C 1
ATOM 3015 O O . LYS A 1 412 ? 4.698 31.760 40.380 1.00 14.03 412 LYS A O 1
ATOM 3021 N N . GLY A 1 413 ? 6.734 30.926 40.863 1.00 13.61 413 GLY A N 1
ATOM 3022 C CA . GLY A 1 413 ? 7.315 31.450 39.628 1.00 20.34 413 GLY A CA 1
ATOM 3023 C C . GLY A 1 413 ? 6.676 30.877 38.373 1.00 13.60 413 GLY A C 1
ATOM 3024 O O . GLY A 1 413 ? 6.383 31.611 37.425 1.00 13.72 413 GLY A O 1
ATOM 3025 N N . LEU A 1 414 ? 6.433 29.562 38.360 1.00 11.25 414 LEU A N 1
ATOM 3026 C CA . LEU A 1 414 ? 5.881 28.895 37.180 1.00 15.18 414 LEU A CA 1
ATOM 3027 C C . LEU A 1 414 ? 4.420 29.261 36.959 1.00 13.82 414 LEU A C 1
ATOM 3028 O O . LEU A 1 414 ? 3.986 29.461 35.815 1.00 12.27 414 LEU A O 1
ATOM 3033 N N . ARG A 1 415 ? 3.631 29.311 38.035 1.00 15.66 415 ARG A N 1
ATOM 3034 C CA . ARG A 1 415 ? 2.268 29.806 37.901 1.00 15.16 415 ARG A CA 1
ATOM 3035 C C . ARG A 1 415 ? 2.269 31.253 37.442 1.00 13.52 415 ARG A C 1
ATOM 3036 O O . ARG A 1 415 ? 1.487 31.631 36.564 1.00 15.56 415 ARG A O 1
ATOM 3044 N N . LYS A 1 416 ? 3.156 32.077 38.007 1.00 14.12 416 LYS A N 1
ATOM 3045 C CA . LYS A 1 416 ? 3.229 33.468 37.575 1.00 17.21 416 LYS A CA 1
ATOM 3046 C C . LYS A 1 416 ? 3.601 33.567 36.100 1.00 21.62 416 LYS A C 1
ATOM 3047 O O . LYS A 1 416 ? 3.010 34.359 35.358 1.00 21.31 416 LYS A O 1
ATOM 3053 N N . LEU A 1 417 ? 4.562 32.754 35.647 1.00 20.04 417 LEU A N 1
ATOM 3054 C CA . LEU A 1 417 ? 5.000 32.837 34.255 1.00 15.01 417 LEU A CA 1
ATOM 3055 C C . LEU A 1 417 ? 3.877 32.456 33.302 1.00 19.16 417 LEU A C 1
ATOM 3056 O O . LEU A 1 417 ? 3.634 33.142 32.303 1.00 16.13 417 LEU A O 1
ATOM 3061 N N . MET A 1 418 ? 3.168 31.370 33.602 1.00 18.42 418 MET A N 1
ATOM 3062 C CA . MET A 1 418 ? 2.190 30.811 32.688 1.00 14.22 418 MET A CA 1
ATOM 3063 C C . MET A 1 418 ? 0.806 31.460 32.801 1.00 27.05 418 MET A C 1
ATOM 3064 O O . MET A 1 418 ? -0.127 30.996 32.136 1.00 24.40 418 MET A O 1
ATOM 3069 N N . ALA A 1 419 ? 0.654 32.524 33.605 1.00 28.96 419 ALA A N 1
ATOM 3070 C CA . ALA A 1 419 ? -0.652 33.154 33.817 1.00 33.18 419 ALA A CA 1
ATOM 3071 C C . ALA A 1 419 ? -0.826 34.467 33.055 1.00 43.72 419 ALA A C 1
ATOM 3072 O O . ALA A 1 419 ? -1.584 34.524 32.079 1.00 42.45 419 ALA A O 1
ATOM 3074 N N . ASP A 1 420 ? -0.159 35.531 33.509 1.00 50.31 420 ASP A N 1
ATOM 3075 C CA . ASP A 1 420 ? -0.415 36.894 33.016 1.00 45.59 420 ASP A CA 1
ATOM 3076 C C . ASP A 1 420 ? 0.840 37.761 33.007 1.00 41.45 420 ASP A C 1
ATOM 3077 O O . ASP A 1 420 ? 0.804 38.914 33.444 1.00 32.14 420 ASP A O 1
ATOM 3082 N N . GLU A 1 425 ? 1.236 40.488 28.541 1.00 37.07 425 GLU A N 1
ATOM 3083 C CA . GLU A 1 425 ? 1.887 41.763 28.836 1.00 45.97 425 GLU A CA 1
ATOM 3084 C C . GLU A 1 425 ? 3.389 41.602 28.671 1.00 42.37 425 GLU A C 1
ATOM 3085 O O . GLU A 1 425 ? 4.040 42.277 27.862 1.00 35.58 425 GLU A O 1
ATOM 3091 N N . MET A 1 426 ? 3.929 40.699 29.485 1.00 37.61 426 MET A N 1
ATOM 3092 C CA . MET A 1 426 ? 5.255 40.166 29.227 1.00 33.91 426 MET A CA 1
ATOM 3093 C C . MET A 1 426 ? 5.312 39.548 27.838 1.00 35.25 426 MET A C 1
ATOM 3094 O O . MET A 1 426 ? 6.325 39.661 27.133 1.00 28.49 426 MET A O 1
ATOM 3099 N N . ARG A 1 427 ? 4.214 38.908 27.423 1.00 34.40 427 ARG A N 1
ATOM 3100 C CA . ARG A 1 427 ? 4.151 38.287 26.104 1.00 23.69 427 ARG A CA 1
ATOM 3101 C C . ARG A 1 427 ? 4.21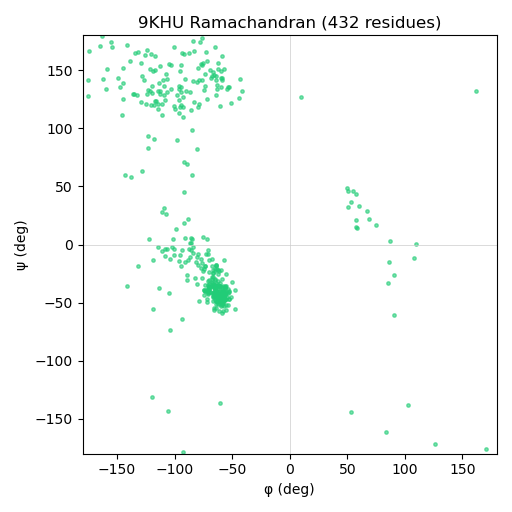0 39.329 24.994 1.00 28.45 427 ARG A C 1
ATOM 3102 O O . ARG A 1 427 ? 4.835 39.099 23.951 1.00 28.00 427 ARG A O 1
ATOM 3110 N N . GLU A 1 428 ? 3.566 40.480 25.202 1.00 28.61 428 GLU A N 1
ATOM 3111 C CA . GLU A 1 428 ? 3.593 41.537 24.200 1.00 28.34 428 GLU A CA 1
ATOM 3112 C C . GLU A 1 428 ? 5.004 42.073 24.003 1.00 27.78 428 GLU A C 1
ATOM 3113 O O . GLU A 1 428 ? 5.433 42.311 22.868 1.00 27.92 428 GLU A O 1
ATOM 3119 N N . ARG A 1 429 ? 5.737 42.288 25.098 1.00 29.58 429 ARG A N 1
ATOM 3120 C CA . ARG A 1 429 ? 7.127 42.708 24.964 1.00 21.95 429 ARG A CA 1
ATOM 3121 C C . ARG A 1 429 ? 7.953 41.617 24.306 1.00 24.28 429 ARG A C 1
ATOM 3122 O O . ARG A 1 429 ? 8.845 41.903 23.501 1.00 29.43 429 ARG A O 1
ATOM 3130 N N . ALA A 1 430 ? 7.660 40.357 24.628 1.00 21.26 430 ALA A N 1
ATOM 3131 C CA . ALA A 1 430 ? 8.355 39.251 23.987 1.00 20.88 430 ALA A CA 1
ATOM 3132 C C . ALA A 1 430 ? 8.008 39.174 22.505 1.00 28.42 430 ALA A C 1
ATOM 3133 O O . ALA A 1 430 ? 8.864 38.834 21.678 1.00 18.56 430 ALA A O 1
ATOM 3135 N N . ARG A 1 431 ? 6.758 39.484 22.149 1.00 28.43 431 ARG A N 1
ATOM 3136 C CA . ARG A 1 431 ? 6.385 39.490 20.739 1.00 31.83 431 ARG A CA 1
ATOM 3137 C C . ARG A 1 431 ? 7.150 40.567 19.984 1.00 25.88 431 ARG A C 1
ATOM 3138 O O . ARG A 1 431 ? 7.686 40.316 18.896 1.00 22.65 431 ARG A O 1
ATOM 3146 N N . VAL A 1 432 ? 7.248 41.763 20.568 1.00 24.74 432 VAL A N 1
ATOM 3147 C CA . VAL A 1 432 ? 7.984 42.846 19.925 1.00 24.13 432 VAL A CA 1
ATOM 3148 C C . VAL A 1 432 ? 9.438 42.444 19.723 1.00 29.24 432 VAL A C 1
ATOM 3149 O O . VAL A 1 432 ? 9.997 42.596 18.628 1.00 24.87 432 VAL A O 1
ATOM 3153 N N . LEU A 1 433 ? 10.074 41.929 20.779 1.00 24.13 433 LEU A N 1
ATOM 3154 C CA . LEU A 1 433 ? 11.465 41.511 20.659 1.00 22.40 433 LEU A CA 1
ATOM 3155 C C . LEU A 1 433 ? 11.628 40.488 19.546 1.00 21.36 433 LEU A C 1
ATOM 3156 O O . LEU A 1 433 ? 12.582 40.549 18.759 1.00 16.50 433 LEU A O 1
ATOM 3161 N N . LYS A 1 434 ? 10.693 39.545 19.456 1.00 19.13 434 LYS A N 1
ATOM 3162 C CA . LYS A 1 434 ? 10.752 38.540 18.405 1.00 17.37 434 LYS A CA 1
ATOM 3163 C C . LYS A 1 434 ? 10.682 39.189 17.026 1.00 21.13 434 LYS A C 1
ATOM 3164 O O . LYS A 1 434 ? 11.471 38.864 16.132 1.00 17.27 434 LYS A O 1
ATOM 3170 N N . GLU A 1 435 ? 9.737 40.107 16.827 1.00 17.49 435 GLU A N 1
ATOM 3171 C CA . GLU A 1 435 ? 9.632 40.748 15.521 1.00 26.54 435 GLU A CA 1
ATOM 3172 C C . GLU A 1 435 ? 10.910 41.513 15.195 1.00 21.44 435 GLU A C 1
ATOM 3173 O O . GLU A 1 435 ? 11.446 41.392 14.088 1.00 16.63 435 GLU A O 1
ATOM 3179 N N . THR A 1 436 ? 11.438 42.273 16.165 1.00 18.20 436 THR A N 1
ATOM 3180 C CA . THR A 1 436 ? 12.688 42.998 15.941 1.00 19.83 436 THR A CA 1
ATOM 3181 C C . THR A 1 436 ? 13.835 42.060 15.574 1.00 23.19 436 THR A C 1
ATOM 3182 O O . THR A 1 436 ? 14.762 42.467 14.866 1.00 20.08 436 THR A O 1
ATOM 3186 N N . ALA A 1 437 ? 13.813 40.813 16.062 1.00 16.99 437 ALA A N 1
ATOM 3187 C CA . ALA A 1 437 ? 14.893 39.893 15.723 1.00 18.68 437 ALA A CA 1
ATOM 3188 C C . ALA A 1 437 ? 14.748 39.406 14.290 1.00 23.68 437 ALA A C 1
ATOM 3189 O O . ALA A 1 437 ? 15.743 39.267 13.562 1.00 17.43 437 ALA A O 1
ATOM 3191 N N . GLU A 1 438 ? 13.509 39.154 13.870 1.00 18.65 438 GLU A N 1
ATOM 3192 C CA . GLU A 1 438 ? 13.242 38.805 12.481 1.00 21.93 438 GLU A CA 1
ATOM 3193 C C . GLU A 1 438 ? 13.737 39.890 11.536 1.00 17.26 438 GLU A C 1
ATOM 3194 O O . GLU A 1 438 ? 14.278 39.595 10.467 1.00 23.78 438 GLU A O 1
ATOM 3200 N N . LEU A 1 439 ? 13.539 41.155 11.901 1.00 14.50 439 LEU A N 1
ATOM 3201 C CA . LEU A 1 439 ? 13.867 42.235 10.980 1.00 20.23 439 LEU A CA 1
ATOM 3202 C C . LEU A 1 439 ? 15.361 42.500 10.899 1.00 23.57 439 LEU A C 1
ATOM 3203 O O . LEU A 1 439 ? 15.840 42.978 9.865 1.00 21.28 439 LEU A O 1
ATOM 3208 N N . CYS A 1 440 ? 16.113 42.229 11.967 1.00 14.82 440 CYS A N 1
ATOM 3209 C CA . CYS A 1 440 ? 17.533 42.539 11.907 1.00 13.29 440 CYS A CA 1
ATOM 3210 C C . CYS A 1 440 ? 18.305 41.557 11.041 1.00 13.70 440 CYS A C 1
ATOM 3211 O O . CYS A 1 440 ? 19.392 41.898 10.568 1.00 12.72 440 CYS A O 1
ATOM 3214 N N . VAL A 1 441 ? 17.772 40.356 10.801 1.00 16.47 441 VAL A N 1
ATOM 3215 C CA . VAL A 1 441 ? 18.509 39.350 10.045 1.00 15.92 441 VAL A CA 1
ATOM 3216 C C . VAL A 1 441 ? 18.149 39.321 8.566 1.00 19.86 441 VAL A C 1
ATOM 3217 O O . VAL A 1 441 ? 18.876 38.682 7.787 1.00 19.15 441 VAL A O 1
ATOM 3221 N N . ILE A 1 442 ? 17.049 39.957 8.153 1.00 19.36 442 ILE A N 1
ATOM 3222 C CA . ILE A 1 442 ? 16.662 39.948 6.740 1.00 24.96 442 ILE A CA 1
ATOM 3223 C C . ILE A 1 442 ? 17.423 41.031 5.979 1.00 21.55 442 ILE A C 1
ATOM 3224 O O . ILE A 1 442 ? 18.027 41.926 6.581 1.00 18.11 442 ILE A O 1
ATOM 3229 N N . LYS A 1 443 ? 17.388 40.960 4.650 1.00 24.71 443 LYS A N 1
ATOM 3230 C CA . LYS A 1 443 ? 17.959 41.985 3.785 1.00 22.94 443 LYS A CA 1
ATOM 3231 C C . LYS A 1 443 ? 17.601 43.372 4.290 1.00 21.18 443 LYS A C 1
ATOM 3232 O O . LYS A 1 443 ? 16.427 43.679 4.523 1.00 24.53 443 LYS A O 1
ATOM 3238 N N . GLY A 1 444 ? 18.620 44.207 4.484 1.00 22.79 444 GLY A N 1
ATOM 3239 C CA . GLY A 1 444 ? 18.453 45.525 5.043 1.00 20.22 444 GLY A CA 1
ATOM 3240 C C . GLY A 1 444 ? 18.576 45.586 6.555 1.00 20.54 444 GLY A C 1
ATOM 3241 O O . GLY A 1 444 ? 18.938 46.637 7.091 1.00 22.23 444 GLY A O 1
ATOM 3242 N N . GLY A 1 445 ? 18.294 44.486 7.257 1.00 24.14 445 GLY A N 1
ATOM 3243 C CA . GLY A 1 445 ? 18.449 44.479 8.704 1.00 12.19 445 GLY A CA 1
ATOM 3244 C C . GLY A 1 445 ? 19.887 44.717 9.131 1.00 11.67 445 GLY A C 1
ATOM 3245 O O . GLY A 1 445 ? 20.832 44.451 8.400 1.00 11.21 445 GLY A O 1
ATOM 3246 N N . SER A 1 446 ? 20.048 45.215 10.362 1.00 11.80 446 SER A N 1
ATOM 3247 C CA . SER A 1 446 ? 21.374 45.580 10.858 1.00 16.07 446 SER A CA 1
ATOM 3248 C C . SER A 1 446 ? 22.311 44.375 10.933 1.00 13.41 446 SER A C 1
ATOM 3249 O O . SER A 1 446 ? 23.519 44.504 10.709 1.00 10.34 446 SER A O 1
ATOM 3252 N N . SER A 1 447 ? 21.786 43.197 11.255 1.00 11.13 447 SER A N 1
ATOM 3253 C CA . SER A 1 447 ? 22.675 42.046 11.362 1.00 8.23 447 SER A CA 1
ATOM 3254 C C . SER A 1 447 ? 23.003 41.464 9.996 1.00 8.84 447 SER A C 1
ATOM 3255 O O . SER A 1 447 ? 24.115 40.970 9.789 1.00 13.54 447 SER A O 1
ATOM 3258 N N . TYR A 1 448 ? 22.058 41.516 9.057 1.00 9.44 448 TYR A N 1
ATOM 3259 C CA . TYR A 1 448 ? 22.344 41.126 7.679 1.00 11.95 448 TYR A CA 1
ATOM 3260 C C . TYR A 1 448 ? 23.423 42.019 7.077 1.00 12.33 448 TYR A C 1
ATOM 3261 O O . TYR A 1 448 ? 24.369 41.537 6.437 1.00 14.12 448 TYR A O 1
ATOM 3270 N N . VAL A 1 449 ? 23.295 43.329 7.289 1.00 11.74 449 VAL A N 1
ATOM 3271 C CA . VAL A 1 449 ? 24.344 44.281 6.938 1.00 12.80 449 VAL A CA 1
ATOM 3272 C C . VAL A 1 449 ? 25.663 43.897 7.602 1.00 12.33 449 VAL A C 1
ATOM 3273 O O . VAL A 1 449 ? 26.705 43.783 6.944 1.00 11.52 449 VAL A O 1
ATOM 3277 N N . ALA A 1 450 ? 25.632 43.680 8.922 1.00 10.27 450 ALA A N 1
ATOM 3278 C CA . ALA A 1 450 ? 26.865 43.454 9.673 1.00 9.91 450 ALA A CA 1
ATOM 3279 C C . ALA A 1 450 ? 27.584 42.212 9.182 1.00 9.97 450 ALA A C 1
ATOM 3280 O O . ALA A 1 450 ? 28.822 42.170 9.164 1.00 8.09 450 ALA A O 1
ATOM 3282 N N . MET A 1 451 ? 26.828 41.183 8.785 1.00 7.23 451 MET A N 1
ATOM 3283 C CA . MET A 1 451 ? 27.467 39.980 8.253 1.00 11.07 451 MET A CA 1
ATOM 3284 C C . MET A 1 451 ? 28.143 40.243 6.908 1.00 11.66 451 MET A C 1
ATOM 3285 O O . MET A 1 451 ? 29.171 39.632 6.608 1.00 13.99 451 MET A O 1
ATOM 3290 N N . ASN A 1 452 ? 27.588 41.148 6.094 1.00 13.13 452 ASN A N 1
ATOM 3291 C CA . ASN A 1 452 ? 28.210 41.493 4.817 1.00 12.91 452 ASN A CA 1
ATOM 3292 C C . ASN A 1 452 ? 29.479 42.305 5.027 1.00 11.50 452 ASN A C 1
ATOM 3293 O O . ASN A 1 452 ? 30.453 42.146 4.285 1.00 14.26 452 ASN A O 1
ATOM 3298 N N . LYS A 1 453 ? 29.500 43.161 6.051 1.00 11.20 453 LYS A N 1
ATOM 3299 C CA . LYS A 1 453 ? 30.739 43.835 6.422 1.00 10.17 453 LYS A CA 1
ATOM 3300 C C . LYS A 1 453 ? 31.772 42.843 6.943 1.00 8.89 453 LYS A C 1
ATOM 3301 O O . LYS A 1 453 ? 32.959 42.946 6.612 1.00 8.31 453 LYS A O 1
ATOM 3307 N N . LEU A 1 454 ? 31.339 41.867 7.745 1.00 9.05 454 LEU A N 1
ATOM 3308 C CA . LEU A 1 454 ? 32.251 40.816 8.197 1.00 10.69 454 LEU A CA 1
ATOM 3309 C C . LEU A 1 454 ? 32.868 40.082 7.011 1.00 9.56 454 LEU A C 1
ATOM 3310 O O . LEU A 1 454 ? 34.081 39.843 6.971 1.00 10.35 454 LEU A O 1
ATOM 3315 N N . VAL A 1 455 ? 32.041 39.698 6.040 1.00 8.09 455 VAL A N 1
ATOM 3316 C CA . VAL A 1 455 ? 32.564 39.023 4.850 1.00 12.51 455 VAL A CA 1
ATOM 3317 C C . VAL A 1 455 ? 33.630 39.878 4.177 1.00 10.80 455 VAL A C 1
ATOM 3318 O O . VAL A 1 455 ? 34.675 39.374 3.742 1.00 11.09 455 VAL A O 1
ATOM 3322 N N . ASN A 1 456 ? 33.380 41.188 4.079 1.00 14.83 456 ASN A N 1
ATOM 3323 C CA . ASN A 1 456 ? 34.362 42.085 3.477 1.00 14.19 456 ASN A CA 1
ATOM 3324 C C . ASN A 1 456 ? 35.620 42.185 4.331 1.00 11.85 456 ASN A C 1
ATOM 3325 O O . ASN A 1 456 ? 36.736 42.141 3.805 1.00 12.44 456 ASN A O 1
ATOM 3330 N N . HIS A 1 457 ? 35.472 42.271 5.656 1.00 7.74 457 HIS A N 1
ATOM 3331 C CA . HIS A 1 457 ? 36.655 42.228 6.516 1.00 12.22 457 HIS A CA 1
ATOM 3332 C C . HIS A 1 457 ? 37.464 40.958 6.281 1.00 9.30 457 HIS A C 1
ATOM 3333 O O . HIS A 1 457 ? 38.698 40.995 6.230 1.00 12.43 457 HIS A O 1
ATOM 3340 N N . ILE A 1 458 ? 36.788 39.825 6.147 1.00 7.77 458 ILE A N 1
ATOM 3341 C CA . ILE A 1 458 ? 37.488 38.563 5.921 1.00 10.00 458 ILE A CA 1
ATOM 3342 C C . ILE A 1 458 ? 38.204 38.591 4.575 1.00 15.99 458 ILE A C 1
ATOM 3343 O O . ILE A 1 458 ? 39.380 38.226 4.465 1.00 10.87 458 ILE A O 1
ATOM 3348 N N . LEU A 1 459 ? 37.496 39.022 3.525 1.00 13.68 459 LEU A N 1
ATOM 3349 C CA . LEU A 1 459 ? 38.104 39.074 2.199 1.00 18.37 459 LEU A CA 1
ATOM 3350 C C . LEU A 1 459 ? 39.285 40.035 2.158 1.00 18.42 459 LEU A C 1
ATOM 3351 O O . LEU A 1 459 ? 40.183 39.872 1.334 1.00 16.56 459 LEU A O 1
ATOM 3356 N N . SER A 1 460 ? 39.311 41.031 3.047 1.00 21.21 460 SER A N 1
ATOM 3357 C CA . SER A 1 460 ? 40.373 42.024 3.012 1.00 19.29 460 SER A CA 1
ATOM 3358 C C . SER A 1 460 ? 41.645 41.550 3.687 1.00 19.58 460 SER A C 1
ATOM 3359 O O . SER A 1 460 ? 42.696 42.166 3.488 1.00 26.01 460 SER A O 1
ATOM 3362 N N . LEU A 1 461 ? 41.580 40.483 4.478 1.00 14.81 461 LEU A N 1
ATOM 3363 C CA . LEU A 1 461 ? 42.731 40.077 5.285 1.00 19.85 461 LEU A CA 1
ATOM 3364 C C . LEU A 1 461 ? 43.891 39.514 4.445 1.00 22.15 461 LEU A C 1
ATOM 3365 O O . LEU A 1 461 ? 43.710 39.098 3.296 1.00 24.82 461 LEU A O 1
#

Secondary structure (DSSP, 8-state):
-TTTT-EEEEE--SSHHHHHHHHHHHHHHHHTT-EEEEEEESTT---GGG-TTSEEEEE-------SSSSHHHHHHHHHHHHHHHHHHHHHHHHHH----EEEEEEETT-TTHHHHHHHTT--EEEEE-S-HHHHHHHHTHHHHHHTT-------B-TTSTT-BGGGS-B-TT--HHHHHHHHHHHHHHHHTSS-EEESS-TTTTGGGHHHHHHT-SS-EEE---GGG------HHHHHHHHHHHTS-TT-EEEEE-TTT--B-HHHHHHHHHHHHHHT--EEEE--TTSB-S-SS-TT-PPTTHHHHHTTTEEEES---HHHHHTSTTEEEEEE---HHHHHHHHHHT--EEE---SBTHHHHHHIIIIIS-SEEE------HHHHHHHHHHHHH--HHHHHHHHHHHHHHHHSTTSHHHHHHHHHHHHHHH-

B-factor: mean 16.08, std 9.51, range [1.85, 69.09]

Solvent-accessible surface area: 18176 Å² total; per-residue (Å²): 122,88,0,137,84,13,42,0,0,0,2,1,0,0,9,56,25,41,0,38,0,0,0,27,0,0,60,43,0,52,68,31,3,2,53,1,7,0,3,0,8,116,42,73,33,13,91,70,67,48,42,113,83,10,90,32,60,73,10,92,15,69,98,157,51,100,23,10,58,126,12,26,90,17,15,36,31,0,3,98,48,9,38,45,34,10,103,98,4,0,42,137,22,53,79,67,75,111,179,100,10,40,0,0,0,0,1,4,26,16,35,21,0,47,80,2,2,115,110,44,63,20,37,14,0,2,0,6,10,24,0,0,10,0,0,1,0,20,27,32,9,78,67,0,92,81,134,59,28,22,85,165,71,114,116,70,1,107,53,2,91,38,1,18,12,72,1,13,3,21,28,44,152,33,111,15,96,41,10,26,125,4,3,105,82,7,7,76,17,1,65,66,6,42,0,0,0,0,1,0,1,57,90,14,5,62,103,14,31,76,69,0,90,198,55,11,105,32,68,17,17,8,5,0,0,1,24,62,83,88,103,180,35,44,132,36,30,74,18,0,28,71,18,0,104,167,41,133,72,124,21,0,0,3,0,6,9,19,27,40,1,15,5,99,77,70,35,0,24,36,0,0,52,0,0,4,50,0,100,36,22,2,0,1,6,0,32,86,45,5,15,11,77,31,181,60,111,79,40,37,41,33,171,44,4,77,82,110,10,180,62,94,16,96,41,3,81,96,6,13,33,75,103,0,3,105,25,78,1,2,1,0,0,0,0,13,0,11,7,20,9,0,1,10,0,2,12,14,11,5,0,0,1,0,9,15,86,15,8,19,13,20,0,0,0,40,6,0,29,41,53,32,103,1,4,32,28,17,79,55,99,13,76,92,37,94,1,42,152,9,0,88,114,9,42,83,139,144,21,93,84,99,1,114,71,16,64,88,32,2,56,116,7,35,98,165,61,11,43,2,74,59,14,10,47,128,0,0,95,34,3,81,89,83

Radius of gyration: 21.27 Å; Cα contacts (8 Å, |Δi|>4): 824; chains: 1; bounding box: 56×47×52 Å